Protein AF-A0A8J6EYP5-F1 (afdb_monomer)

Structure (mmCIF, N/CA/C/O backbone):
data_AF-A0A8J6EYP5-F1
#
_entry.id   AF-A0A8J6EYP5-F1
#
loop_
_atom_site.group_PDB
_atom_site.id
_atom_site.type_symbol
_atom_site.label_atom_id
_atom_site.label_alt_id
_atom_site.label_comp_id
_atom_site.label_asym_id
_atom_site.label_entity_id
_atom_site.label_seq_id
_atom_site.pdbx_PDB_ins_code
_atom_site.Cartn_x
_atom_site.Cartn_y
_atom_site.Cartn_z
_atom_site.occupancy
_atom_site.B_iso_or_equiv
_atom_site.auth_seq_id
_atom_site.auth_comp_id
_atom_site.auth_asym_id
_atom_site.auth_atom_id
_atom_site.pdbx_PDB_model_num
ATOM 1 N N . MET A 1 1 ? 13.925 5.767 -31.667 1.00 59.41 1 MET A N 1
ATOM 2 C CA . MET A 1 1 ? 12.983 6.425 -32.593 1.00 59.41 1 MET A CA 1
ATOM 3 C C . MET A 1 1 ? 13.669 7.728 -33.001 1.00 59.41 1 MET A C 1
ATOM 5 O O . MET A 1 1 ? 14.336 8.323 -32.170 1.00 59.41 1 MET A O 1
ATOM 9 N N . TYR A 1 2 ? 13.768 8.034 -34.299 1.00 62.03 2 TYR A N 1
ATOM 10 C CA . TYR A 1 2 ? 14.666 9.111 -34.775 1.00 62.03 2 TYR A CA 1
ATOM 11 C C . TYR A 1 2 ? 14.040 10.510 -34.679 1.00 62.03 2 TYR A C 1
ATOM 13 O O . TYR A 1 2 ? 14.765 11.503 -34.666 1.00 62.03 2 TYR A O 1
ATOM 21 N N . CYS A 1 3 ? 12.713 10.568 -34.599 1.00 75.19 3 CYS A N 1
ATOM 22 C CA . CYS A 1 3 ? 11.909 11.761 -34.390 1.00 75.19 3 CYS A CA 1
ATOM 23 C C . CYS A 1 3 ? 10.902 11.374 -33.309 1.00 75.19 3 CYS A C 1
ATOM 25 O O . CYS A 1 3 ? 10.163 10.416 -33.521 1.00 75.19 3 CYS A O 1
ATOM 27 N N . ASP A 1 4 ? 10.953 12.029 -32.155 1.00 72.75 4 ASP A N 1
ATOM 28 C CA . ASP A 1 4 ? 10.163 11.672 -30.974 1.00 72.75 4 ASP A CA 1
ATOM 29 C C . ASP A 1 4 ? 9.046 12.697 -30.792 1.00 72.75 4 ASP A C 1
ATOM 31 O O . ASP A 1 4 ? 9.271 13.890 -30.978 1.00 72.75 4 ASP A O 1
ATOM 35 N N . ASN A 1 5 ? 7.835 12.256 -30.446 1.00 72.00 5 ASN A N 1
ATOM 36 C CA . ASN A 1 5 ? 6.682 13.151 -30.355 1.00 72.00 5 ASN A CA 1
ATOM 37 C C . ASN A 1 5 ? 6.851 14.185 -29.228 1.00 72.00 5 ASN A C 1
ATOM 39 O O . ASN A 1 5 ? 6.992 13.817 -28.063 1.00 72.00 5 ASN A O 1
ATOM 43 N N . CYS A 1 6 ? 6.784 15.476 -29.568 1.00 67.75 6 CYS A N 1
ATOM 44 C CA . CYS A 1 6 ? 6.826 16.560 -28.585 1.00 67.75 6 CYS A CA 1
ATOM 45 C C . CYS A 1 6 ? 5.459 16.879 -27.945 1.00 67.75 6 CYS A C 1
ATOM 47 O O . CYS A 1 6 ? 5.407 17.582 -26.940 1.00 67.75 6 CYS A O 1
ATOM 49 N N . GLU A 1 7 ? 4.345 16.380 -28.497 1.00 55.12 7 GLU A N 1
ATOM 50 C CA . GLU A 1 7 ? 2.978 16.694 -28.037 1.00 55.12 7 GLU A CA 1
ATOM 51 C C . GLU A 1 7 ? 2.524 15.910 -26.789 1.00 55.12 7 GLU A C 1
ATOM 53 O O . GLU A 1 7 ? 1.397 16.086 -26.330 1.00 55.12 7 GLU A O 1
ATOM 58 N N . ALA A 1 8 ? 3.392 15.109 -26.163 1.00 47.22 8 ALA A N 1
ATOM 59 C CA . ALA A 1 8 ? 3.093 14.404 -24.911 1.00 47.22 8 ALA A CA 1
ATOM 60 C C . ALA A 1 8 ? 3.133 15.316 -23.657 1.00 47.22 8 ALA A C 1
ATOM 62 O O . ALA A 1 8 ? 3.613 14.915 -22.597 1.00 47.22 8 ALA A O 1
ATOM 63 N N . GLN A 1 9 ? 2.619 16.548 -23.749 1.00 36.28 9 GLN A N 1
ATOM 64 C CA . GLN A 1 9 ? 2.322 17.384 -22.582 1.00 36.28 9 GLN A CA 1
ATOM 65 C C . GLN A 1 9 ? 0.815 17.627 -22.457 1.00 36.28 9 GLN A C 1
ATOM 67 O O . GLN A 1 9 ? 0.219 18.260 -23.329 1.00 36.28 9 GLN A O 1
ATOM 72 N N . PRO A 1 10 ? 0.179 17.238 -21.339 1.00 34.22 10 PRO A N 1
ATOM 73 C CA . PRO A 1 10 ? -1.154 17.717 -21.042 1.00 34.22 10 PRO A CA 1
ATOM 74 C C . PRO A 1 10 ? -1.079 19.126 -20.435 1.00 34.22 10 PRO A C 1
ATOM 76 O O . PRO A 1 10 ? -0.470 19.350 -19.391 1.00 34.22 10 PRO A O 1
ATOM 79 N N . SER A 1 11 ? -1.810 20.073 -21.018 1.00 27.78 11 SER A N 1
ATOM 80 C CA . SER A 1 11 ? -2.551 21.040 -20.203 1.00 27.78 11 SER A CA 1
ATOM 81 C C . SER A 1 11 ? -3.958 21.185 -20.791 1.00 27.78 11 SER A C 1
ATOM 83 O O . SER A 1 11 ? -4.108 21.285 -22.008 1.00 27.78 11 SER A O 1
ATOM 85 N N . PRO A 1 12 ? -5.001 21.127 -19.944 1.00 35.81 12 PRO A N 1
ATOM 86 C CA . PRO A 1 12 ? -5.398 22.350 -19.265 1.00 35.81 12 PRO A CA 1
ATOM 87 C C . PRO A 1 12 ? -5.747 22.175 -17.778 1.00 35.81 12 PRO A C 1
ATOM 89 O O . PRO A 1 12 ? -6.144 21.123 -17.286 1.00 35.81 12 PRO A O 1
ATOM 92 N N . LYS A 1 13 ? -5.631 23.301 -17.075 1.00 41.44 13 LYS A N 1
ATOM 93 C CA . LYS A 1 13 ? -6.094 23.574 -15.711 1.00 41.44 13 LYS A CA 1
ATOM 94 C C . LYS A 1 13 ? -7.542 23.107 -15.492 1.00 41.44 13 LYS A C 1
ATOM 96 O O . LYS A 1 13 ? -8.426 23.601 -16.185 1.00 41.44 13 LYS A O 1
ATOM 101 N N . MET A 1 14 ? -7.810 22.326 -14.440 1.00 30.86 14 MET A N 1
ATOM 102 C CA . MET A 1 14 ? -9.087 22.407 -13.715 1.00 30.86 14 MET A CA 1
ATOM 103 C C . MET A 1 14 ? -8.973 21.897 -12.268 1.00 30.86 14 MET A C 1
ATOM 105 O O . MET A 1 14 ? -8.895 20.706 -11.995 1.00 30.86 14 MET A O 1
ATOM 109 N N . TRP A 1 15 ? -8.955 22.863 -11.353 1.00 33.44 15 TRP A N 1
ATOM 110 C CA . TRP A 1 15 ? -9.368 22.827 -9.953 1.00 33.44 15 TRP A CA 1
ATOM 111 C C . TRP A 1 15 ? -10.121 21.560 -9.508 1.00 33.44 15 TRP A C 1
ATOM 113 O O . TRP A 1 15 ? -11.328 21.445 -9.711 1.00 33.44 15 TRP A O 1
ATOM 123 N N . CYS A 1 16 ? -9.446 20.673 -8.775 1.00 28.81 16 CYS A N 1
ATOM 124 C CA . CYS A 1 16 ? -10.134 19.839 -7.793 1.00 28.81 16 CYS A CA 1
ATOM 125 C C . CYS A 1 16 ? -10.336 20.678 -6.527 1.00 28.81 16 CYS A C 1
ATOM 127 O O . CYS A 1 16 ? -9.437 20.859 -5.707 1.00 28.81 16 CYS A O 1
ATOM 129 N N . LEU A 1 17 ? -11.537 21.241 -6.405 1.00 37.31 17 LEU A N 1
ATOM 130 C CA . LEU A 1 17 ? -12.074 21.730 -5.143 1.00 37.31 17 LEU A CA 1
ATOM 131 C C . LEU A 1 17 ? -12.079 20.574 -4.133 1.00 37.31 17 LEU A C 1
ATOM 133 O O . LEU A 1 17 ? -12.806 19.602 -4.316 1.00 37.31 17 LEU A O 1
ATOM 137 N N . GLY A 1 18 ? -11.297 20.703 -3.061 1.00 37.91 18 GLY A N 1
ATOM 138 C CA . GLY A 1 18 ? -11.406 19.839 -1.887 1.00 37.91 18 GLY A CA 1
ATOM 139 C C . GLY A 1 18 ? -10.073 19.317 -1.365 1.00 37.91 18 GLY A C 1
ATOM 140 O O . GLY A 1 18 ? -9.636 18.243 -1.748 1.00 37.91 18 GLY A O 1
ATOM 141 N N . VAL A 1 19 ? -9.537 20.044 -0.377 1.00 37.94 19 VAL A N 1
ATOM 142 C CA . VAL A 1 19 ? -8.436 19.696 0.551 1.00 37.94 19 VAL A CA 1
ATOM 143 C C . VAL A 1 19 ? -7.009 20.103 0.120 1.00 37.94 19 VAL A C 1
ATOM 145 O O . VAL A 1 19 ? -6.185 19.255 -0.214 1.00 37.94 19 VAL A O 1
ATOM 148 N N . PRO A 1 20 ? -6.642 21.399 0.247 1.00 56.09 20 PRO A N 1
ATOM 149 C CA . PRO A 1 20 ? -5.278 21.871 0.046 1.00 56.09 20 PRO A CA 1
ATOM 150 C C . PRO A 1 20 ? -4.702 22.450 1.347 1.00 56.09 20 PRO A C 1
ATOM 152 O O . PRO A 1 20 ? -4.745 23.656 1.543 1.00 56.09 20 PRO A O 1
ATOM 155 N N . ILE A 1 21 ? -4.170 21.622 2.254 1.00 44.00 21 ILE A N 1
ATOM 156 C CA . ILE A 1 21 ? -3.232 22.121 3.289 1.00 44.00 21 ILE A CA 1
ATOM 157 C C . ILE A 1 21 ? -2.103 21.110 3.521 1.00 44.00 21 ILE A C 1
ATOM 159 O O . ILE A 1 21 ? -0.941 21.496 3.550 1.00 44.00 21 ILE A O 1
ATOM 163 N N . LEU A 1 22 ? -2.400 19.806 3.596 1.00 41.72 22 LEU A N 1
ATOM 164 C CA . LEU A 1 22 ? -1.358 18.804 3.864 1.00 41.72 22 LEU A CA 1
ATOM 165 C C . LEU A 1 22 ? -0.551 18.412 2.609 1.00 41.72 22 LEU A C 1
ATOM 167 O O . LEU A 1 22 ? 0.650 18.186 2.707 1.00 41.72 22 LEU A O 1
ATOM 171 N N . CYS A 1 23 ? -1.181 18.411 1.426 1.00 40.19 23 CYS A N 1
ATOM 172 C CA . CYS A 1 23 ? -0.511 18.120 0.148 1.00 40.19 23 CYS A CA 1
ATOM 173 C C . CYS A 1 23 ? 0.456 19.234 -0.294 1.00 40.19 23 CYS A C 1
ATOM 175 O O . CYS A 1 23 ? 1.429 18.955 -0.983 1.00 40.19 23 CYS A O 1
ATOM 177 N N . ALA A 1 24 ? 0.213 20.480 0.125 1.00 46.97 24 ALA A N 1
ATOM 178 C CA . ALA A 1 24 ? 1.032 21.637 -0.243 1.00 46.97 24 ALA A CA 1
ATOM 179 C C . ALA A 1 24 ? 2.303 21.798 0.616 1.00 46.97 24 ALA A C 1
ATOM 181 O O . ALA A 1 24 ? 3.203 22.534 0.231 1.00 46.97 24 ALA A O 1
ATOM 182 N N . LEU A 1 25 ? 2.377 21.140 1.781 1.00 42.69 25 LEU A N 1
ATOM 183 C CA . LEU A 1 25 ? 3.492 21.288 2.731 1.00 42.69 25 LEU A CA 1
ATOM 184 C C . LEU A 1 25 ? 4.564 20.193 2.612 1.00 42.69 25 LEU A C 1
ATOM 186 O O . LEU A 1 25 ? 5.650 20.365 3.158 1.00 42.69 25 LEU A O 1
ATOM 190 N N . LEU A 1 26 ? 4.270 19.071 1.945 1.00 44.31 26 LEU A N 1
ATOM 191 C CA . LEU A 1 26 ? 5.150 17.890 1.914 1.00 44.31 26 LEU A CA 1
ATOM 192 C C . LEU A 1 26 ? 5.581 17.451 0.513 1.00 44.31 26 LEU A C 1
ATOM 194 O O . LEU A 1 26 ? 6.485 16.629 0.398 1.00 44.31 26 LEU A O 1
ATOM 198 N N . LEU A 1 27 ? 4.976 17.998 -0.541 1.00 40.19 27 LEU A N 1
ATOM 199 C CA . LEU A 1 27 ? 5.441 17.793 -1.904 1.00 40.19 27 LEU A CA 1
ATOM 200 C C . LEU A 1 27 ? 6.081 19.103 -2.366 1.00 40.19 27 LEU A C 1
ATOM 202 O O . LEU A 1 27 ? 5.367 20.109 -2.430 1.00 40.19 27 LEU A O 1
ATOM 206 N N . PRO A 1 28 ? 7.376 19.144 -2.738 1.00 35.00 28 PRO A N 1
ATOM 207 C CA . PRO A 1 28 ? 7.717 20.073 -3.795 1.00 35.00 28 PRO A CA 1
ATOM 208 C C . PRO A 1 28 ? 6.791 19.687 -4.949 1.00 35.00 28 PRO A C 1
ATOM 210 O O . PRO A 1 28 ? 6.742 18.525 -5.356 1.00 35.00 28 PRO A O 1
ATOM 213 N N . VAL A 1 29 ? 5.973 20.631 -5.407 1.00 37.31 29 VAL A N 1
ATOM 214 C CA . VAL A 1 29 ? 5.363 20.515 -6.724 1.00 37.31 29 VAL A CA 1
ATOM 215 C C . VAL A 1 29 ? 6.556 20.373 -7.659 1.00 37.31 29 VAL A C 1
ATOM 217 O O . VAL A 1 29 ? 7.244 21.352 -7.936 1.00 37.31 29 VAL A O 1
ATOM 220 N N . VAL A 1 30 ? 6.879 19.141 -8.048 1.00 33.88 30 VAL A N 1
ATOM 221 C CA . VAL A 1 30 ? 7.801 18.900 -9.146 1.00 33.88 30 VAL A CA 1
ATOM 222 C C . VAL A 1 30 ? 7.013 19.328 -10.372 1.00 33.88 30 VAL A C 1
ATOM 224 O O . VAL A 1 30 ? 6.304 18.544 -10.997 1.00 33.88 30 VAL A O 1
ATOM 227 N N . GLU A 1 31 ? 7.046 20.629 -10.654 1.00 33.75 31 GLU A N 1
ATOM 228 C CA . GLU A 1 31 ? 6.833 21.108 -12.004 1.00 33.75 31 GLU A CA 1
ATOM 229 C C . GLU A 1 31 ? 7.920 20.432 -12.833 1.00 33.75 31 GLU A C 1
ATOM 231 O O . GLU A 1 31 ? 9.090 20.814 -12.784 1.00 33.75 31 GLU A O 1
ATOM 236 N N . GLY A 1 32 ? 7.541 19.377 -13.553 1.00 32.09 32 GLY A N 1
ATOM 237 C CA . GLY A 1 32 ? 8.339 18.851 -14.645 1.00 32.09 32 GLY A CA 1
ATOM 238 C C . GLY A 1 32 ? 8.428 19.919 -15.728 1.00 32.09 32 GLY A C 1
ATOM 239 O O . GLY A 1 32 ? 7.712 19.865 -16.724 1.00 32.09 32 GLY A O 1
ATOM 240 N N . HIS A 1 33 ? 9.280 20.923 -15.524 1.00 31.88 33 HIS A N 1
ATOM 241 C CA . HIS A 1 33 ? 9.703 21.819 -16.587 1.00 31.88 33 HIS A CA 1
ATOM 242 C C . HIS A 1 33 ? 10.601 20.999 -17.504 1.00 31.88 33 HIS A C 1
ATOM 244 O O . HIS A 1 33 ? 11.787 20.790 -17.245 1.00 31.88 33 HIS A O 1
ATOM 250 N N . SER A 1 34 ? 9.998 20.476 -18.566 1.00 41.56 34 SER A N 1
ATOM 251 C CA . SER A 1 34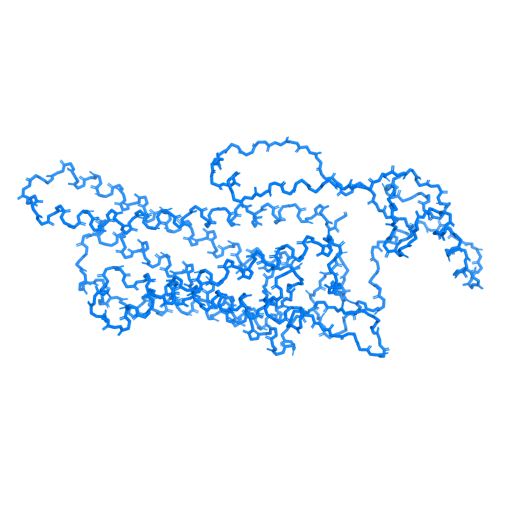 ? 10.729 19.919 -19.693 1.00 41.56 34 SER A CA 1
ATOM 252 C C . SER A 1 34 ? 11.586 21.036 -20.290 1.00 41.56 34 SER A C 1
ATOM 254 O O . SER A 1 34 ? 11.076 21.957 -20.922 1.00 41.56 34 SER A O 1
ATOM 256 N N . LEU A 1 35 ? 12.898 20.983 -20.056 1.00 43.00 35 LEU A N 1
ATOM 257 C CA . LEU A 1 35 ? 13.893 21.891 -20.638 1.00 43.00 35 LEU A CA 1
ATOM 258 C C . LEU A 1 35 ? 14.190 21.523 -22.108 1.00 43.00 35 LEU A C 1
ATOM 260 O O . LEU A 1 35 ? 15.312 21.693 -22.575 1.00 43.00 35 LEU A O 1
ATOM 264 N N . PHE A 1 36 ? 13.217 20.952 -22.817 1.00 56.31 36 PHE A N 1
ATOM 265 C 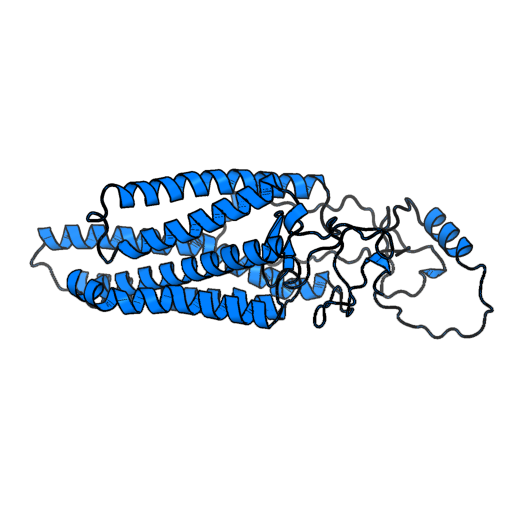CA . PHE A 1 36 ? 13.352 20.545 -24.208 1.00 56.31 36 PHE A CA 1
ATOM 266 C C . PHE A 1 36 ? 12.570 21.519 -25.082 1.00 56.31 36 PHE A C 1
ATOM 268 O O . PHE A 1 36 ? 11.387 21.777 -24.863 1.00 56.31 36 PHE A O 1
ATOM 275 N N . THR A 1 37 ? 13.255 22.110 -26.057 1.00 58.91 37 THR A N 1
ATOM 276 C CA . THR A 1 37 ? 12.620 23.001 -27.029 1.00 58.91 37 THR A CA 1
ATOM 277 C C . THR A 1 37 ? 12.036 22.131 -28.136 1.00 58.91 37 THR A C 1
ATOM 279 O O . THR A 1 37 ? 12.783 21.432 -28.816 1.00 58.91 37 THR A O 1
ATOM 282 N N . CYS A 1 38 ? 10.711 22.133 -28.296 1.00 76.31 38 CYS A N 1
ATOM 283 C CA . CYS A 1 38 ? 10.082 21.471 -29.433 1.00 76.31 38 CYS A CA 1
ATOM 284 C C . CYS A 1 38 ? 10.461 22.207 -30.719 1.00 76.31 38 CYS A C 1
ATOM 286 O O . CYS A 1 38 ? 10.277 23.421 -30.822 1.00 76.31 38 CYS A O 1
ATOM 288 N N . GLU A 1 39 ? 10.914 21.467 -31.720 1.00 73.38 39 GLU A N 1
ATOM 289 C CA . GLU A 1 39 ? 11.211 21.988 -33.048 1.00 73.38 39 GLU A CA 1
ATOM 290 C C . GLU A 1 39 ? 10.401 21.253 -34.123 1.00 73.38 39 GLU A C 1
ATOM 292 O O . GLU A 1 39 ? 10.058 20.079 -33.955 1.00 73.38 39 GLU A O 1
ATOM 297 N N . PRO A 1 40 ? 10.041 21.931 -35.226 1.00 81.38 40 PRO A N 1
ATOM 298 C CA . PRO A 1 40 ? 9.300 21.300 -36.307 1.00 81.38 40 PRO A CA 1
ATOM 299 C C . PRO A 1 40 ? 10.131 20.201 -36.972 1.00 81.38 40 PRO A C 1
ATOM 301 O O . PRO A 1 40 ? 11.348 20.322 -37.142 1.00 81.38 40 PRO A O 1
ATOM 304 N N . ILE A 1 41 ? 9.460 19.128 -37.383 1.00 83.25 41 ILE A N 1
ATOM 305 C CA . ILE A 1 41 ? 10.105 18.010 -38.072 1.00 83.25 41 ILE A CA 1
ATOM 306 C C . ILE A 1 41 ? 10.552 18.451 -39.470 1.00 83.25 41 ILE A C 1
ATOM 308 O O . ILE A 1 41 ? 9.745 18.755 -40.346 1.00 83.25 41 ILE A O 1
ATOM 312 N N . MET A 1 42 ? 11.860 18.428 -39.680 1.00 80.56 42 MET A N 1
ATOM 313 C CA . MET A 1 42 ? 12.564 18.717 -40.928 1.00 80.56 42 MET A CA 1
ATOM 314 C C . MET A 1 42 ? 13.127 17.440 -41.572 1.00 80.56 42 MET A C 1
ATOM 316 O O . MET A 1 42 ? 13.466 17.447 -42.755 1.00 80.56 42 MET A O 1
ATOM 320 N N . VAL A 1 43 ? 13.214 16.328 -40.827 1.00 79.31 43 VAL A N 1
ATOM 321 C CA . VAL A 1 43 ? 13.689 15.034 -41.347 1.00 79.31 43 VAL A CA 1
ATOM 322 C C . VAL A 1 43 ? 12.688 14.480 -42.376 1.00 79.31 43 VAL A C 1
ATOM 324 O O . VAL A 1 43 ? 11.567 14.124 -41.998 1.00 79.31 43 VAL A O 1
ATOM 327 N N . PRO A 1 44 ? 13.063 14.306 -43.663 1.00 75.50 44 PRO A N 1
ATOM 328 C CA . PRO A 1 44 ? 12.123 13.910 -44.719 1.00 75.50 44 PRO A CA 1
ATOM 329 C C . PRO A 1 44 ? 11.400 12.586 -44.475 1.00 75.50 44 PRO A C 1
ATOM 331 O O . PRO A 1 44 ? 10.287 12.381 -44.950 1.00 75.50 44 PRO A O 1
ATOM 334 N N . ARG A 1 45 ? 12.027 11.684 -43.718 1.00 75.88 45 ARG A N 1
ATOM 335 C CA . ARG A 1 45 ? 11.490 10.360 -43.388 1.00 75.88 45 ARG A CA 1
ATOM 336 C C . ARG A 1 45 ? 10.502 10.366 -42.222 1.00 75.88 45 ARG A C 1
ATOM 338 O O . ARG A 1 45 ? 9.777 9.397 -42.038 1.00 75.88 45 ARG A O 1
ATOM 345 N N . CYS A 1 46 ? 10.477 11.459 -41.473 1.00 72.69 46 CYS A N 1
ATOM 346 C CA . CYS A 1 46 ? 9.543 11.722 -40.389 1.00 72.69 46 CYS A CA 1
ATOM 347 C C . CYS A 1 46 ? 8.388 12.637 -40.845 1.00 72.69 46 CYS A C 1
ATOM 349 O O . CYS A 1 46 ? 7.472 12.916 -40.077 1.00 72.69 46 CYS A O 1
ATOM 351 N N . MET A 1 47 ? 8.396 13.098 -42.104 1.00 72.81 47 MET A N 1
ATOM 352 C CA . MET A 1 47 ? 7.273 13.845 -42.667 1.00 72.81 47 MET A CA 1
ATOM 353 C C . MET A 1 47 ? 6.059 12.925 -42.867 1.00 72.81 47 MET A C 1
ATOM 355 O O . MET A 1 47 ? 6.158 11.891 -43.525 1.00 72.81 47 MET A O 1
ATOM 359 N N . GLY A 1 48 ? 4.902 13.330 -42.330 1.00 61.22 48 GLY A N 1
ATOM 360 C CA . GLY A 1 48 ? 3.639 12.586 -42.440 1.00 61.22 48 GLY A CA 1
ATOM 361 C C . GLY A 1 48 ? 3.289 11.700 -41.238 1.00 61.22 48 GLY A C 1
ATOM 362 O O . GLY A 1 48 ? 2.392 10.865 -41.357 1.00 61.22 48 GLY A O 1
ATOM 363 N N . MET A 1 49 ? 3.980 11.865 -40.104 1.00 72.81 49 MET A N 1
ATOM 364 C CA . MET A 1 49 ? 3.554 11.310 -38.812 1.00 72.81 49 MET A CA 1
ATOM 365 C C . MET A 1 49 ? 2.314 12.044 -38.273 1.00 72.81 49 MET A C 1
ATOM 367 O O . MET A 1 49 ? 1.943 13.106 -38.775 1.00 72.81 49 MET A O 1
ATOM 371 N N . SER A 1 50 ? 1.666 11.475 -37.251 1.00 70.12 50 SER A N 1
ATOM 372 C CA . SER A 1 50 ? 0.488 12.062 -36.589 1.00 70.12 50 SER A CA 1
ATOM 373 C C . SER A 1 50 ? 0.774 13.382 -35.861 1.00 70.12 50 SER A C 1
ATOM 375 O O . SER A 1 50 ? -0.165 14.114 -35.564 1.00 70.12 50 SER A O 1
ATOM 377 N N . TYR A 1 51 ? 2.049 13.693 -35.626 1.00 68.25 51 TYR A N 1
ATOM 378 C CA . TYR A 1 51 ? 2.546 14.906 -34.983 1.00 68.25 51 TYR A CA 1
ATOM 379 C C . TYR A 1 51 ? 3.556 15.625 -35.889 1.00 68.25 51 TYR A C 1
ATOM 381 O O . TYR A 1 51 ? 4.200 15.011 -36.745 1.00 68.25 51 TYR A O 1
ATOM 389 N N . ASN A 1 52 ? 3.705 16.940 -35.703 1.00 78.75 52 ASN A N 1
ATOM 390 C CA . ASN A 1 52 ? 4.579 17.800 -36.516 1.00 78.75 52 ASN A CA 1
ATOM 391 C C . ASN A 1 52 ? 5.774 18.404 -35.747 1.00 78.75 52 ASN A C 1
ATOM 393 O O . ASN A 1 52 ? 6.595 19.090 -36.360 1.00 78.75 52 ASN A O 1
ATOM 397 N N . MET A 1 53 ? 5.899 18.119 -34.446 1.00 80.38 53 MET A N 1
ATOM 398 C CA . MET A 1 53 ? 6.952 18.634 -33.562 1.00 80.38 53 MET A CA 1
ATOM 399 C C . MET A 1 53 ? 7.764 17.500 -32.930 1.00 80.38 53 MET A C 1
ATOM 401 O O . MET A 1 53 ? 7.195 16.514 -32.466 1.00 80.38 53 MET A O 1
ATOM 405 N N . THR A 1 54 ? 9.082 17.668 -32.845 1.00 81.06 54 THR A N 1
ATOM 406 C CA . THR A 1 54 ? 10.011 16.723 -32.207 1.00 81.06 54 THR A CA 1
ATOM 407 C C . THR A 1 54 ? 10.894 17.421 -31.178 1.00 81.06 54 THR A C 1
ATOM 409 O O . THR A 1 54 ? 11.078 18.635 -31.244 1.00 81.06 54 THR A O 1
ATOM 412 N N . PHE A 1 55 ? 11.441 16.670 -30.220 1.00 80.38 55 PHE A N 1
ATOM 413 C CA . PHE A 1 55 ? 12.452 17.175 -29.287 1.00 80.38 55 PHE A CA 1
ATOM 414 C C . PHE A 1 55 ? 13.806 16.496 -29.498 1.00 80.38 55 PHE A C 1
ATOM 416 O O . PHE A 1 55 ? 13.880 15.380 -30.016 1.00 80.38 55 PHE A O 1
ATOM 423 N N . PHE A 1 56 ? 14.868 17.191 -29.091 1.00 73.81 56 PHE A N 1
ATOM 424 C CA . PHE A 1 56 ? 16.237 16.687 -29.072 1.00 73.81 56 PHE A CA 1
ATOM 425 C C . PHE A 1 56 ? 16.892 16.974 -27.703 1.00 73.81 56 PHE A C 1
ATOM 427 O O . PHE A 1 56 ? 16.575 17.996 -27.088 1.00 73.81 56 PHE A O 1
ATOM 434 N N . PRO A 1 57 ? 17.804 16.112 -27.212 1.00 73.94 57 PRO A N 1
ATOM 435 C CA . PRO A 1 57 ? 18.258 14.881 -27.850 1.00 73.94 57 PRO A CA 1
ATOM 436 C C . PRO A 1 57 ? 17.156 13.814 -27.921 1.00 73.94 57 PRO A C 1
ATOM 438 O O . PRO A 1 57 ? 16.350 13.697 -27.001 1.00 73.94 57 PRO A O 1
ATOM 441 N N . ASN A 1 58 ? 17.097 13.077 -29.033 1.00 70.88 58 ASN A N 1
ATOM 442 C CA . ASN A 1 58 ? 16.120 11.994 -29.195 1.00 70.88 58 ASN A CA 1
ATOM 443 C C . ASN A 1 58 ? 16.534 10.756 -28.380 1.00 70.88 58 ASN A C 1
ATOM 445 O O . ASN A 1 58 ? 17.651 10.677 -27.869 1.00 70.88 58 ASN A O 1
ATOM 449 N N . LEU A 1 59 ? 15.659 9.755 -28.296 1.00 67.50 59 LEU A N 1
ATOM 450 C CA . LEU A 1 59 ? 15.858 8.519 -27.525 1.00 67.50 59 LEU A CA 1
ATOM 451 C C . LEU A 1 59 ? 17.077 7.682 -27.969 1.00 67.50 59 LEU A C 1
ATOM 453 O O . LEU A 1 59 ? 17.441 6.713 -27.316 1.00 67.50 59 LEU A O 1
ATOM 457 N N . LEU A 1 60 ? 17.675 8.022 -29.114 1.00 73.88 60 LEU A N 1
ATOM 458 C CA . LEU A 1 60 ? 18.899 7.419 -29.649 1.00 73.88 60 LEU A CA 1
ATOM 459 C C . LEU A 1 60 ? 20.134 8.310 -29.414 1.00 73.88 60 LEU A C 1
ATOM 461 O O . LEU A 1 60 ? 21.157 8.141 -30.082 1.00 73.88 60 LEU A O 1
ATOM 465 N N . GLU A 1 61 ? 20.013 9.284 -28.509 1.00 70.31 61 GLU A N 1
ATOM 466 C CA . GLU A 1 61 ? 21.036 10.265 -28.139 1.00 70.31 61 GLU A CA 1
ATOM 467 C C . GLU A 1 61 ? 21.581 11.070 -29.332 1.00 70.31 61 GLU A C 1
ATOM 469 O O . GLU A 1 61 ? 22.722 11.537 -29.336 1.00 70.31 61 GLU A O 1
ATOM 474 N N . HIS A 1 62 ? 20.783 11.253 -30.387 1.00 77.88 62 HIS A N 1
ATOM 475 C CA . HIS A 1 62 ? 21.118 12.235 -31.414 1.00 77.88 62 HIS A CA 1
ATOM 476 C C . HIS A 1 62 ? 20.797 13.612 -30.874 1.00 77.88 62 HIS A C 1
ATOM 478 O O . HIS A 1 62 ? 19.731 13.802 -30.305 1.00 77.88 62 HIS A O 1
ATOM 484 N N . TYR A 1 63 ? 21.706 14.558 -31.079 1.00 77.56 63 TYR A N 1
ATOM 485 C CA . TYR A 1 63 ? 21.580 15.918 -30.560 1.00 77.56 63 TYR A CA 1
ATOM 486 C C . TYR A 1 63 ? 20.820 16.859 -31.499 1.00 77.56 63 TYR A C 1
ATOM 488 O O . TYR A 1 63 ? 20.377 17.913 -31.060 1.00 77.56 63 TYR A O 1
ATOM 496 N N . ASP A 1 64 ? 20.653 16.481 -32.769 1.00 81.94 64 ASP A N 1
ATOM 497 C CA . ASP A 1 64 ? 19.906 17.246 -33.763 1.00 81.94 64 ASP A CA 1
ATOM 498 C C . ASP A 1 64 ? 19.274 16.342 -34.843 1.00 81.94 64 ASP A C 1
ATOM 500 O O . ASP A 1 64 ? 19.597 15.152 -35.003 1.00 81.94 64 ASP A O 1
ATOM 504 N N . GLN A 1 65 ? 18.366 16.935 -35.619 1.00 83.75 65 GLN A N 1
ATOM 505 C CA . GLN A 1 65 ? 17.695 16.276 -36.740 1.00 83.75 65 GLN A CA 1
ATOM 506 C C . GLN A 1 65 ? 18.648 15.869 -37.872 1.00 83.75 65 GLN A C 1
ATOM 508 O O . GLN A 1 65 ? 18.347 14.928 -38.608 1.00 83.75 65 GLN A O 1
ATOM 513 N N . ALA A 1 66 ? 19.803 16.526 -38.017 1.00 81.44 66 ALA A N 1
ATOM 514 C CA . ALA A 1 66 ? 20.761 16.247 -39.088 1.00 81.44 66 ALA A CA 1
ATOM 515 C C . ALA A 1 66 ? 21.531 14.936 -38.840 1.00 81.44 66 ALA A C 1
ATOM 517 O O . ALA A 1 66 ? 21.669 14.099 -39.739 1.00 81.44 66 ALA A O 1
ATOM 518 N N . ILE A 1 67 ? 21.982 14.717 -37.604 1.00 82.00 67 ILE A N 1
ATOM 519 C CA . ILE A 1 67 ? 22.625 13.486 -37.135 1.00 82.00 67 ILE A CA 1
ATOM 520 C C . ILE A 1 67 ? 21.629 12.330 -37.202 1.00 82.00 67 ILE A C 1
ATOM 522 O O . ILE A 1 67 ? 21.979 11.243 -37.676 1.00 82.00 67 ILE A O 1
ATOM 526 N N . ALA A 1 68 ? 20.384 12.571 -36.777 1.00 79.81 68 ALA A N 1
ATOM 527 C CA . ALA A 1 68 ? 19.308 11.596 -36.882 1.00 79.81 68 ALA A CA 1
ATOM 528 C C . ALA A 1 68 ? 19.072 11.182 -38.347 1.00 79.81 68 ALA A C 1
ATOM 530 O O . ALA A 1 68 ? 19.126 9.992 -38.657 1.00 79.81 68 ALA A O 1
ATOM 531 N N . ALA A 1 69 ? 18.922 12.146 -39.262 1.00 81.81 69 ALA A N 1
ATOM 532 C CA . ALA A 1 69 ? 18.727 11.886 -40.690 1.00 81.81 69 ALA A CA 1
ATOM 533 C C . ALA A 1 69 ? 19.898 11.109 -41.320 1.00 81.81 69 ALA A C 1
ATOM 535 O O . ALA A 1 69 ? 19.681 10.123 -42.022 1.00 81.81 69 ALA A O 1
ATOM 536 N N . THR A 1 70 ? 21.143 11.484 -41.010 1.00 79.69 70 THR A N 1
ATOM 537 C CA . THR A 1 70 ? 22.346 10.832 -41.565 1.00 79.69 70 THR A CA 1
ATOM 538 C C . THR A 1 70 ? 22.457 9.367 -41.133 1.00 79.69 70 THR A C 1
ATOM 540 O O . THR A 1 70 ? 22.864 8.497 -41.908 1.00 79.69 70 THR A O 1
ATOM 543 N N . LYS A 1 71 ? 22.097 9.061 -39.882 1.00 76.12 71 LYS A N 1
ATOM 544 C CA . LYS A 1 71 ? 22.084 7.680 -39.385 1.00 76.12 71 LYS A CA 1
ATOM 545 C C . LYS A 1 71 ? 20.944 6.863 -40.004 1.00 76.12 71 LYS A C 1
ATOM 547 O O . LYS A 1 71 ? 21.179 5.711 -40.354 1.00 76.12 71 LYS A O 1
ATOM 552 N N . MET A 1 72 ? 19.776 7.470 -40.242 1.00 71.88 72 MET A N 1
ATOM 553 C CA . MET A 1 72 ? 18.671 6.827 -40.974 1.00 71.88 72 MET A CA 1
ATOM 554 C C . MET A 1 72 ? 19.025 6.494 -42.433 1.00 71.88 72 MET A C 1
ATOM 556 O O . MET A 1 72 ? 18.525 5.505 -42.970 1.00 71.88 72 MET A O 1
ATOM 560 N N . GLU A 1 73 ? 19.859 7.307 -43.089 1.00 67.69 73 GLU A N 1
ATOM 561 C CA . GLU A 1 73 ? 20.334 7.043 -44.456 1.00 67.69 73 GLU A CA 1
ATOM 562 C C . GLU A 1 73 ? 21.347 5.890 -44.508 1.00 67.69 73 GLU A C 1
ATOM 564 O O . GLU A 1 73 ? 21.301 5.065 -45.423 1.00 67.69 73 GLU A O 1
ATOM 569 N N . LYS A 1 74 ? 22.230 5.770 -43.507 1.00 62.00 74 LYS A N 1
ATOM 570 C CA . LYS A 1 74 ? 23.220 4.679 -43.447 1.00 62.00 74 LYS A CA 1
ATOM 571 C C . LYS A 1 74 ? 22.589 3.292 -43.292 1.00 62.00 74 LYS A C 1
ATOM 573 O O . LYS A 1 74 ? 23.112 2.330 -43.855 1.00 62.00 74 LYS A O 1
ATOM 578 N N . GLU A 1 75 ? 21.455 3.186 -42.602 1.00 59.28 75 GLU A N 1
ATOM 579 C CA . GLU A 1 75 ? 20.716 1.922 -42.444 1.00 59.28 75 GLU A CA 1
ATOM 580 C C . GLU A 1 75 ? 20.014 1.452 -43.736 1.00 59.28 75 GLU A C 1
ATOM 582 O O . GLU A 1 75 ? 19.526 0.326 -43.808 1.00 59.28 75 GLU A O 1
ATOM 587 N N . GLN A 1 76 ? 19.979 2.275 -44.790 1.00 52.19 76 GLN A N 1
ATOM 588 C CA . GLN A 1 76 ? 19.190 2.027 -46.001 1.00 52.19 76 GLN A CA 1
ATOM 589 C C . GLN A 1 76 ? 19.947 1.327 -47.146 1.00 52.19 76 GLN A C 1
ATOM 591 O O . GLN A 1 76 ? 19.422 1.186 -48.249 1.00 52.19 76 GLN A O 1
ATOM 596 N N . SER A 1 77 ? 21.152 0.807 -46.919 1.00 44.97 77 SER A N 1
ATOM 597 C CA . SER A 1 77 ? 21.921 0.133 -47.981 1.00 44.97 77 SER A CA 1
ATOM 598 C C . SER A 1 77 ? 21.368 -1.242 -48.422 1.00 44.97 77 SER A C 1
ATOM 600 O O . SER A 1 77 ? 21.986 -1.908 -49.248 1.00 44.97 77 SER A O 1
ATOM 602 N N . THR A 1 78 ? 20.177 -1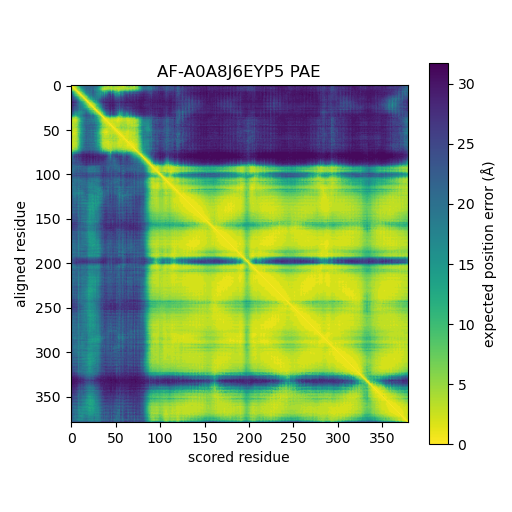.661 -47.967 1.00 46.06 78 THR A N 1
ATOM 603 C CA . THR A 1 78 ? 19.502 -2.895 -48.423 1.00 46.06 78 THR A CA 1
ATOM 604 C C . THR A 1 78 ? 17.969 -2.758 -48.547 1.00 46.06 78 THR A C 1
ATOM 606 O O . THR A 1 78 ? 17.251 -3.246 -47.688 1.00 46.06 78 THR A O 1
ATOM 609 N N . HIS A 1 79 ? 17.435 -2.114 -49.604 1.00 39.22 79 HIS A N 1
ATOM 610 C CA . HIS A 1 79 ? 16.261 -2.587 -50.393 1.00 39.22 79 HIS A CA 1
ATOM 611 C C . HIS A 1 79 ? 15.734 -1.572 -51.444 1.00 39.22 79 HIS A C 1
ATOM 613 O O . HIS A 1 79 ? 15.803 -0.360 -51.269 1.00 39.22 79 HIS A O 1
ATOM 619 N N . ILE A 1 80 ? 15.179 -2.125 -52.534 1.00 43.41 80 ILE A N 1
ATOM 620 C CA . ILE A 1 80 ? 14.670 -1.517 -53.791 1.00 43.41 80 ILE A CA 1
ATOM 621 C C . ILE A 1 80 ? 13.325 -0.760 -53.595 1.00 43.41 80 ILE A C 1
ATOM 623 O O . ILE A 1 80 ? 12.518 -1.207 -52.778 1.00 43.41 80 ILE A O 1
ATOM 627 N N . PRO A 1 81 ? 13.026 0.340 -54.336 1.00 42.47 81 PRO A N 1
ATOM 628 C CA . PRO A 1 81 ? 11.868 1.202 -54.077 1.00 42.47 81 PRO A CA 1
ATOM 629 C C . PRO A 1 81 ? 10.637 0.856 -54.933 1.00 42.47 81 PRO A C 1
ATOM 631 O O . PRO A 1 81 ? 10.757 0.655 -56.140 1.00 42.47 81 PRO A O 1
ATOM 634 N N . GLY A 1 82 ? 9.438 0.897 -54.337 1.00 46.09 82 GLY A N 1
ATOM 635 C CA . GLY A 1 82 ? 8.199 0.928 -55.123 1.00 46.09 82 GLY A CA 1
ATOM 636 C C . GLY A 1 82 ? 6.917 0.442 -54.449 1.00 46.09 82 GLY A C 1
ATOM 637 O O . GLY A 1 82 ? 6.279 -0.431 -55.008 1.00 46.09 82 GLY A O 1
ATOM 638 N N . GLU A 1 83 ? 6.513 1.007 -53.303 1.00 35.31 83 GLU A N 1
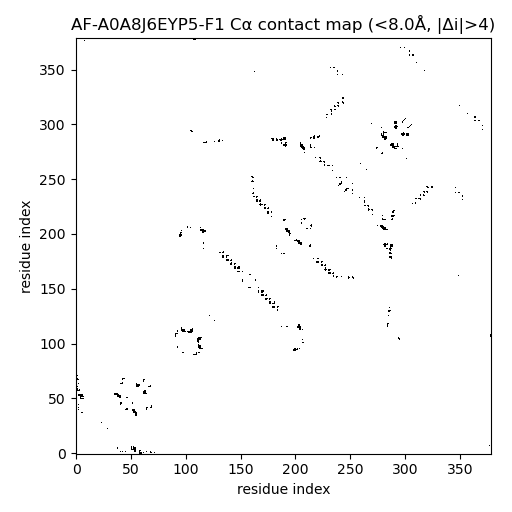ATOM 639 C CA . GLU A 1 83 ? 5.091 1.167 -52.927 1.00 35.31 83 GLU A CA 1
ATOM 640 C C . GLU A 1 83 ? 4.983 2.038 -51.662 1.00 35.31 83 GLU A C 1
ATOM 642 O O . GLU A 1 83 ? 5.471 1.665 -50.595 1.00 35.31 83 GLU A O 1
ATOM 647 N N . LYS A 1 84 ? 4.359 3.222 -51.754 1.00 40.56 84 LYS A N 1
ATOM 648 C CA . LYS A 1 84 ? 4.029 4.045 -50.577 1.00 40.56 84 LYS A CA 1
ATOM 649 C C . LYS A 1 84 ? 2.707 3.561 -49.982 1.00 40.56 84 LYS A C 1
ATOM 651 O O . LYS A 1 84 ? 1.681 4.218 -50.115 1.00 40.56 84 LYS A O 1
ATOM 656 N N . ILE A 1 85 ? 2.738 2.411 -49.316 1.00 44.72 85 ILE A N 1
ATOM 657 C CA . ILE A 1 85 ? 1.725 2.091 -48.309 1.00 44.72 85 ILE A CA 1
ATOM 658 C C . ILE A 1 85 ? 2.133 2.884 -47.068 1.00 44.72 85 ILE A C 1
ATOM 660 O O . ILE A 1 85 ? 3.192 2.621 -46.496 1.00 44.72 85 ILE A O 1
ATOM 664 N N . GLN A 1 86 ? 1.329 3.870 -46.667 1.00 40.47 86 GLN A N 1
ATOM 665 C CA . GLN A 1 86 ? 1.466 4.518 -45.364 1.00 40.47 86 GLN A CA 1
ATOM 666 C C . GLN A 1 86 ? 1.099 3.482 -44.298 1.00 40.47 86 GLN A C 1
ATOM 668 O O . GLN A 1 86 ? -0.042 3.369 -43.865 1.00 40.47 86 GLN A O 1
ATOM 673 N N . LYS A 1 87 ? 2.068 2.630 -43.962 1.00 42.28 87 LYS A N 1
ATOM 674 C CA . LYS A 1 87 ? 1.993 1.760 -42.799 1.00 42.28 87 LYS A CA 1
ATOM 675 C C . LYS A 1 87 ? 2.198 2.668 -41.601 1.00 42.28 87 LYS A C 1
ATOM 677 O O . LYS A 1 87 ? 3.266 3.258 -41.458 1.00 42.28 87 LYS A O 1
ATOM 682 N N . ASP A 1 88 ? 1.164 2.800 -40.787 1.00 45.22 88 ASP A N 1
ATOM 683 C CA . ASP A 1 88 ? 1.299 3.336 -39.443 1.00 45.22 88 ASP A CA 1
ATOM 684 C C . ASP A 1 88 ? 2.147 2.328 -38.660 1.00 45.22 88 ASP A C 1
ATOM 686 O O . ASP A 1 88 ? 1.659 1.306 -38.168 1.00 45.22 88 ASP A O 1
ATOM 690 N N . TYR A 1 89 ? 3.466 2.515 -38.698 1.00 50.91 89 TYR A N 1
ATOM 691 C CA . TYR A 1 89 ? 4.390 1.734 -37.894 1.00 50.91 89 TYR A CA 1
ATOM 692 C C . TYR A 1 89 ? 4.235 2.245 -36.464 1.00 50.91 89 TYR A C 1
ATOM 694 O O . TYR A 1 89 ? 5.053 3.029 -35.989 1.00 50.91 89 TYR A O 1
ATOM 702 N N . GLY A 1 90 ? 3.157 1.829 -35.795 1.00 59.00 90 GLY A N 1
ATOM 703 C CA . GLY A 1 90 ? 3.026 1.988 -34.352 1.00 59.00 90 GLY A CA 1
ATOM 704 C C . GLY A 1 90 ? 4.267 1.444 -33.635 1.00 59.00 90 GLY A C 1
ATOM 705 O O . GLY A 1 90 ? 5.122 0.792 -34.246 1.00 59.00 90 GLY A O 1
ATOM 706 N N . PHE A 1 91 ? 4.381 1.706 -32.332 1.00 68.69 91 PHE A N 1
ATOM 707 C CA . PHE A 1 91 ? 5.515 1.238 -31.534 1.00 68.69 91 PHE A CA 1
ATOM 708 C C . PHE A 1 91 ? 5.823 -0.245 -31.828 1.00 68.69 91 PHE A C 1
ATOM 710 O O . PHE A 1 91 ? 4.934 -1.097 -31.814 1.00 68.69 91 PHE A O 1
ATOM 717 N N . TRP A 1 92 ? 7.080 -0.556 -32.154 1.00 73.12 92 TRP A N 1
ATOM 718 C CA . TRP A 1 92 ? 7.546 -1.926 -32.370 1.00 73.12 92 TRP A CA 1
ATOM 719 C C . TRP A 1 92 ? 8.572 -2.259 -31.305 1.00 73.12 92 TRP A C 1
ATOM 721 O O . TRP A 1 92 ? 9.542 -1.524 -31.139 1.00 73.12 92 TRP A O 1
ATOM 731 N N . CYS A 1 93 ? 8.367 -3.374 -30.601 1.00 78.81 93 CYS A N 1
ATOM 732 C CA . CYS A 1 93 ? 9.239 -3.743 -29.496 1.00 78.81 93 CYS A CA 1
ATOM 733 C C . CYS A 1 93 ? 10.678 -3.981 -29.989 1.00 78.81 93 CYS A C 1
ATOM 735 O O . CYS A 1 93 ? 10.891 -4.913 -30.783 1.00 78.81 93 CYS A O 1
ATOM 737 N N . PRO A 1 94 ? 11.664 -3.190 -29.521 1.00 81.12 94 PRO A N 1
ATOM 738 C CA . PRO A 1 94 ? 13.070 -3.406 -29.834 1.00 81.12 94 PRO A CA 1
ATOM 739 C C . PRO A 1 94 ? 13.515 -4.817 -29.456 1.00 81.12 94 PRO A C 1
ATOM 741 O O . PRO A 1 94 ? 13.015 -5.402 -28.498 1.00 81.12 94 PRO A O 1
ATOM 744 N N . ARG A 1 95 ? 14.470 -5.383 -30.203 1.00 75.25 95 ARG A N 1
ATOM 745 C CA . ARG A 1 95 ? 14.906 -6.779 -30.014 1.00 75.25 95 ARG A CA 1
ATOM 746 C C . ARG A 1 95 ? 15.366 -7.069 -28.578 1.00 75.25 95 ARG A C 1
ATOM 748 O O . ARG A 1 95 ? 15.020 -8.133 -28.078 1.00 75.25 95 ARG A O 1
ATOM 755 N N . HIS A 1 96 ? 16.057 -6.125 -27.938 1.00 76.38 96 HIS A N 1
ATOM 756 C CA . HIS A 1 96 ? 16.571 -6.251 -26.570 1.00 76.38 96 HIS A CA 1
ATOM 757 C C . HIS A 1 96 ? 15.482 -6.177 -25.481 1.00 76.38 96 HIS A C 1
ATOM 759 O O . HIS A 1 96 ? 15.710 -6.650 -24.377 1.00 76.38 96 HIS A O 1
ATOM 765 N N . LEU A 1 97 ? 14.284 -5.661 -25.789 1.00 81.00 97 LEU A N 1
ATOM 766 C CA . LEU A 1 97 ? 13.149 -5.590 -24.853 1.00 81.00 97 LEU A CA 1
ATOM 767 C C . LEU A 1 97 ? 12.124 -6.717 -25.053 1.00 81.00 97 LEU A C 1
ATOM 769 O O . LEU A 1 97 ? 11.101 -6.766 -24.363 1.00 81.00 97 LEU A O 1
ATOM 773 N N . LYS A 1 98 ? 12.347 -7.623 -26.015 1.00 80.38 98 LYS A N 1
ATOM 774 C CA . LYS A 1 98 ? 11.391 -8.695 -26.319 1.00 80.38 98 LYS A CA 1
ATOM 775 C C . LYS A 1 98 ? 11.383 -9.761 -25.234 1.00 80.38 98 LYS A C 1
ATOM 777 O O . LYS A 1 98 ? 12.407 -10.361 -24.924 1.00 80.38 98 LYS A O 1
ATOM 782 N N . THR A 1 99 ? 10.191 -10.083 -24.739 1.00 75.19 99 THR A N 1
ATOM 783 C CA . THR A 1 99 ? 9.987 -11.124 -23.728 1.00 75.19 99 THR A CA 1
ATOM 784 C C . THR A 1 99 ? 9.252 -12.331 -24.306 1.00 75.19 99 THR A C 1
ATOM 786 O O . THR A 1 99 ? 8.061 -12.299 -24.612 1.00 75.19 99 THR A O 1
ATOM 789 N N . PHE A 1 100 ? 9.965 -13.451 -24.443 1.00 65.12 100 PHE A N 1
ATOM 790 C CA . PHE A 1 100 ? 9.400 -14.686 -25.007 1.00 65.12 100 PHE A CA 1
ATOM 791 C C . PHE A 1 100 ? 8.739 -15.592 -23.959 1.00 65.12 100 PHE A C 1
ATOM 793 O O . PHE A 1 100 ? 7.877 -16.397 -24.296 1.00 65.12 100 PHE A O 1
ATOM 800 N N . GLN A 1 101 ? 9.120 -15.455 -22.686 1.00 64.00 101 GLN A N 1
ATOM 801 C CA . GLN A 1 101 ? 8.663 -16.330 -21.598 1.00 64.00 101 GLN A CA 1
ATOM 802 C C . GLN A 1 101 ? 7.429 -15.802 -20.850 1.00 64.00 101 GLN A C 1
ATOM 804 O O . GLN A 1 101 ? 6.804 -16.544 -20.096 1.00 64.00 101 GLN A O 1
ATOM 809 N N . VAL A 1 102 ? 7.062 -14.532 -21.046 1.00 65.75 102 VAL A N 1
ATOM 810 C CA . VAL A 1 102 ? 6.035 -13.856 -20.246 1.00 65.75 102 VAL A CA 1
ATOM 811 C C . VAL A 1 102 ? 4.848 -13.478 -21.134 1.00 65.75 102 VAL A C 1
ATOM 813 O O . VAL A 1 102 ? 4.872 -12.503 -21.880 1.00 65.75 102 VAL A O 1
ATOM 816 N N . THR A 1 103 ? 3.791 -14.288 -21.077 1.00 64.06 103 THR A N 1
ATOM 817 C CA . THR A 1 103 ? 2.548 -14.072 -21.831 1.00 64.06 103 THR A CA 1
ATOM 818 C C . THR A 1 103 ? 1.578 -13.176 -21.061 1.00 64.06 103 THR A C 1
ATOM 820 O O . THR A 1 103 ? 1.424 -13.328 -19.852 1.00 64.06 103 THR A O 1
ATOM 823 N N . GLY A 1 104 ? 0.856 -12.292 -21.757 1.00 69.62 104 GLY A N 1
ATOM 824 C CA . GLY A 1 104 ? -0.218 -11.484 -21.157 1.00 69.62 104 GLY A CA 1
ATOM 825 C C . GLY A 1 104 ? 0.217 -10.135 -20.579 1.00 69.62 104 GLY A C 1
ATOM 826 O O . GLY A 1 104 ? -0.586 -9.480 -19.912 1.00 69.62 104 GLY A O 1
ATOM 827 N N . TYR A 1 105 ? 1.455 -9.723 -20.853 1.00 75.75 105 TYR A N 1
ATOM 828 C CA . TYR A 1 105 ? 1.962 -8.382 -20.590 1.00 75.75 105 TYR A CA 1
ATOM 829 C C . TYR A 1 105 ? 2.061 -7.583 -21.885 1.00 75.75 105 TYR A C 1
ATOM 831 O O . TYR A 1 105 ? 2.411 -8.121 -22.942 1.00 75.75 105 TYR A O 1
ATOM 839 N N . LYS A 1 106 ? 1.723 -6.298 -21.782 1.00 79.62 106 LYS A N 1
ATOM 840 C CA . LYS A 1 106 ? 1.810 -5.329 -22.867 1.00 79.62 106 LYS A CA 1
ATOM 841 C C . LYS A 1 106 ? 2.576 -4.117 -22.375 1.00 79.62 106 LYS A C 1
ATOM 843 O O . LYS A 1 106 ? 2.324 -3.659 -21.266 1.00 79.62 106 LYS A O 1
ATOM 848 N N . PHE A 1 107 ? 3.449 -3.595 -23.218 1.00 81.38 107 PHE A N 1
ATOM 849 C CA . PHE A 1 107 ? 4.125 -2.327 -22.988 1.00 81.38 107 PHE A CA 1
ATOM 850 C C . PHE A 1 107 ? 3.856 -1.424 -24.190 1.00 81.38 107 PHE A C 1
ATOM 852 O O . PHE A 1 107 ? 4.053 -1.861 -25.325 1.00 81.38 107 PHE A O 1
ATOM 859 N N . LEU A 1 108 ? 3.321 -0.220 -23.947 1.00 78.69 108 LEU A N 1
ATOM 860 C CA . LEU A 1 108 ? 2.899 0.731 -24.991 1.00 78.69 108 LEU A CA 1
ATOM 861 C C . LEU A 1 108 ? 2.031 0.069 -26.082 1.00 78.69 108 LEU A C 1
ATOM 863 O O . LEU A 1 108 ? 2.269 0.190 -27.280 1.00 78.69 108 LEU A O 1
ATOM 867 N N . GLY A 1 109 ? 1.062 -0.749 -25.656 1.00 76.56 109 GLY A N 1
ATOM 868 C CA . GLY A 1 109 ? 0.153 -1.474 -26.553 1.00 76.56 109 GLY A CA 1
ATOM 869 C C . GLY A 1 109 ? 0.736 -2.713 -27.253 1.00 76.56 109 GLY A C 1
ATOM 870 O O . GLY A 1 109 ? -0.030 -3.485 -27.837 1.00 76.56 109 GLY A O 1
ATOM 871 N N . VAL A 1 110 ? 2.044 -2.975 -27.146 1.00 81.69 110 VAL A N 1
ATOM 872 C CA . VAL A 1 110 ? 2.729 -4.088 -27.826 1.00 81.69 110 VAL A CA 1
ATOM 873 C C . VAL A 1 110 ? 2.876 -5.300 -26.910 1.00 81.69 110 VAL A C 1
ATOM 875 O O . VAL A 1 110 ? 3.348 -5.199 -25.779 1.00 81.69 110 VAL A O 1
ATOM 878 N N . ASN A 1 111 ? 2.479 -6.474 -27.408 1.00 82.56 111 ASN A N 1
ATOM 879 C CA . ASN A 1 111 ? 2.651 -7.747 -26.701 1.00 82.56 111 ASN A CA 1
ATOM 880 C C . ASN A 1 111 ? 4.122 -8.188 -26.693 1.00 82.56 111 ASN A C 1
ATOM 882 O O . ASN A 1 111 ? 4.851 -7.900 -27.640 1.00 82.56 111 ASN A O 1
ATOM 886 N N . HIS A 1 112 ? 4.511 -8.984 -25.691 1.00 81.50 112 HIS A N 1
ATOM 887 C CA . HIS A 1 112 ? 5.860 -9.569 -25.596 1.00 81.50 112 HIS A CA 1
ATOM 888 C C . HIS A 1 112 ? 6.971 -8.515 -25.552 1.00 81.50 112 HIS A C 1
ATOM 890 O O . HIS A 1 112 ? 8.041 -8.701 -26.130 1.00 81.50 112 HIS A O 1
ATOM 896 N N . CYS A 1 113 ? 6.693 -7.396 -24.885 1.00 83.00 113 CYS A N 1
ATOM 897 C CA . CYS A 1 113 ? 7.628 -6.301 -24.716 1.00 83.00 113 CYS A CA 1
ATOM 898 C C . CYS A 1 113 ? 7.723 -5.919 -23.242 1.00 83.00 113 CYS A C 1
ATOM 900 O O . CYS A 1 113 ? 6.689 -5.766 -22.587 1.00 83.00 113 CYS A O 1
ATOM 902 N N . ALA A 1 114 ? 8.945 -5.801 -22.730 1.00 85.75 114 ALA A N 1
ATOM 903 C CA . ALA A 1 114 ? 9.216 -5.319 -21.384 1.00 85.75 114 ALA A CA 1
ATOM 904 C C . ALA A 1 114 ? 9.632 -3.843 -21.389 1.00 85.75 114 ALA A C 1
ATOM 906 O O . ALA A 1 114 ? 10.310 -3.406 -22.319 1.00 85.75 114 ALA A O 1
ATOM 907 N N . PRO A 1 115 ? 9.289 -3.087 -20.336 1.00 86.31 115 PRO A N 1
ATOM 908 C CA . PRO A 1 115 ? 9.919 -1.802 -20.070 1.00 86.31 115 PRO A CA 1
ATOM 909 C C . PRO A 1 115 ? 11.425 -1.980 -19.794 1.00 86.31 115 PRO A C 1
ATOM 911 O O . PRO A 1 115 ? 11.804 -2.945 -19.111 1.00 86.31 115 PRO A O 1
ATOM 914 N N . PRO A 1 116 ? 12.286 -1.058 -20.257 1.00 87.62 116 PRO A N 1
ATOM 915 C CA . PRO A 1 116 ? 13.684 -1.032 -19.840 1.00 87.62 116 PRO A CA 1
ATOM 916 C C . PRO A 1 116 ? 13.795 -0.715 -18.341 1.00 87.62 116 PRO A C 1
ATOM 918 O O . PRO A 1 116 ? 12.969 -0.001 -17.763 1.00 87.62 116 PRO A O 1
ATOM 921 N N . CYS A 1 117 ? 14.819 -1.265 -17.692 1.00 88.31 117 CYS A N 1
ATOM 922 C CA . CYS A 1 117 ? 15.102 -1.010 -16.284 1.00 88.31 117 CYS A CA 1
ATOM 923 C C . CYS A 1 117 ? 15.566 0.433 -16.034 1.00 88.31 117 CYS A C 1
ATOM 925 O O . CYS A 1 117 ? 15.063 1.044 -15.087 1.00 88.31 117 CYS A O 1
ATOM 927 N N . PRO A 1 118 ? 16.456 1.038 -16.845 1.00 83.62 118 PRO A N 1
ATOM 928 C CA . PRO A 1 118 ? 16.605 2.487 -16.844 1.00 83.62 118 PRO A CA 1
ATOM 929 C C . PRO A 1 118 ? 15.247 3.133 -17.135 1.00 83.62 118 PRO A C 1
ATOM 931 O O . PRO A 1 118 ? 14.609 2.836 -18.144 1.00 83.62 118 PRO A O 1
ATOM 934 N N . ASN A 1 119 ? 14.764 3.975 -16.223 1.00 84.69 119 ASN A N 1
ATOM 935 C CA . ASN A 1 119 ? 13.450 4.577 -16.393 1.00 84.69 119 ASN A CA 1
ATOM 936 C C . ASN A 1 119 ? 13.470 5.552 -17.583 1.00 84.69 119 ASN A C 1
ATOM 938 O O . ASN A 1 119 ? 14.344 6.411 -17.663 1.00 84.69 119 ASN A O 1
ATOM 942 N N . MET A 1 120 ? 12.503 5.419 -18.492 1.00 80.25 120 MET A N 1
ATOM 943 C CA . MET A 1 120 ? 12.420 6.245 -19.705 1.00 80.25 120 MET A CA 1
ATOM 944 C C . MET A 1 120 ? 11.825 7.635 -19.463 1.00 80.25 120 MET A C 1
ATOM 946 O O . MET A 1 120 ? 12.012 8.531 -20.279 1.00 80.25 120 MET A O 1
ATOM 950 N N . TYR A 1 121 ? 11.070 7.806 -18.378 1.00 81.31 121 TYR A N 1
ATOM 951 C CA . TYR A 1 121 ? 10.278 9.008 -18.116 1.00 81.31 121 TYR A CA 1
ATOM 952 C C . TYR A 1 121 ? 10.977 9.985 -17.167 1.00 81.31 121 TYR A C 1
ATOM 954 O O . TYR A 1 121 ? 10.688 11.179 -17.195 1.00 81.31 121 TYR A O 1
ATOM 962 N N . PHE A 1 122 ? 11.891 9.491 -16.330 1.00 82.50 122 PHE A N 1
ATOM 963 C CA . PHE A 1 122 ? 12.533 10.273 -15.275 1.00 82.50 122 PHE A CA 1
ATOM 964 C C . PHE A 1 122 ? 14.045 10.353 -15.456 1.00 82.50 122 PHE A C 1
ATOM 966 O O . PHE A 1 122 ? 14.702 9.381 -15.832 1.00 82.50 122 PHE A O 1
ATOM 973 N N . LYS A 1 123 ? 14.617 11.515 -15.124 1.00 83.69 123 LYS A N 1
ATOM 974 C CA . LYS A 1 123 ? 16.070 11.693 -15.097 1.00 83.69 123 LYS A CA 1
ATOM 975 C C . LYS A 1 123 ? 16.664 10.935 -13.913 1.00 83.69 123 LYS A C 1
ATOM 977 O O . LYS A 1 123 ? 16.009 10.733 -12.894 1.00 83.69 123 LYS A O 1
ATOM 982 N N . LYS A 1 124 ? 17.949 10.582 -14.012 1.00 87.12 124 LYS A N 1
ATOM 983 C CA . LYS A 1 124 ? 18.685 9.920 -12.919 1.00 87.12 124 LYS A CA 1
ATOM 984 C C . LYS A 1 124 ? 18.617 10.715 -11.610 1.00 87.12 124 LYS A C 1
ATOM 986 O O . LYS A 1 124 ? 18.377 10.126 -10.568 1.00 87.12 124 LYS A O 1
ATOM 991 N N . GLU A 1 125 ? 18.726 12.041 -11.686 1.00 86.75 125 GLU A N 1
ATOM 992 C CA . GLU A 1 125 ? 18.629 12.940 -10.526 1.00 86.75 125 GLU A CA 1
ATOM 993 C C . GLU A 1 125 ? 17.266 12.842 -9.815 1.00 86.75 125 GLU A C 1
ATOM 995 O O . GLU A 1 125 ? 17.213 12.757 -8.587 1.00 86.75 125 GLU A O 1
ATOM 1000 N N . ASP A 1 126 ? 16.168 12.781 -10.577 1.00 87.19 126 ASP A N 1
ATOM 1001 C CA . ASP A 1 126 ? 14.809 12.646 -10.034 1.00 87.19 126 ASP A CA 1
ATOM 1002 C C . ASP A 1 126 ? 14.601 11.267 -9.391 1.00 87.19 126 ASP A C 1
ATOM 1004 O O . ASP A 1 126 ? 13.989 11.144 -8.326 1.00 87.19 126 ASP A O 1
ATOM 1008 N N . LEU A 1 127 ? 15.146 10.220 -10.018 1.00 86.31 127 LEU A N 1
ATOM 1009 C CA . LEU A 1 127 ? 15.112 8.854 -9.495 1.00 86.31 127 LEU A CA 1
ATOM 1010 C C . LEU A 1 127 ? 15.916 8.731 -8.199 1.00 86.31 127 LEU A C 1
ATOM 1012 O O . LEU A 1 127 ? 15.442 8.117 -7.244 1.00 86.31 127 LEU A O 1
ATOM 1016 N N . ASP A 1 128 ? 17.104 9.330 -8.141 1.00 88.88 128 ASP A N 1
ATOM 1017 C CA . ASP A 1 128 ? 17.947 9.332 -6.947 1.00 88.88 128 ASP A CA 1
ATOM 1018 C C . ASP A 1 128 ? 17.275 10.100 -5.807 1.00 88.88 128 ASP A C 1
ATOM 1020 O O . ASP A 1 128 ? 17.289 9.647 -4.659 1.00 88.88 128 ASP A O 1
ATOM 1024 N N . PHE A 1 129 ? 16.620 11.226 -6.106 1.00 91.06 129 PHE A N 1
ATOM 1025 C CA . PHE A 1 129 ? 15.803 11.937 -5.127 1.00 91.06 129 PHE A CA 1
ATOM 1026 C C . PHE A 1 129 ? 14.670 11.051 -4.591 1.00 91.06 129 PHE A C 1
ATOM 1028 O O . PHE A 1 129 ? 14.539 10.896 -3.374 1.00 91.06 129 PHE A O 1
ATOM 1035 N N . ALA A 1 130 ? 13.884 10.428 -5.476 1.00 89.88 130 ALA A N 1
ATOM 1036 C CA . ALA A 1 130 ? 12.764 9.572 -5.088 1.00 89.88 130 ALA A CA 1
ATOM 1037 C C . ALA A 1 130 ? 13.222 8.375 -4.239 1.00 89.88 130 ALA A C 1
ATOM 1039 O O . ALA A 1 130 ? 12.643 8.110 -3.182 1.00 89.88 130 ALA A O 1
ATOM 1040 N N . LYS A 1 131 ? 14.299 7.693 -4.647 1.00 89.94 131 LYS A N 1
ATOM 1041 C CA . LYS A 1 131 ? 14.893 6.564 -3.915 1.00 89.94 131 LYS A CA 1
ATOM 1042 C C . LYS A 1 131 ? 15.365 6.968 -2.527 1.00 89.94 131 LYS A C 1
ATOM 1044 O O . LYS A 1 131 ? 15.012 6.310 -1.549 1.00 89.94 131 LYS A O 1
ATOM 1049 N N . ASN A 1 132 ? 16.116 8.065 -2.422 1.00 90.25 132 ASN A N 1
ATOM 1050 C CA . ASN A 1 132 ? 16.592 8.575 -1.137 1.00 90.25 132 ASN A CA 1
ATOM 1051 C C . ASN A 1 132 ? 15.429 8.985 -0.228 1.00 90.25 132 ASN A C 1
ATOM 1053 O O . ASN A 1 132 ? 15.433 8.666 0.962 1.00 90.25 132 ASN A O 1
ATOM 1057 N N . PHE A 1 133 ? 14.409 9.642 -0.781 1.00 93.81 133 PHE A N 1
ATOM 1058 C CA . PHE A 1 133 ? 13.217 10.026 -0.033 1.00 93.81 133 PHE A CA 1
ATOM 1059 C C . PHE A 1 133 ? 12.473 8.800 0.515 1.00 93.81 133 PHE A C 1
ATOM 1061 O O . PHE A 1 133 ? 12.226 8.725 1.720 1.00 93.81 133 PHE A O 1
ATOM 1068 N N . ILE A 1 134 ? 12.184 7.805 -0.332 1.00 92.75 134 ILE A N 1
ATOM 1069 C CA . ILE A 1 134 ? 11.539 6.547 0.080 1.00 92.75 134 ILE A CA 1
ATOM 1070 C C . ILE A 1 134 ? 12.376 5.840 1.154 1.00 92.75 134 ILE A C 1
ATOM 1072 O O . ILE A 1 134 ? 11.833 5.427 2.180 1.00 92.75 134 ILE A O 1
ATOM 1076 N N . GLY A 1 135 ? 13.697 5.761 0.967 1.00 93.81 135 GLY A N 1
ATOM 1077 C CA . GLY A 1 135 ? 14.628 5.168 1.926 1.00 93.81 135 GLY A CA 1
ATOM 1078 C C . GLY A 1 135 ? 14.570 5.838 3.301 1.00 93.81 135 GLY A C 1
ATOM 1079 O O . GLY A 1 135 ? 14.342 5.163 4.306 1.00 93.81 135 GLY A O 1
ATOM 1080 N N . ILE A 1 136 ? 14.684 7.167 3.367 1.00 94.50 136 ILE A N 1
ATOM 1081 C CA . ILE A 1 136 ? 14.642 7.924 4.631 1.00 94.50 136 ILE A CA 1
ATOM 1082 C C . ILE A 1 136 ? 13.294 7.750 5.339 1.00 94.50 136 ILE A C 1
ATOM 1084 O O . ILE A 1 136 ? 13.255 7.458 6.538 1.00 94.50 136 ILE A O 1
ATOM 1088 N N . ILE A 1 137 ? 12.184 7.894 4.608 1.00 95.56 137 ILE A N 1
ATOM 1089 C CA . ILE A 1 137 ? 10.841 7.743 5.181 1.00 95.56 137 ILE A CA 1
ATOM 1090 C C . ILE A 1 137 ? 10.627 6.313 5.689 1.00 95.56 137 ILE A C 1
ATOM 1092 O O . ILE A 1 137 ? 10.105 6.132 6.790 1.00 95.56 137 ILE A O 1
ATOM 1096 N N . SER A 1 138 ? 11.097 5.301 4.954 1.00 96.38 138 SER A N 1
ATOM 1097 C CA . SER A 1 138 ? 10.986 3.900 5.366 1.00 96.38 138 SER A CA 1
ATOM 1098 C C . SER A 1 138 ? 11.693 3.623 6.699 1.00 96.38 138 SER A C 1
ATOM 1100 O O . SER A 1 138 ? 11.127 2.946 7.554 1.00 96.38 138 SER A O 1
ATOM 1102 N N . ILE A 1 139 ? 12.865 4.219 6.946 1.00 96.62 139 ILE A N 1
ATOM 1103 C CA . ILE A 1 139 ? 13.594 4.075 8.217 1.00 96.62 139 ILE A CA 1
ATOM 1104 C C . ILE A 1 139 ? 12.811 4.715 9.368 1.00 96.62 139 ILE A C 1
ATOM 1106 O O . ILE A 1 139 ? 12.656 4.104 10.427 1.00 96.62 139 ILE A O 1
ATOM 1110 N N . ILE A 1 140 ? 12.282 5.927 9.169 1.00 95.94 140 ILE A N 1
ATOM 1111 C CA . ILE A 1 140 ? 11.475 6.622 10.184 1.00 95.94 140 ILE A CA 1
ATOM 1112 C C . ILE A 1 140 ? 10.237 5.785 10.535 1.00 95.94 140 ILE A C 1
ATOM 1114 O O . ILE A 1 140 ? 9.949 5.554 11.714 1.00 95.94 140 ILE A O 1
ATOM 1118 N N . CYS A 1 141 ? 9.531 5.285 9.519 1.00 95.69 141 CYS A N 1
ATOM 1119 C CA . CYS A 1 141 ? 8.360 4.431 9.692 1.00 95.69 141 CYS A CA 1
ATOM 1120 C C . CYS A 1 141 ? 8.708 3.105 10.379 1.00 95.69 141 CYS A C 1
ATOM 1122 O O . CYS A 1 141 ? 7.982 2.682 11.284 1.00 95.69 141 CYS A O 1
ATOM 1124 N N . LEU A 1 142 ? 9.826 2.473 10.016 1.00 96.50 142 LEU A N 1
ATOM 1125 C CA . LEU A 1 142 ? 10.297 1.235 10.632 1.00 96.50 142 LEU A CA 1
ATOM 1126 C C . LEU A 1 142 ? 10.590 1.439 12.122 1.00 96.50 142 LEU A C 1
ATOM 1128 O O . LEU A 1 142 ? 10.085 0.684 12.947 1.00 96.50 142 LEU A O 1
ATOM 1132 N N . CYS A 1 143 ? 11.319 2.494 12.491 1.00 95.88 143 CYS A N 1
ATOM 1133 C CA . CYS A 1 143 ? 11.609 2.819 13.889 1.00 95.88 143 CYS A CA 1
ATOM 1134 C C . CYS A 1 143 ? 10.328 3.065 14.706 1.00 95.88 143 CYS A C 1
ATOM 1136 O O . CYS A 1 143 ? 10.173 2.520 15.801 1.00 95.88 143 CYS A O 1
ATOM 1138 N N . ALA A 1 144 ? 9.382 3.846 14.171 1.00 94.38 144 ALA A N 1
ATOM 1139 C CA . ALA A 1 144 ? 8.132 4.172 14.861 1.00 94.38 144 ALA A CA 1
ATOM 1140 C C . ALA A 1 144 ? 7.217 2.945 15.057 1.00 94.38 144 ALA A C 1
ATOM 1142 O O . ALA A 1 144 ? 6.649 2.732 16.136 1.00 94.38 144 ALA A O 1
ATOM 1143 N N . THR A 1 145 ? 7.082 2.113 14.023 1.00 94.38 145 THR A N 1
ATOM 1144 C CA . THR A 1 145 ? 6.244 0.903 14.062 1.00 94.38 145 THR A CA 1
ATOM 1145 C C . THR A 1 145 ? 6.881 -0.208 14.893 1.00 94.38 145 THR A C 1
ATOM 1147 O O . THR A 1 145 ? 6.182 -0.874 15.661 1.00 94.38 145 THR A O 1
ATOM 1150 N N . LEU A 1 146 ? 8.208 -0.361 14.836 1.00 92.75 146 LEU A N 1
ATOM 1151 C CA . LEU A 1 146 ? 8.944 -1.308 15.669 1.00 92.75 146 LEU A CA 1
ATOM 1152 C C . LEU A 1 146 ? 8.849 -0.937 17.151 1.00 92.75 146 LEU A C 1
ATOM 1154 O O . LEU A 1 146 ? 8.584 -1.809 17.973 1.00 92.75 146 LEU A O 1
ATOM 1158 N N . PHE A 1 147 ? 8.974 0.347 17.506 1.00 93.25 147 PHE A N 1
ATOM 1159 C CA . PHE A 1 147 ? 8.771 0.806 18.885 1.00 93.25 147 PHE A CA 1
ATOM 1160 C C . PHE A 1 147 ? 7.377 0.436 19.418 1.00 93.25 147 PHE A C 1
ATOM 1162 O O . PHE A 1 147 ? 7.239 -0.062 20.540 1.00 93.25 147 PHE A O 1
ATOM 1169 N N . THR A 1 148 ? 6.341 0.626 18.597 1.00 90.19 148 THR A N 1
ATOM 1170 C CA . THR A 1 148 ? 4.956 0.267 18.941 1.00 90.19 148 THR A CA 1
ATOM 1171 C C . THR A 1 148 ? 4.812 -1.241 19.160 1.00 90.19 148 THR A C 1
ATOM 1173 O O . THR A 1 148 ? 4.237 -1.673 20.161 1.00 90.19 148 THR A O 1
ATOM 1176 N N . PHE A 1 149 ? 5.386 -2.052 18.268 1.00 89.31 149 PHE A N 1
ATOM 1177 C CA . PHE A 1 149 ? 5.356 -3.508 18.377 1.00 89.31 149 PHE A CA 1
ATOM 1178 C C . PHE A 1 149 ? 6.132 -4.031 19.597 1.00 89.31 149 PHE A C 1
ATOM 1180 O O . PHE A 1 149 ? 5.605 -4.839 20.360 1.00 89.31 149 PHE A O 1
ATOM 1187 N N . LEU A 1 150 ? 7.345 -3.528 19.845 1.00 90.19 150 LEU A N 1
ATOM 1188 C CA . LEU A 1 150 ? 8.153 -3.899 21.011 1.00 90.19 150 LEU A CA 1
ATOM 1189 C C . LEU A 1 150 ? 7.457 -3.521 22.325 1.00 90.19 150 LEU A C 1
ATOM 1191 O O . LEU A 1 150 ? 7.445 -4.312 23.266 1.00 90.19 150 LEU A O 1
ATOM 1195 N N . THR A 1 151 ? 6.807 -2.354 22.374 1.00 90.81 151 THR A N 1
ATOM 1196 C CA . THR A 1 151 ? 6.008 -1.936 23.537 1.00 90.81 151 THR A CA 1
ATOM 1197 C C . THR A 1 151 ? 4.871 -2.919 23.824 1.00 90.81 151 THR A C 1
ATOM 1199 O O . THR A 1 151 ? 4.589 -3.210 24.987 1.00 90.81 151 THR A O 1
ATOM 1202 N N . PHE A 1 152 ? 4.229 -3.459 22.785 1.00 87.50 152 PHE A N 1
ATOM 1203 C CA . PHE A 1 152 ? 3.222 -4.508 22.940 1.00 87.50 152 PHE A CA 1
ATOM 1204 C C . PHE A 1 152 ? 3.822 -5.824 23.453 1.00 87.50 152 PHE A C 1
ATOM 1206 O O . PHE A 1 152 ? 3.216 -6.455 24.312 1.00 87.50 152 PHE A O 1
ATOM 1213 N N . LEU A 1 153 ? 5.002 -6.237 22.975 1.00 87.94 153 LEU A N 1
ATOM 1214 C CA . LEU A 1 153 ? 5.645 -7.470 23.449 1.00 87.94 153 LEU A CA 1
ATOM 1215 C C . LEU A 1 153 ? 6.0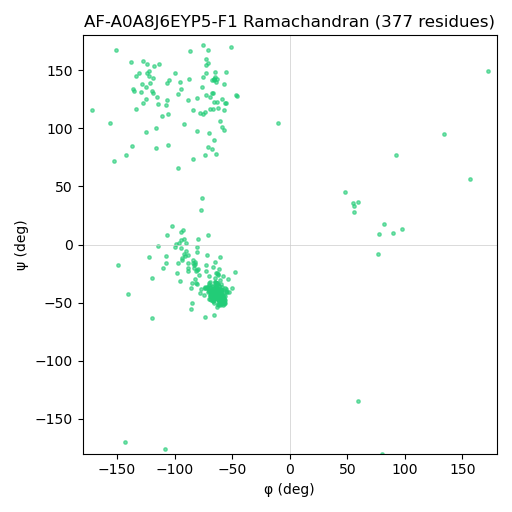26 -7.410 24.933 1.00 87.94 153 LEU A C 1
ATOM 1217 O O . LEU A 1 153 ? 5.954 -8.427 25.619 1.00 87.94 153 LEU A O 1
ATOM 1221 N N . ILE A 1 154 ? 6.396 -6.227 25.432 1.00 92.00 154 ILE A N 1
ATOM 1222 C CA . ILE A 1 154 ? 6.709 -6.013 26.851 1.00 92.00 154 ILE A CA 1
ATOM 1223 C C . ILE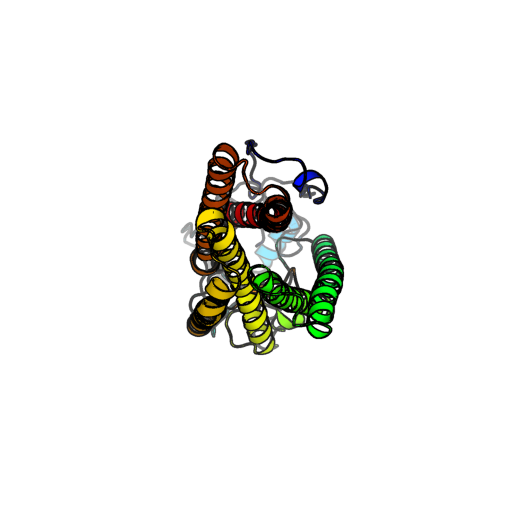 A 1 154 ? 5.452 -6.162 27.722 1.00 92.00 154 ILE A C 1
ATOM 1225 O O . ILE A 1 154 ? 5.515 -6.772 28.788 1.00 92.00 154 ILE A O 1
ATOM 1229 N N . ASP A 1 155 ? 4.307 -5.636 27.275 1.00 88.75 155 ASP A N 1
ATOM 1230 C CA . ASP A 1 155 ? 3.033 -5.759 27.991 1.00 88.75 155 ASP A CA 1
ATOM 1231 C C . ASP A 1 155 ? 1.872 -6.087 27.043 1.00 88.75 155 ASP A C 1
ATOM 1233 O O . ASP A 1 155 ? 1.094 -5.228 26.613 1.00 88.75 155 ASP A O 1
ATOM 1237 N N . VAL A 1 156 ? 1.719 -7.383 26.765 1.00 85.38 156 VAL A N 1
ATOM 1238 C CA . VAL A 1 156 ? 0.664 -7.911 25.886 1.00 85.38 156 VAL A CA 1
ATOM 1239 C C . VAL A 1 156 ? -0.742 -7.732 26.462 1.00 85.38 156 VAL A C 1
ATOM 1241 O O . VAL A 1 156 ? -1.725 -7.795 25.724 1.00 85.38 156 VAL A O 1
ATOM 1244 N N . LYS A 1 157 ? -0.868 -7.519 27.780 1.00 82.94 157 LYS A N 1
ATOM 1245 C CA . LYS A 1 157 ? -2.166 -7.350 28.453 1.00 82.94 157 LYS A CA 1
ATOM 1246 C C . LYS A 1 157 ? -2.673 -5.913 28.369 1.00 82.94 157 LYS A C 1
ATOM 1248 O O . LYS A 1 157 ? -3.868 -5.697 28.584 1.00 82.94 157 LYS A O 1
ATOM 1253 N N . ARG A 1 158 ? -1.794 -4.963 28.032 1.00 84.06 158 ARG A N 1
ATOM 1254 C CA . ARG A 1 158 ? -2.100 -3.537 27.877 1.00 84.06 158 ARG A CA 1
ATOM 1255 C C . ARG A 1 158 ? -3.094 -3.253 26.757 1.00 84.06 158 ARG A C 1
ATOM 1257 O O . ARG A 1 158 ? -3.967 -2.409 26.927 1.00 84.06 158 ARG A O 1
ATOM 1264 N N . PHE A 1 159 ? -2.976 -3.957 25.632 1.00 83.06 159 PHE A N 1
ATOM 1265 C CA . PHE A 1 159 ? -3.762 -3.696 24.424 1.00 83.06 159 PHE A CA 1
ATOM 1266 C C . PHE A 1 159 ? -4.842 -4.761 24.220 1.00 83.06 159 PHE A C 1
ATOM 1268 O O . PHE A 1 159 ? -4.656 -5.751 23.508 1.00 83.06 159 PHE A O 1
ATOM 1275 N N . ARG A 1 160 ? -5.997 -4.552 24.855 1.00 86.12 160 ARG A N 1
ATOM 1276 C CA . ARG A 1 160 ? -7.193 -5.378 24.638 1.00 86.12 160 ARG A CA 1
ATOM 1277 C C . ARG A 1 160 ? -8.019 -4.854 23.466 1.00 86.12 160 ARG A C 1
ATOM 1279 O O . ARG A 1 160 ? -7.817 -3.738 22.988 1.00 86.12 160 ARG A O 1
ATOM 1286 N N . TYR A 1 161 ? -8.967 -5.658 22.990 1.00 88.94 161 TYR A N 1
ATOM 1287 C CA . TYR A 1 161 ? -10.008 -5.138 22.105 1.00 88.94 161 TYR A CA 1
ATOM 1288 C C . TYR A 1 161 ? -10.750 -3.994 22.815 1.00 88.94 161 TYR A C 1
ATOM 1290 O O . TYR A 1 161 ? -10.996 -4.105 24.018 1.00 88.94 161 TYR A O 1
ATOM 1298 N N . PRO A 1 162 ? -11.076 -2.892 22.119 1.00 88.38 162 PRO A N 1
ATOM 1299 C CA . PRO A 1 162 ? -11.023 -2.671 20.666 1.00 88.38 162 PRO A CA 1
ATOM 1300 C C . PRO A 1 162 ? -9.697 -2.104 20.105 1.00 88.38 162 PRO A C 1
ATOM 1302 O O . PRO A 1 162 ? -9.611 -1.885 18.905 1.00 88.38 162 PRO A O 1
ATOM 1305 N N . GLU A 1 163 ? -8.658 -1.865 20.915 1.00 87.44 163 GLU A N 1
ATOM 1306 C CA . GLU A 1 163 ? -7.390 -1.253 20.451 1.00 87.44 163 GLU A CA 1
ATOM 1307 C C . GLU A 1 163 ? -6.431 -2.240 19.773 1.00 87.44 163 GLU A C 1
ATOM 1309 O O . GLU A 1 163 ? -5.571 -1.848 18.986 1.00 87.44 163 GLU A O 1
ATOM 1314 N N . ARG A 1 164 ? -6.581 -3.535 20.059 1.00 91.06 164 ARG A N 1
ATOM 1315 C CA . ARG A 1 164 ? -5.694 -4.603 19.577 1.00 91.06 164 ARG A CA 1
ATOM 1316 C C . ARG A 1 164 ? -5.413 -4.607 18.055 1.00 91.06 164 ARG A C 1
ATOM 1318 O O . ARG A 1 164 ? -4.263 -4.869 17.705 1.00 91.06 164 ARG A O 1
ATOM 1325 N N . PRO A 1 165 ? -6.363 -4.282 17.147 1.00 94.38 165 PRO A N 1
ATOM 1326 C CA . PRO A 1 165 ? -6.096 -4.151 15.707 1.00 94.38 165 PRO A CA 1
ATOM 1327 C C . PRO A 1 165 ? -4.943 -3.201 15.343 1.00 94.38 165 PRO A C 1
ATOM 1329 O O . PRO A 1 165 ? -4.247 -3.452 14.361 1.00 94.38 165 PRO A O 1
ATOM 1332 N N . ILE A 1 166 ? -4.684 -2.159 16.148 1.00 92.38 166 ILE A N 1
ATOM 1333 C CA . ILE A 1 166 ? -3.589 -1.194 15.922 1.00 92.38 166 ILE A CA 1
ATOM 1334 C C . ILE A 1 166 ? -2.227 -1.902 15.915 1.00 92.38 166 ILE A C 1
ATOM 1336 O O . ILE A 1 166 ? -1.335 -1.530 15.155 1.00 92.38 166 ILE A O 1
ATOM 1340 N N . ILE A 1 167 ? -2.067 -2.957 16.718 1.00 93.25 167 ILE A N 1
ATOM 1341 C CA . ILE A 1 167 ? -0.813 -3.709 16.800 1.00 93.25 167 ILE A CA 1
ATOM 1342 C C . ILE A 1 167 ? -0.569 -4.495 15.513 1.00 93.25 167 ILE A C 1
ATOM 1344 O O . ILE A 1 167 ? 0.521 -4.426 14.952 1.00 93.25 167 ILE A O 1
ATOM 1348 N N . PHE A 1 168 ? -1.582 -5.200 15.004 1.00 95.25 168 PHE A N 1
ATOM 1349 C CA . PHE A 1 168 ? -1.454 -5.964 13.759 1.00 95.25 168 PHE A CA 1
ATOM 1350 C C . PHE A 1 168 ? -1.242 -5.052 12.552 1.00 95.25 168 PHE A C 1
ATOM 1352 O O . PHE A 1 168 ? -0.409 -5.353 11.699 1.00 95.25 168 PHE A O 1
ATOM 1359 N N . TYR A 1 169 ? -1.915 -3.900 12.534 1.00 93.38 169 TYR A N 1
ATOM 1360 C CA . TYR A 1 169 ? -1.643 -2.825 11.586 1.00 93.38 169 TYR A CA 1
ATOM 1361 C C . TYR A 1 169 ? -0.169 -2.384 11.656 1.00 93.38 169 TYR A C 1
ATOM 1363 O O . TYR A 1 169 ? 0.522 -2.381 10.640 1.00 93.38 169 TYR A O 1
ATOM 1371 N N . SER A 1 170 ? 0.350 -2.095 12.856 1.00 93.88 170 SER A N 1
ATOM 1372 C CA . SER A 1 170 ? 1.750 -1.689 13.053 1.00 93.88 170 SER A CA 1
ATOM 1373 C C . SER A 1 170 ? 2.744 -2.744 12.557 1.00 93.88 170 SER A C 1
ATOM 1375 O O . SER A 1 170 ? 3.745 -2.385 11.947 1.00 93.88 170 SER A O 1
ATOM 1377 N N . VAL A 1 171 ? 2.463 -4.035 12.769 1.00 95.38 171 VAL A N 1
ATOM 1378 C CA . VAL A 1 171 ? 3.307 -5.142 12.279 1.00 95.38 171 VAL A CA 1
ATOM 1379 C C . VAL A 1 171 ? 3.313 -5.213 10.750 1.00 95.38 171 VAL A C 1
ATOM 1381 O O . VAL A 1 171 ? 4.368 -5.391 10.141 1.00 95.38 171 VAL A O 1
ATOM 1384 N N . CYS A 1 172 ? 2.156 -5.033 10.108 1.00 97.25 172 CYS A N 1
ATOM 1385 C CA . CYS A 1 172 ? 2.078 -5.012 8.647 1.00 97.25 172 CYS A CA 1
ATOM 1386 C C . CYS A 1 172 ? 2.943 -3.881 8.077 1.00 97.25 172 CYS A C 1
ATOM 1388 O O . CYS A 1 172 ? 3.797 -4.119 7.226 1.00 97.25 172 CYS A O 1
ATOM 1390 N N . TYR A 1 173 ? 2.789 -2.661 8.600 1.00 95.50 173 TYR A N 1
ATOM 1391 C CA . TYR A 1 173 ? 3.546 -1.507 8.114 1.00 95.50 173 TYR A CA 1
ATOM 1392 C C . TYR A 1 173 ? 5.025 -1.514 8.524 1.00 95.50 173 TYR A C 1
ATOM 1394 O O . TYR A 1 173 ? 5.834 -0.926 7.806 1.00 95.50 173 TYR A O 1
ATOM 1402 N N . SER A 1 174 ? 5.420 -2.220 9.593 1.00 96.44 174 SER A N 1
ATOM 1403 C CA . SER A 1 174 ? 6.844 -2.455 9.872 1.00 96.44 174 SER A CA 1
ATOM 1404 C C . SER A 1 174 ? 7.485 -3.343 8.806 1.00 96.44 174 SER A C 1
ATOM 1406 O O . SER A 1 174 ? 8.596 -3.060 8.370 1.00 96.44 174 SER A O 1
ATOM 1408 N N . ILE A 1 175 ? 6.772 -4.371 8.327 1.00 97.75 175 ILE A N 1
ATOM 1409 C CA . ILE A 1 175 ? 7.262 -5.237 7.244 1.00 97.75 175 ILE A CA 1
ATOM 1410 C C . ILE A 1 175 ? 7.303 -4.466 5.919 1.00 97.75 175 ILE A C 1
ATOM 1412 O O . ILE A 1 175 ? 8.310 -4.524 5.222 1.00 97.75 175 ILE A O 1
ATOM 1416 N N . VAL A 1 176 ? 6.263 -3.685 5.597 1.00 97.81 176 VAL A N 1
ATOM 1417 C CA . VAL A 1 176 ? 6.253 -2.806 4.408 1.00 97.81 176 VAL A CA 1
ATOM 1418 C C . VAL A 1 176 ? 7.449 -1.848 4.427 1.00 97.81 176 VAL A C 1
ATOM 1420 O O . VAL A 1 176 ? 8.180 -1.754 3.445 1.00 97.81 176 VAL A O 1
ATOM 1423 N N . SER A 1 177 ? 7.692 -1.186 5.561 1.00 98.06 177 SER A N 1
ATOM 1424 C CA . SER A 1 177 ? 8.816 -0.254 5.716 1.00 98.06 177 SER A CA 1
ATOM 1425 C C . SER A 1 177 ? 10.167 -0.958 5.569 1.00 98.06 177 SER A C 1
ATOM 1427 O O . SER A 1 177 ? 11.057 -0.445 4.901 1.00 98.06 177 SER A O 1
ATOM 1429 N N . LEU A 1 178 ? 10.311 -2.159 6.138 1.00 97.81 178 LEU A N 1
ATOM 1430 C CA . LEU A 1 178 ? 11.517 -2.971 5.986 1.00 97.81 178 LEU A CA 1
ATOM 1431 C C . LEU A 1 178 ? 11.780 -3.335 4.518 1.00 97.81 178 LEU A C 1
ATOM 1433 O O . LEU A 1 178 ? 12.920 -3.270 4.074 1.00 97.81 178 LEU A O 1
ATOM 1437 N N . ILE A 1 179 ? 10.744 -3.692 3.758 1.00 98.25 179 ILE A N 1
ATOM 1438 C CA . ILE A 1 179 ? 10.884 -4.051 2.342 1.00 98.25 179 ILE A CA 1
ATOM 1439 C C . ILE A 1 179 ? 11.321 -2.848 1.505 1.00 98.25 179 ILE A C 1
ATOM 1441 O O . ILE A 1 179 ? 12.238 -2.985 0.702 1.00 98.25 179 ILE A O 1
ATOM 1445 N N . TYR A 1 180 ? 10.725 -1.671 1.715 1.00 98.06 180 TYR A N 1
ATOM 1446 C CA . TYR A 1 180 ? 11.167 -0.452 1.031 1.00 98.06 180 TYR A CA 1
ATOM 1447 C C . TYR A 1 180 ? 12.592 -0.048 1.422 1.00 98.06 180 TYR A C 1
ATOM 1449 O O . TYR A 1 180 ? 13.352 0.394 0.564 1.00 98.06 180 TYR A O 1
ATOM 1457 N N . PHE A 1 181 ? 12.993 -0.257 2.680 1.00 97.50 181 PHE A N 1
ATOM 1458 C CA . PHE A 1 181 ? 14.378 -0.048 3.100 1.00 97.50 181 PHE A CA 1
ATOM 1459 C C . PHE A 1 181 ? 15.346 -1.024 2.412 1.00 97.50 181 PHE A C 1
ATOM 1461 O O . PHE A 1 181 ? 16.417 -0.619 1.965 1.00 97.50 181 PHE A O 1
ATOM 1468 N N . ILE A 1 182 ? 14.969 -2.301 2.283 1.00 96.62 182 ILE A N 1
ATOM 1469 C CA . ILE A 1 182 ? 15.756 -3.297 1.543 1.00 96.62 182 ILE A CA 1
ATOM 1470 C C . ILE A 1 182 ? 15.847 -2.914 0.060 1.00 96.62 182 ILE A C 1
ATOM 1472 O O . ILE A 1 182 ? 16.941 -2.956 -0.492 1.00 96.62 182 ILE A O 1
ATOM 1476 N N . GLY A 1 183 ? 14.744 -2.488 -0.566 1.00 95.50 183 GLY A N 1
ATOM 1477 C CA . GLY A 1 183 ? 14.733 -1.990 -1.947 1.00 95.50 183 GLY A CA 1
ATOM 1478 C C . GLY A 1 183 ? 15.660 -0.787 -2.137 1.00 95.50 183 GLY A C 1
ATOM 1479 O O . GLY A 1 183 ? 16.471 -0.769 -3.057 1.00 95.50 183 GLY A O 1
ATOM 1480 N N . PHE A 1 184 ? 15.643 0.161 -1.197 1.00 95.25 184 PHE A N 1
ATOM 1481 C CA . PHE A 1 184 ? 16.597 1.270 -1.169 1.00 95.25 184 PHE A CA 1
ATOM 1482 C C . PHE A 1 184 ? 18.057 0.785 -1.086 1.00 95.25 184 PHE A C 1
ATOM 1484 O O . PHE A 1 184 ? 18.896 1.235 -1.863 1.00 95.25 184 PHE A O 1
ATOM 1491 N N . ALA A 1 185 ? 18.366 -0.154 -0.186 1.00 95.81 185 ALA A N 1
ATOM 1492 C CA . ALA A 1 185 ? 19.728 -0.654 0.017 1.00 95.81 185 ALA A CA 1
ATOM 1493 C C . ALA A 1 185 ? 20.250 -1.506 -1.156 1.00 95.81 185 ALA A C 1
ATOM 1495 O O . ALA A 1 185 ? 21.446 -1.503 -1.439 1.00 95.81 185 ALA A O 1
ATOM 1496 N N . MET A 1 186 ? 19.362 -2.245 -1.823 1.00 94.31 186 MET A N 1
ATOM 1497 C CA . MET A 1 186 ? 19.684 -3.138 -2.940 1.00 94.31 186 MET A CA 1
ATOM 1498 C C . MET A 1 186 ? 19.575 -2.460 -4.316 1.00 94.31 186 MET A C 1
ATOM 1500 O O . MET A 1 186 ? 19.954 -3.061 -5.328 1.00 94.31 186 MET A O 1
ATOM 1504 N N . GLY A 1 187 ? 19.053 -1.233 -4.381 1.00 92.38 187 GLY A N 1
ATOM 1505 C CA . GLY A 1 187 ? 18.800 -0.524 -5.631 1.00 92.38 187 GLY A CA 1
ATOM 1506 C C . GLY A 1 187 ? 17.830 -1.287 -6.539 1.00 92.38 187 GLY A C 1
ATOM 1507 O O . GLY A 1 187 ? 16.811 -1.803 -6.092 1.00 92.38 187 GLY A O 1
ATOM 1508 N N . ASN A 1 188 ? 18.156 -1.385 -7.829 1.00 92.75 188 ASN A N 1
ATOM 1509 C CA . ASN A 1 188 ? 17.290 -2.028 -8.827 1.00 92.75 188 ASN A CA 1
ATOM 1510 C C . ASN A 1 188 ? 17.581 -3.528 -9.030 1.00 92.75 188 ASN A C 1
ATOM 1512 O O . ASN A 1 188 ? 16.959 -4.159 -9.877 1.00 92.75 188 ASN A O 1
ATOM 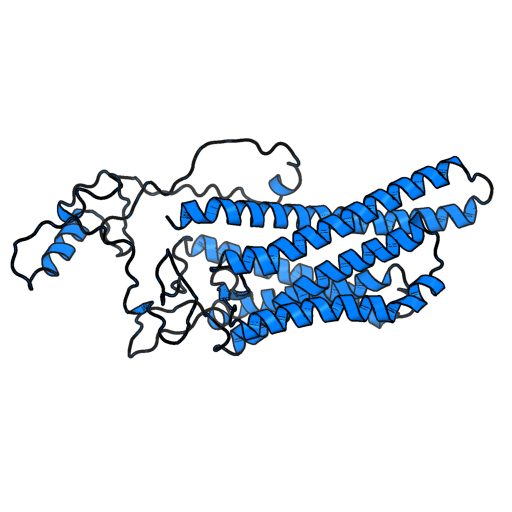1516 N N . SER A 1 189 ? 18.491 -4.123 -8.251 1.00 92.25 189 SER A N 1
ATOM 1517 C CA . SER A 1 189 ? 18.889 -5.536 -8.414 1.00 92.25 189 SER A CA 1
ATOM 1518 C C . SER A 1 189 ? 17.744 -6.534 -8.195 1.00 92.25 189 SER A C 1
ATOM 1520 O O . SER A 1 189 ? 17.764 -7.636 -8.736 1.00 92.25 189 SER A O 1
ATOM 1522 N N . VAL A 1 190 ? 16.734 -6.161 -7.403 1.00 94.44 190 VAL A N 1
ATOM 1523 C CA . VAL A 1 190 ? 15.544 -6.993 -7.171 1.00 94.44 190 VAL A CA 1
ATOM 1524 C C . VAL A 1 190 ? 14.487 -6.777 -8.252 1.00 94.44 190 VAL A C 1
ATOM 1526 O O . VAL A 1 190 ? 13.807 -7.727 -8.635 1.00 94.44 190 VAL A O 1
ATOM 1529 N N . SER A 1 191 ? 14.324 -5.541 -8.727 1.00 94.81 191 SER A N 1
ATOM 1530 C CA . SER A 1 191 ? 13.257 -5.154 -9.653 1.00 94.81 191 SER A CA 1
ATOM 1531 C C . SER A 1 191 ? 13.635 -5.265 -11.130 1.00 94.81 191 SER A C 1
ATOM 1533 O O . SER A 1 191 ? 12.747 -5.189 -11.983 1.00 94.81 191 SER A O 1
ATOM 1535 N N . CYS A 1 192 ? 14.909 -5.499 -11.443 1.00 93.38 192 CYS A N 1
ATOM 1536 C CA . CYS A 1 192 ? 15.413 -5.610 -12.806 1.00 93.38 192 CYS A CA 1
ATOM 1537 C C . CYS A 1 192 ? 16.143 -6.928 -13.069 1.00 93.38 192 CYS A C 1
ATOM 1539 O O . CYS A 1 192 ? 16.777 -7.502 -12.187 1.00 93.38 192 CYS A O 1
ATOM 1541 N N . ASN A 1 193 ? 16.031 -7.404 -14.308 1.00 89.88 193 ASN A N 1
ATOM 1542 C CA . ASN A 1 193 ? 16.829 -8.496 -14.841 1.00 89.88 193 ASN A CA 1
ATOM 1543 C C . ASN A 1 193 ? 18.034 -7.915 -15.578 1.00 89.88 193 ASN A C 1
ATOM 1545 O O . ASN A 1 193 ? 17.868 -7.010 -16.400 1.00 89.88 193 ASN A O 1
ATOM 1549 N N . GLU A 1 194 ? 19.206 -8.483 -15.310 1.00 83.62 194 GLU A N 1
ATOM 1550 C CA . GLU A 1 194 ? 20.428 -8.168 -16.046 1.00 83.62 194 GLU A CA 1
ATOM 1551 C C . GLU A 1 194 ? 20.312 -8.620 -17.507 1.00 83.62 194 GLU A C 1
ATOM 1553 O O . GLU A 1 194 ? 19.718 -9.663 -17.819 1.00 83.62 194 GLU A O 1
ATOM 1558 N N . ALA A 1 195 ? 20.874 -7.813 -18.402 1.00 74.62 195 ALA A N 1
ATOM 1559 C CA . ALA A 1 195 ? 20.939 -8.092 -19.826 1.00 74.62 195 ALA A CA 1
ATOM 1560 C C . ALA A 1 195 ? 21.695 -9.413 -20.104 1.00 74.62 195 ALA A C 1
ATOM 1562 O O . ALA A 1 195 ? 22.827 -9.613 -19.664 1.00 74.62 195 ALA A O 1
ATOM 1563 N N . HIS A 1 196 ? 21.064 -10.348 -20.823 1.00 64.44 196 HIS A N 1
ATOM 1564 C CA . HIS A 1 196 ? 21.681 -11.629 -21.185 1.00 64.44 196 HIS A CA 1
ATOM 1565 C C . HIS A 1 196 ? 22.445 -11.484 -22.514 1.00 64.44 196 HIS A C 1
ATOM 1567 O O . HIS A 1 196 ? 21.824 -11.147 -23.527 1.00 64.44 196 HIS A O 1
ATOM 1573 N N . GLU A 1 197 ? 23.747 -11.817 -22.512 1.00 56.56 197 GLU A N 1
ATOM 1574 C CA . GLU A 1 197 ? 24.720 -11.619 -23.616 1.00 56.56 197 GLU A CA 1
ATOM 1575 C C . GLU A 1 197 ? 24.256 -12.078 -25.018 1.00 56.56 197 GLU A C 1
ATOM 1577 O O . GLU A 1 197 ? 24.737 -11.563 -26.023 1.00 56.56 197 GLU A O 1
ATOM 1582 N N . ASP A 1 198 ? 23.304 -13.011 -25.120 1.00 54.97 198 ASP A N 1
ATOM 1583 C CA . ASP A 1 198 ? 22.865 -13.573 -26.403 1.00 54.97 198 ASP A CA 1
ATOM 1584 C C . ASP A 1 198 ? 21.723 -12.792 -27.099 1.00 54.97 198 ASP A C 1
ATOM 1586 O O . ASP A 1 198 ? 21.513 -12.961 -28.307 1.00 54.97 198 ASP A O 1
ATOM 1590 N N . TYR A 1 199 ? 20.940 -11.967 -26.380 1.00 54.94 199 TYR A N 1
ATOM 1591 C CA . TYR A 1 199 ? 19.702 -11.367 -26.931 1.00 54.94 199 TYR A CA 1
ATOM 1592 C C . TYR A 1 199 ? 19.306 -9.978 -26.404 1.00 54.94 199 TYR A C 1
ATOM 1594 O O . TYR A 1 199 ? 18.496 -9.318 -27.067 1.00 54.94 199 TYR A O 1
ATOM 1602 N N . ALA A 1 200 ? 19.834 -9.526 -25.265 1.00 57.72 200 ALA A N 1
ATOM 1603 C CA . ALA A 1 200 ? 19.491 -8.236 -24.670 1.00 57.72 200 ALA A CA 1
ATOM 1604 C C . ALA A 1 200 ? 20.767 -7.433 -24.393 1.00 57.72 200 ALA A C 1
ATOM 1606 O O . ALA A 1 200 ? 21.634 -7.909 -23.675 1.00 57.72 200 ALA A O 1
ATOM 1607 N N . ASP A 1 201 ? 20.859 -6.233 -24.972 1.00 63.22 201 ASP A N 1
ATOM 1608 C CA . ASP A 1 201 ? 21.922 -5.248 -24.694 1.00 63.22 201 ASP A CA 1
ATOM 1609 C C . ASP A 1 201 ? 21.558 -4.330 -23.508 1.00 63.22 201 ASP A C 1
ATOM 1611 O O . ASP A 1 201 ? 22.391 -3.563 -23.038 1.00 63.22 201 ASP A O 1
ATOM 1615 N N . GLU A 1 202 ? 20.311 -4.391 -23.020 1.00 74.38 202 GLU A N 1
ATOM 1616 C CA . GLU A 1 202 ? 19.802 -3.520 -21.956 1.00 74.38 202 GLU A CA 1
ATOM 1617 C C . GLU A 1 202 ? 19.041 -4.298 -20.880 1.00 74.38 202 GLU A C 1
ATOM 1619 O O . GLU A 1 202 ? 18.314 -5.255 -21.167 1.00 74.38 202 GLU A O 1
ATOM 1624 N N . ASP A 1 203 ? 19.184 -3.839 -19.635 1.00 87.06 203 ASP A N 1
ATOM 1625 C CA . ASP A 1 203 ? 18.461 -4.367 -18.482 1.00 87.06 203 ASP A CA 1
ATOM 1626 C C . ASP A 1 203 ? 16.960 -4.115 -18.631 1.00 87.06 203 ASP A C 1
ATOM 1628 O O . ASP A 1 203 ? 16.517 -3.031 -19.020 1.00 87.06 203 ASP A O 1
ATOM 1632 N N . THR A 1 204 ? 16.151 -5.097 -18.246 1.00 89.19 204 THR A N 1
ATOM 1633 C CA . THR A 1 204 ? 14.686 -5.011 -18.327 1.00 89.19 204 THR A CA 1
ATOM 1634 C C . THR A 1 204 ? 14.061 -5.110 -16.951 1.00 89.19 204 THR A C 1
ATOM 1636 O O . THR A 1 204 ? 14.615 -5.717 -16.035 1.00 89.19 204 THR A O 1
ATOM 1639 N N . VAL A 1 205 ? 12.880 -4.526 -16.784 1.00 92.12 205 VAL A N 1
ATOM 1640 C CA . VAL A 1 205 ? 12.110 -4.707 -15.553 1.00 92.12 205 VAL A CA 1
ATOM 1641 C C . VAL A 1 205 ? 11.659 -6.164 -15.426 1.00 92.12 205 VAL A C 1
ATOM 1643 O O . VAL A 1 205 ? 11.284 -6.811 -16.407 1.00 92.12 205 VAL A O 1
ATOM 1646 N N . VAL A 1 206 ? 11.661 -6.692 -14.201 1.00 92.31 206 VAL A N 1
ATOM 1647 C CA . VAL A 1 206 ? 11.117 -8.022 -13.921 1.00 92.31 206 VAL A CA 1
ATOM 1648 C C . VAL A 1 206 ? 9.619 -8.043 -14.219 1.00 92.31 206 VAL A C 1
ATOM 1650 O O . VAL A 1 206 ? 8.842 -7.301 -13.620 1.00 92.31 206 VAL A O 1
ATOM 1653 N N . LEU A 1 207 ? 9.207 -8.949 -15.106 1.00 91.12 207 LEU A N 1
ATOM 1654 C CA . LEU A 1 207 ? 7.806 -9.252 -15.377 1.00 91.12 207 LEU A CA 1
ATOM 1655 C C . LEU A 1 207 ? 7.522 -10.720 -15.055 1.00 91.12 207 LEU A C 1
ATOM 1657 O O . LEU A 1 207 ? 8.221 -11.628 -15.509 1.00 91.12 207 LEU A O 1
ATOM 1661 N N . GLY A 1 208 ? 6.463 -10.953 -14.291 1.00 90.06 208 GLY A N 1
ATOM 1662 C CA . GLY A 1 208 ? 6.080 -12.268 -13.805 1.00 90.06 208 GLY A CA 1
ATOM 1663 C C . GLY A 1 208 ? 6.876 -12.745 -12.586 1.00 90.06 208 GLY A C 1
ATOM 1664 O O . GLY A 1 208 ? 7.756 -12.080 -12.049 1.00 90.06 208 GLY A O 1
ATOM 1665 N N . SER A 1 209 ? 6.532 -13.945 -12.138 1.00 90.12 209 SER A N 1
ATOM 1666 C CA . SER A 1 209 ? 6.956 -14.578 -10.885 1.00 90.12 209 SER A CA 1
ATOM 1667 C C . SER A 1 209 ? 8.203 -15.466 -11.019 1.00 90.12 209 SER A C 1
ATOM 1669 O O . SER A 1 209 ? 8.525 -16.248 -10.126 1.00 90.12 209 SER A O 1
ATOM 1671 N N . GLN A 1 210 ? 8.913 -15.377 -12.148 1.00 86.94 210 GLN A N 1
ATOM 1672 C CA . GLN A 1 210 ? 10.089 -16.217 -12.412 1.00 86.94 210 GLN A CA 1
ATOM 1673 C C . GLN A 1 210 ? 11.299 -15.786 -11.575 1.00 86.94 210 GLN A C 1
ATOM 1675 O O . GLN A 1 210 ? 12.050 -16.624 -11.068 1.00 86.94 210 GLN A O 1
ATOM 1680 N N . ASN A 1 211 ? 11.477 -14.477 -11.378 1.00 92.00 211 ASN A N 1
ATOM 1681 C CA . ASN A 1 211 ? 12.511 -13.964 -10.491 1.00 92.00 211 ASN A CA 1
ATOM 1682 C C . ASN A 1 211 ? 12.076 -14.174 -9.032 1.00 92.00 211 ASN A C 1
ATOM 1684 O O . ASN A 1 211 ? 11.124 -13.556 -8.543 1.00 92.00 211 ASN A O 1
ATOM 1688 N N . LYS A 1 212 ? 12.784 -15.062 -8.327 1.00 94.56 212 LYS A N 1
ATOM 1689 C CA . LYS A 1 212 ? 12.449 -15.464 -6.953 1.00 94.56 212 LYS A CA 1
ATOM 1690 C C . LYS A 1 212 ? 12.550 -14.304 -5.963 1.00 94.56 212 LYS A C 1
ATOM 1692 O O . LYS A 1 212 ? 11.698 -14.198 -5.085 1.00 94.56 212 LYS A O 1
ATOM 1697 N N . ALA A 1 213 ? 13.558 -13.440 -6.104 1.00 95.75 213 ALA A N 1
ATOM 1698 C CA . ALA A 1 213 ? 13.761 -12.309 -5.201 1.00 95.75 213 ALA A CA 1
ATOM 1699 C C . ALA A 1 213 ? 12.614 -11.299 -5.337 1.00 95.75 213 ALA A C 1
ATOM 1701 O O . ALA A 1 213 ? 11.958 -10.973 -4.346 1.00 95.75 213 ALA A O 1
ATOM 1702 N N . CYS A 1 214 ? 12.303 -10.906 -6.574 1.00 96.38 214 CYS A N 1
ATOM 1703 C CA . CYS A 1 214 ? 11.183 -10.018 -6.875 1.00 96.38 214 CYS A CA 1
ATOM 1704 C C . CYS A 1 214 ? 9.844 -10.598 -6.407 1.00 96.38 214 CYS A C 1
ATOM 1706 O O . CYS A 1 214 ? 9.040 -9.906 -5.787 1.00 96.38 214 CYS A O 1
ATOM 1708 N N . THR A 1 215 ? 9.629 -11.899 -6.621 1.00 96.62 215 THR A N 1
ATOM 1709 C CA . THR A 1 215 ? 8.399 -12.587 -6.203 1.00 96.62 215 THR A CA 1
ATOM 1710 C C . THR A 1 215 ? 8.228 -12.593 -4.686 1.00 96.62 215 THR A C 1
ATOM 1712 O O . THR A 1 215 ? 7.134 -12.317 -4.204 1.00 96.62 215 THR A O 1
ATOM 1715 N N . ILE A 1 216 ? 9.290 -12.852 -3.914 1.00 97.50 216 ILE A N 1
ATOM 1716 C CA . ILE A 1 216 ? 9.233 -12.807 -2.442 1.00 97.50 216 ILE A CA 1
ATOM 1717 C C . ILE A 1 216 ? 8.936 -11.385 -1.956 1.00 97.50 216 ILE A C 1
ATOM 1719 O O . ILE A 1 216 ? 8.077 -11.205 -1.089 1.00 97.50 216 ILE A O 1
ATOM 1723 N N . VAL A 1 217 ? 9.606 -10.379 -2.529 1.00 97.94 217 VAL A N 1
ATOM 1724 C CA . VAL A 1 217 ? 9.358 -8.966 -2.208 1.00 97.94 217 VAL A CA 1
ATOM 1725 C C . VAL A 1 217 ? 7.909 -8.588 -2.501 1.00 97.94 217 VAL A C 1
ATOM 1727 O O . VAL A 1 217 ? 7.238 -8.056 -1.618 1.00 97.94 217 VAL A O 1
ATOM 1730 N N . PHE A 1 218 ? 7.397 -8.944 -3.680 1.00 98.25 218 PHE A N 1
ATOM 1731 C CA . PHE A 1 218 ? 5.999 -8.747 -4.053 1.00 98.25 218 PHE A CA 1
ATOM 1732 C C . PHE A 1 218 ? 5.038 -9.417 -3.067 1.00 98.25 218 PHE A C 1
ATOM 1734 O O . PHE A 1 218 ? 4.127 -8.761 -2.562 1.00 98.25 218 PHE A O 1
ATOM 1741 N N . MET A 1 219 ? 5.244 -10.703 -2.761 1.00 98.25 219 MET A N 1
ATOM 1742 C CA . MET A 1 219 ? 4.364 -11.461 -1.870 1.00 98.25 219 MET A CA 1
ATOM 1743 C C . MET A 1 219 ? 4.245 -10.789 -0.508 1.00 98.25 219 MET A C 1
ATOM 1745 O O . MET A 1 219 ? 3.136 -10.591 -0.020 1.00 98.25 219 MET A O 1
ATOM 1749 N N . LEU A 1 220 ? 5.376 -10.427 0.100 1.00 98.25 220 LEU A N 1
ATOM 1750 C CA . LEU A 1 220 ? 5.387 -9.809 1.421 1.00 98.25 220 LEU A CA 1
ATOM 1751 C C . LEU A 1 220 ? 4.806 -8.391 1.384 1.00 98.25 220 LEU A C 1
ATOM 1753 O O . LEU A 1 220 ? 3.999 -8.046 2.250 1.00 98.25 220 LEU A O 1
ATOM 1757 N N . LEU A 1 221 ? 5.178 -7.587 0.384 1.00 98.31 221 LEU A N 1
ATOM 1758 C CA . LEU A 1 221 ? 4.749 -6.195 0.270 1.00 98.31 221 LEU A CA 1
ATOM 1759 C C . LEU A 1 221 ? 3.247 -6.089 0.003 1.00 98.31 221 LEU A C 1
ATOM 1761 O O . LEU A 1 221 ? 2.548 -5.359 0.709 1.00 98.31 221 LEU A O 1
ATOM 1765 N N . TYR A 1 222 ? 2.735 -6.849 -0.967 1.00 98.44 222 TYR A N 1
ATOM 1766 C CA . TYR A 1 222 ? 1.319 -6.852 -1.321 1.00 98.44 222 TYR A CA 1
ATOM 1767 C C . TYR A 1 222 ? 0.463 -7.431 -0.190 1.00 98.44 222 TYR A C 1
ATOM 1769 O O . TYR A 1 222 ? -0.506 -6.792 0.230 1.00 98.44 222 TYR A O 1
ATOM 1777 N N . PHE A 1 223 ? 0.858 -8.580 0.376 1.00 98.62 223 PHE A N 1
ATOM 1778 C CA . PHE A 1 223 ? 0.154 -9.185 1.509 1.00 98.62 223 PHE A CA 1
ATOM 1779 C C . PHE A 1 223 ? 0.064 -8.223 2.695 1.00 98.62 223 PHE A C 1
ATOM 1781 O O . PHE A 1 223 ? -1.029 -8.001 3.215 1.00 98.62 223 PHE A O 1
ATOM 1788 N N . CYS A 1 224 ? 1.184 -7.624 3.115 1.00 98.44 224 CYS A N 1
ATOM 1789 C CA . CYS A 1 224 ? 1.203 -6.738 4.279 1.00 98.44 224 CYS A CA 1
ATOM 1790 C C . CYS A 1 224 ? 0.457 -5.427 4.018 1.00 98.44 224 CYS A C 1
ATOM 1792 O O . CYS A 1 224 ? -0.234 -4.942 4.911 1.00 98.44 224 CYS A O 1
ATOM 1794 N N . THR A 1 225 ? 0.535 -4.875 2.805 1.00 97.19 225 THR A N 1
ATOM 1795 C CA . THR A 1 225 ? -0.227 -3.673 2.434 1.00 97.19 225 THR A CA 1
ATOM 1796 C C . THR A 1 225 ? -1.729 -3.934 2.519 1.00 97.19 225 THR A C 1
ATOM 1798 O O . THR A 1 225 ? -2.443 -3.218 3.223 1.00 97.19 225 THR A O 1
ATOM 1801 N N . MET A 1 226 ? -2.206 -5.011 1.886 1.00 97.81 226 MET A N 1
ATOM 1802 C CA . MET A 1 226 ? -3.626 -5.374 1.898 1.00 97.81 226 MET A CA 1
ATOM 1803 C C . MET A 1 226 ? -4.107 -5.773 3.297 1.00 97.81 226 MET A C 1
ATOM 1805 O O . MET A 1 226 ? -5.188 -5.364 3.723 1.00 97.81 226 MET A O 1
ATOM 1809 N N . ALA A 1 227 ? -3.299 -6.518 4.055 1.00 98.19 227 ALA A N 1
ATOM 1810 C CA . ALA A 1 227 ? -3.613 -6.857 5.439 1.00 98.19 227 ALA A CA 1
ATOM 1811 C C . ALA A 1 227 ? -3.697 -5.613 6.328 1.00 98.19 227 ALA A C 1
ATOM 1813 O O . ALA A 1 227 ? -4.619 -5.508 7.133 1.00 98.19 227 ALA A O 1
ATOM 1814 N N . GLY A 1 228 ? -2.791 -4.646 6.156 1.00 96.69 228 GLY A N 1
ATOM 1815 C CA . GLY A 1 228 ? -2.828 -3.364 6.857 1.00 96.69 228 GLY A CA 1
ATOM 1816 C C . GLY A 1 228 ? -4.142 -2.618 6.623 1.00 96.69 228 GLY A C 1
ATOM 1817 O O . GLY A 1 228 ? -4.792 -2.201 7.585 1.00 96.69 228 GLY A O 1
ATOM 1818 N N . THR A 1 229 ? -4.593 -2.530 5.368 1.00 95.69 229 THR A N 1
ATOM 1819 C CA . THR A 1 229 ? -5.890 -1.927 5.027 1.00 95.69 229 THR A CA 1
ATOM 1820 C C . THR A 1 229 ? -7.058 -2.660 5.691 1.00 95.69 229 THR A C 1
ATOM 1822 O O . THR A 1 229 ? -7.938 -2.020 6.269 1.00 95.69 229 THR A O 1
ATOM 1825 N N . ILE A 1 230 ? -7.075 -3.996 5.673 1.00 97.44 230 ILE A N 1
ATOM 1826 C CA . ILE A 1 230 ? -8.170 -4.755 6.296 1.00 97.44 230 ILE A CA 1
ATOM 1827 C C . ILE A 1 230 ? -8.128 -4.648 7.822 1.00 97.44 230 ILE A C 1
ATOM 1829 O O . ILE A 1 230 ? -9.179 -4.543 8.452 1.00 97.44 230 ILE A O 1
ATOM 1833 N N . TRP A 1 231 ? -6.948 -4.589 8.441 1.00 97.50 231 TRP A N 1
ATOM 1834 C CA . TRP A 1 231 ? -6.824 -4.327 9.876 1.00 97.50 231 TRP A CA 1
ATOM 1835 C C . TRP A 1 231 ? -7.337 -2.943 10.271 1.00 97.50 231 TRP A C 1
ATOM 1837 O O . TRP A 1 231 ? -7.935 -2.808 11.341 1.00 97.50 231 TRP A O 1
ATOM 1847 N N . TRP A 1 232 ? -7.188 -1.937 9.408 1.00 96.00 232 TRP A N 1
ATOM 1848 C CA . TRP A 1 232 ? -7.857 -0.654 9.605 1.00 96.00 232 TRP A CA 1
ATOM 1849 C C . TRP A 1 232 ? -9.387 -0.793 9.531 1.00 96.00 232 TRP A C 1
ATOM 1851 O O . TRP A 1 232 ? -10.083 -0.296 10.416 1.00 96.00 232 TRP A O 1
ATOM 1861 N N . VAL A 1 233 ? -9.932 -1.545 8.568 1.00 96.62 233 VAL A N 1
ATOM 1862 C CA . VAL A 1 233 ? -11.380 -1.833 8.535 1.00 96.62 233 VAL A CA 1
ATOM 1863 C C . VAL A 1 233 ? -11.823 -2.542 9.821 1.00 96.62 233 VAL A C 1
ATOM 1865 O O . VAL A 1 233 ? -12.807 -2.131 10.436 1.00 96.62 233 VAL A O 1
ATOM 1868 N N . MET A 1 234 ? -11.071 -3.534 10.307 1.00 96.56 234 MET A N 1
ATOM 1869 C CA . MET A 1 234 ? -11.355 -4.205 11.583 1.00 96.56 234 MET A CA 1
ATOM 1870 C C . MET A 1 234 ? -11.340 -3.232 12.766 1.00 96.56 234 MET A C 1
ATOM 1872 O O . MET A 1 234 ? -12.215 -3.304 13.631 1.00 96.56 234 MET A O 1
ATOM 1876 N N . LEU A 1 235 ? -10.405 -2.279 12.792 1.00 94.69 235 LEU A N 1
ATOM 1877 C CA . LEU A 1 235 ? -10.397 -1.210 13.788 1.00 94.69 235 LEU A CA 1
ATOM 1878 C C . LEU A 1 235 ? -11.699 -0.396 13.733 1.00 94.69 235 LEU A C 1
ATOM 1880 O O . LEU A 1 235 ? -12.339 -0.217 14.767 1.00 94.69 235 LEU A O 1
ATOM 1884 N N . THR A 1 236 ? -12.155 0.017 12.545 1.00 95.19 236 THR A N 1
ATOM 1885 C CA . THR A 1 236 ? -13.425 0.758 12.404 1.00 95.19 236 THR A CA 1
ATOM 1886 C C . THR A 1 236 ? -14.652 -0.069 12.810 1.00 95.19 236 THR A C 1
ATOM 1888 O O . THR A 1 236 ? -15.554 0.466 13.454 1.00 95.19 236 THR A O 1
ATOM 1891 N N . ILE A 1 237 ? -14.667 -1.380 12.528 1.00 95.31 237 ILE A N 1
ATOM 1892 C CA . ILE A 1 237 ? -15.724 -2.308 12.964 1.00 95.31 237 ILE A CA 1
ATOM 1893 C C . ILE A 1 237 ? -15.755 -2.387 14.488 1.00 95.31 237 ILE A C 1
ATOM 1895 O O . ILE A 1 237 ? -16.799 -2.161 15.095 1.00 95.31 237 ILE A O 1
ATOM 1899 N N . THR A 1 238 ? -14.620 -2.683 15.125 1.00 94.25 238 THR A N 1
ATOM 1900 C CA . THR A 1 238 ? -14.545 -2.794 16.592 1.00 94.25 238 THR A CA 1
ATOM 1901 C C . THR A 1 238 ? -14.882 -1.475 17.283 1.00 94.25 238 THR A C 1
ATOM 1903 O O . THR A 1 238 ? -15.561 -1.476 18.311 1.00 94.25 238 THR A O 1
ATOM 1906 N N . TRP A 1 239 ? -14.493 -0.346 16.686 1.00 92.81 239 TRP A N 1
ATOM 1907 C CA . TRP A 1 239 ? -14.857 0.982 17.158 1.00 92.81 239 TRP A CA 1
ATOM 1908 C C . TRP A 1 239 ? -16.366 1.231 17.056 1.00 92.81 239 TRP A C 1
ATOM 1910 O O . TRP A 1 239 ? -16.975 1.658 18.034 1.00 92.81 239 TRP A O 1
ATOM 1920 N N . TYR A 1 240 ? -16.998 0.897 15.927 1.00 92.81 240 TYR A N 1
ATOM 1921 C CA . TYR A 1 240 ? -18.450 0.995 15.772 1.00 92.81 240 TYR A CA 1
ATOM 1922 C C . TYR A 1 240 ? -19.208 0.055 16.722 1.00 92.81 240 TYR A C 1
ATOM 1924 O O . TYR A 1 240 ? -20.208 0.459 17.309 1.00 92.81 240 TYR A O 1
ATOM 1932 N N . LEU A 1 241 ? -18.745 -1.179 16.932 1.00 92.19 241 LEU A N 1
ATOM 1933 C CA . LEU A 1 241 ? -19.383 -2.109 17.873 1.00 92.19 241 LEU A CA 1
ATOM 1934 C C . LEU A 1 241 ? -19.327 -1.583 19.312 1.00 92.19 241 LEU A C 1
ATOM 1936 O O . LEU A 1 241 ? -20.318 -1.663 20.040 1.00 92.19 241 LEU A O 1
ATOM 1940 N N . ALA A 1 242 ? -18.207 -0.975 19.703 1.00 88.69 242 ALA A N 1
ATOM 1941 C CA . ALA A 1 242 ? -18.090 -0.309 20.994 1.00 88.69 242 ALA A CA 1
ATOM 1942 C C . ALA A 1 242 ? -18.968 0.961 21.073 1.00 88.69 242 ALA A C 1
ATOM 1944 O O . ALA A 1 242 ? -19.607 1.202 22.093 1.00 88.69 242 ALA A O 1
ATOM 1945 N N . ALA A 1 243 ? -19.016 1.779 20.012 1.00 85.38 243 ALA A N 1
ATOM 1946 C CA . ALA A 1 243 ? -19.648 3.111 20.008 1.00 85.38 243 ALA A CA 1
ATOM 1947 C C . ALA A 1 243 ? -21.144 3.094 19.738 1.00 85.38 243 ALA A C 1
ATOM 1949 O O . ALA A 1 243 ? -21.944 3.709 20.443 1.00 85.38 243 ALA A O 1
ATOM 1950 N N . GLY A 1 244 ? -21.494 2.401 18.666 1.00 84.62 244 GLY A N 1
ATOM 1951 C CA . GLY A 1 244 ? -22.835 2.210 18.157 1.00 84.62 244 GLY A CA 1
ATOM 1952 C C . GLY A 1 244 ? -23.613 1.243 19.023 1.00 84.62 244 GLY A C 1
ATOM 1953 O O . GLY A 1 244 ? -24.616 1.599 19.633 1.00 84.62 244 GLY A O 1
ATOM 1954 N N . GLN A 1 245 ? -23.104 0.016 19.080 1.00 86.38 245 GLN A N 1
ATOM 1955 C CA . GLN A 1 245 ? -23.812 -1.121 19.663 1.00 86.38 245 GLN A CA 1
ATOM 1956 C C . GLN A 1 245 ? -23.537 -1.307 21.159 1.00 86.38 245 GLN A C 1
ATOM 1958 O O . GLN A 1 245 ? -24.170 -2.151 21.789 1.00 86.38 245 GLN A O 1
ATOM 1963 N N . LYS A 1 246 ? -22.625 -0.513 21.742 1.00 85.44 246 LYS A N 1
ATOM 1964 C CA . LYS A 1 246 ? -22.252 -0.559 23.166 1.00 85.44 246 LYS A CA 1
ATOM 1965 C C . LYS A 1 246 ? -21.784 -1.947 23.626 1.00 85.44 246 LYS A C 1
ATOM 1967 O O . LYS A 1 246 ? -22.038 -2.343 24.761 1.00 85.44 246 LYS A O 1
ATOM 1972 N N . TRP A 1 247 ? -21.123 -2.703 22.749 1.00 89.06 247 TRP A N 1
ATOM 1973 C CA . TRP A 1 247 ? -20.566 -4.006 23.114 1.00 89.06 247 TRP A CA 1
ATOM 1974 C C . TRP A 1 247 ? -19.444 -3.847 24.145 1.00 89.06 247 TRP A C 1
ATOM 1976 O O . TRP A 1 247 ? -18.640 -2.917 24.054 1.00 89.06 247 TRP A O 1
ATOM 1986 N N . SER A 1 248 ? -19.373 -4.770 25.109 1.00 87.94 248 SER A N 1
ATOM 1987 C CA . SER A 1 248 ? -18.255 -4.821 26.055 1.00 87.94 248 SER A CA 1
ATOM 1988 C C . SER A 1 248 ? -16.982 -5.332 25.371 1.00 87.94 248 SER A C 1
ATOM 1990 O O . SER A 1 248 ? -17.039 -6.000 24.332 1.00 87.94 248 SER A O 1
ATOM 1992 N N . CYS A 1 249 ? -15.819 -5.047 25.958 1.00 87.25 249 CYS A N 1
ATOM 1993 C CA . CYS A 1 249 ? -14.535 -5.505 25.425 1.00 87.25 249 CYS A CA 1
ATOM 1994 C C . CYS A 1 249 ? -14.474 -7.039 25.323 1.00 87.25 249 CYS A C 1
ATOM 1996 O O . CYS A 1 249 ? -13.950 -7.570 24.347 1.00 87.25 249 CYS A O 1
ATOM 1998 N N . GLU A 1 250 ? -15.076 -7.746 26.283 1.00 89.69 250 GLU A N 1
ATOM 1999 C CA . GLU A 1 250 ? -15.159 -9.209 26.323 1.00 89.69 250 GLU A CA 1
ATOM 2000 C C . GLU A 1 250 ? -16.022 -9.757 25.179 1.00 89.69 250 GLU A C 1
ATOM 2002 O O . GLU A 1 250 ? -15.653 -10.743 24.542 1.00 89.69 250 GLU A O 1
ATOM 2007 N N . ALA A 1 251 ? -17.148 -9.102 24.871 1.00 92.56 251 ALA A N 1
ATOM 2008 C CA . ALA A 1 251 ? -18.024 -9.507 23.771 1.00 92.56 251 ALA A CA 1
ATOM 2009 C C . ALA A 1 251 ? -17.334 -9.362 22.403 1.00 92.56 251 ALA A C 1
ATOM 2011 O O . ALA A 1 251 ? -17.477 -10.223 21.533 1.00 92.56 251 ALA A O 1
ATOM 2012 N N . ILE A 1 252 ? -16.547 -8.297 22.218 1.00 93.69 252 ILE A N 1
ATOM 2013 C CA . ILE A 1 252 ? -15.742 -8.094 21.004 1.00 93.69 252 ILE A CA 1
ATOM 2014 C C . ILE A 1 252 ? -14.615 -9.134 20.934 1.00 93.69 252 ILE A C 1
ATOM 2016 O O . ILE A 1 252 ? -14.374 -9.721 19.879 1.00 93.69 252 ILE A O 1
ATOM 2020 N N . GLU A 1 253 ? -13.950 -9.413 22.056 1.00 92.44 253 GLU A N 1
ATOM 2021 C CA . GLU A 1 253 ? -12.857 -10.385 22.126 1.00 92.44 253 GLU A CA 1
ATOM 2022 C C . GLU A 1 253 ? -13.307 -11.814 21.774 1.00 92.44 253 GLU A C 1
ATOM 2024 O O . GLU A 1 253 ? -12.574 -12.533 21.090 1.00 92.44 253 GLU A O 1
ATOM 2029 N N . GLN A 1 254 ? -14.542 -12.200 22.111 1.00 94.56 254 GLN A N 1
ATOM 2030 C CA . GLN A 1 254 ? -15.129 -13.482 21.691 1.00 94.56 254 GLN A CA 1
ATOM 2031 C C . GLN A 1 254 ? -15.249 -13.635 20.163 1.00 94.56 254 GLN A C 1
ATOM 2033 O O . GLN A 1 254 ? -15.332 -14.757 19.663 1.00 94.56 254 GLN A O 1
ATOM 2038 N N . LYS A 1 255 ? -15.243 -12.534 19.399 1.00 94.94 255 LYS A N 1
ATOM 2039 C CA . LYS A 1 255 ? -15.267 -12.544 17.924 1.00 94.94 255 LYS A CA 1
ATOM 2040 C C . LYS A 1 255 ? -13.882 -12.430 17.282 1.00 94.94 255 LYS A C 1
ATOM 2042 O O . LYS A 1 255 ? -13.783 -12.461 16.057 1.00 94.94 255 LYS A O 1
ATOM 2047 N N . SER A 1 256 ? -12.816 -12.369 18.080 1.00 93.44 256 SER A N 1
ATOM 2048 C CA . SER A 1 256 ? -11.438 -12.174 17.607 1.00 93.44 256 SER A CA 1
ATOM 2049 C C . SER A 1 256 ? -10.998 -13.162 16.526 1.00 93.44 256 SER A C 1
ATOM 2051 O O . SER A 1 256 ? -10.376 -12.744 15.551 1.00 93.44 256 SER A O 1
ATOM 2053 N N . VAL A 1 257 ? -11.364 -14.444 16.641 1.00 95.44 257 VAL A N 1
ATOM 2054 C CA . VAL A 1 257 ? -11.032 -15.469 15.634 1.00 95.44 257 VAL A CA 1
ATOM 2055 C C . VAL A 1 257 ? -11.538 -15.062 14.251 1.00 95.44 257 VAL A C 1
ATOM 2057 O O . VAL A 1 257 ? -10.784 -15.128 13.287 1.00 95.44 257 VAL A O 1
ATOM 2060 N N . TRP A 1 258 ? -12.772 -14.559 14.154 1.00 96.25 258 TRP A N 1
ATOM 2061 C CA . TRP A 1 258 ? -13.346 -14.129 12.880 1.00 96.25 258 TRP A CA 1
ATOM 2062 C C . TRP A 1 258 ? -12.609 -12.915 12.302 1.00 96.25 258 TRP A C 1
ATOM 2064 O O . TRP A 1 258 ? -12.282 -12.915 11.116 1.00 96.25 258 TRP A O 1
ATOM 2074 N N . PHE A 1 259 ? -12.268 -11.924 13.139 1.00 95.94 259 PHE A N 1
ATOM 2075 C CA . PHE A 1 259 ? -11.472 -10.770 12.699 1.00 95.94 259 PHE A CA 1
ATOM 2076 C C . PHE A 1 259 ? -10.128 -11.213 12.113 1.00 95.94 259 PHE A C 1
ATOM 2078 O O . PHE A 1 259 ? -9.755 -10.783 11.026 1.00 95.94 259 PHE A O 1
ATOM 2085 N N . HIS A 1 260 ? -9.434 -12.127 12.792 1.00 96.56 260 HIS A N 1
ATOM 2086 C CA . HIS A 1 260 ? -8.155 -12.663 12.337 1.00 96.56 260 HIS A CA 1
ATOM 2087 C C . HIS A 1 260 ? -8.265 -13.469 11.043 1.00 96.56 260 HIS A C 1
ATOM 2089 O O . HIS A 1 260 ? -7.464 -13.269 10.131 1.00 96.56 260 HIS A O 1
ATOM 2095 N N . THR A 1 261 ? -9.250 -14.363 10.941 1.00 97.38 261 THR A N 1
ATOM 2096 C CA . THR A 1 261 ? -9.450 -15.182 9.741 1.00 97.38 261 THR A CA 1
ATOM 2097 C C . THR A 1 261 ? -9.710 -14.313 8.515 1.00 97.38 261 THR A C 1
ATOM 2099 O O . THR A 1 261 ? -9.121 -14.554 7.466 1.00 97.38 261 THR A O 1
ATOM 2102 N N . VAL A 1 262 ? -10.541 -13.276 8.639 1.00 96.94 262 VAL A N 1
ATOM 2103 C CA . VAL A 1 262 ? 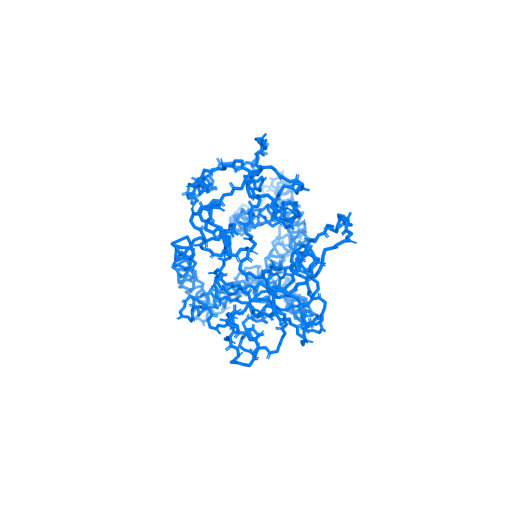-10.840 -12.365 7.526 1.00 96.94 262 VAL A CA 1
ATOM 2104 C C . VAL A 1 262 ? -9.632 -11.490 7.185 1.00 96.94 262 VAL A C 1
ATOM 2106 O O . VAL A 1 262 ? -9.263 -11.392 6.014 1.00 96.94 262 VAL A O 1
ATOM 2109 N N . ALA A 1 263 ? -8.990 -10.894 8.196 1.00 97.25 263 ALA A N 1
ATOM 2110 C CA . ALA A 1 263 ? -7.889 -9.953 7.996 1.00 97.25 263 ALA A CA 1
ATOM 2111 C C . ALA A 1 263 ? -6.642 -10.585 7.371 1.00 97.25 263 ALA A C 1
ATOM 2113 O O . ALA A 1 263 ? -5.954 -9.919 6.607 1.00 97.25 263 ALA A O 1
ATOM 2114 N N . TRP A 1 264 ? -6.370 -11.862 7.647 1.00 98.19 264 TRP A N 1
ATOM 2115 C CA . TRP A 1 264 ? -5.251 -12.585 7.034 1.00 98.19 264 TRP A CA 1
ATOM 2116 C C . TRP A 1 264 ? -5.657 -13.400 5.806 1.00 98.19 264 TRP A C 1
ATOM 2118 O O . TRP A 1 264 ? -4.866 -13.547 4.874 1.00 98.19 264 TRP A O 1
ATOM 2128 N N . GLY A 1 265 ? -6.889 -13.910 5.780 1.00 98.06 265 GLY A N 1
ATOM 2129 C CA . GLY A 1 265 ? -7.389 -14.748 4.695 1.00 98.06 265 GLY A CA 1
ATOM 2130 C C . GLY A 1 265 ? -7.561 -13.984 3.387 1.00 98.06 265 GLY A C 1
ATOM 2131 O O . GLY A 1 265 ? -7.077 -14.446 2.357 1.00 98.06 265 GLY A O 1
ATOM 2132 N N . ILE A 1 266 ? -8.195 -12.805 3.414 1.00 97.50 266 ILE A N 1
ATOM 2133 C CA . ILE A 1 266 ? -8.437 -12.023 2.189 1.00 97.50 266 ILE A CA 1
ATOM 2134 C C . ILE A 1 266 ? -7.116 -11.634 1.493 1.00 97.50 266 ILE A C 1
ATOM 2136 O O . ILE A 1 266 ? -6.974 -11.959 0.314 1.00 97.50 266 ILE A O 1
ATOM 2140 N N . PRO A 1 267 ? -6.117 -11.024 2.167 1.00 98.25 267 PRO A N 1
ATOM 2141 C CA . PRO A 1 267 ? -4.844 -10.682 1.532 1.00 98.25 267 PRO A CA 1
ATOM 2142 C C . PRO A 1 267 ? -4.090 -11.914 1.035 1.00 98.25 267 PRO A C 1
ATOM 2144 O O . PRO A 1 267 ? -3.496 -11.877 -0.040 1.00 98.25 267 PRO A O 1
ATOM 2147 N N . GLY A 1 268 ? -4.136 -13.020 1.788 1.00 98.19 268 GLY A N 1
ATOM 2148 C CA . GLY A 1 268 ? -3.517 -14.283 1.388 1.00 98.19 268 GLY A CA 1
ATOM 2149 C C . GLY A 1 268 ? -4.109 -14.830 0.090 1.00 98.19 268 GLY A C 1
ATOM 2150 O O . GLY A 1 268 ? -3.366 -15.152 -0.834 1.00 98.19 268 GLY A O 1
ATOM 2151 N N . ILE A 1 269 ? -5.442 -14.859 -0.019 1.00 98.25 269 ILE A N 1
ATOM 2152 C CA . ILE A 1 269 ? -6.140 -15.291 -1.238 1.00 98.25 269 ILE A CA 1
ATOM 2153 C C . ILE A 1 269 ? -5.791 -14.374 -2.412 1.00 98.25 269 ILE A C 1
ATOM 2155 O O . ILE A 1 269 ? -5.430 -14.875 -3.474 1.00 98.25 269 ILE A O 1
ATOM 2159 N N . LEU A 1 270 ? -5.846 -13.049 -2.229 1.00 97.94 270 LEU A N 1
ATOM 2160 C CA . LEU A 1 270 ? -5.502 -12.095 -3.289 1.00 97.94 270 LEU A CA 1
ATOM 2161 C C . LEU A 1 270 ? -4.055 -12.277 -3.771 1.00 97.94 270 LEU A C 1
ATOM 2163 O O . LEU A 1 270 ? -3.809 -12.303 -4.974 1.00 97.94 270 LEU A O 1
ATOM 2167 N N . THR A 1 271 ? -3.113 -12.484 -2.848 1.00 97.94 271 THR A N 1
ATOM 2168 C CA . THR A 1 271 ? -1.702 -12.734 -3.179 1.00 97.94 271 THR A CA 1
ATOM 2169 C C . THR A 1 271 ? -1.545 -14.020 -3.996 1.00 97.94 271 THR A C 1
ATOM 2171 O O . THR A 1 271 ? -0.865 -14.021 -5.019 1.00 97.94 271 THR A O 1
ATOM 2174 N N . ILE A 1 272 ? -2.209 -15.111 -3.593 1.00 97.88 272 ILE A N 1
ATOM 2175 C CA . ILE A 1 272 ? -2.177 -16.392 -4.319 1.00 97.88 272 ILE A CA 1
ATOM 2176 C C . ILE A 1 272 ? -2.770 -16.244 -5.724 1.00 97.88 272 ILE A C 1
ATOM 2178 O O . ILE A 1 272 ? -2.193 -16.752 -6.683 1.00 97.88 272 ILE A O 1
ATOM 2182 N N . VAL A 1 273 ? -3.895 -15.536 -5.862 1.00 97.06 273 VAL A N 1
ATOM 2183 C CA . VAL A 1 273 ? -4.523 -15.284 -7.166 1.00 97.06 273 VAL A CA 1
ATOM 2184 C C . VAL A 1 273 ? -3.573 -14.518 -8.086 1.00 97.06 273 VAL A C 1
ATOM 2186 O O . VAL A 1 273 ? -3.402 -14.908 -9.238 1.00 97.06 273 VAL A O 1
ATOM 2189 N N . LEU A 1 274 ? -2.896 -13.483 -7.584 1.00 96.12 274 LEU A N 1
ATOM 2190 C CA . LEU A 1 274 ? -1.937 -12.711 -8.376 1.00 96.12 274 LEU A CA 1
ATOM 2191 C C . LEU A 1 274 ? -0.715 -13.530 -8.806 1.00 96.12 274 LEU A C 1
ATOM 2193 O O . LEU A 1 274 ? -0.283 -13.414 -9.954 1.00 96.12 274 LEU A O 1
ATOM 2197 N N . LEU A 1 275 ? -0.200 -14.402 -7.934 1.00 95.56 275 LEU A N 1
ATOM 2198 C CA . LEU A 1 275 ? 0.861 -15.346 -8.298 1.00 95.56 275 LEU A CA 1
ATOM 2199 C C . LEU A 1 275 ? 0.392 -16.335 -9.368 1.00 95.56 275 LEU A C 1
ATOM 2201 O O . LEU A 1 275 ? 1.098 -16.554 -10.349 1.00 95.56 275 LEU A O 1
ATOM 2205 N N . ALA A 1 276 ? -0.814 -16.890 -9.222 1.00 94.62 276 ALA A N 1
ATOM 2206 C CA . ALA A 1 276 ? -1.393 -17.812 -10.198 1.00 94.62 276 ALA A CA 1
ATOM 2207 C C . ALA A 1 276 ? -1.629 -17.143 -11.563 1.00 94.62 276 ALA A C 1
ATOM 2209 O O . ALA A 1 276 ? -1.476 -17.778 -12.604 1.00 94.62 276 ALA A O 1
ATOM 2210 N N . MET A 1 277 ? -1.957 -15.849 -11.567 1.00 92.50 277 MET A N 1
ATOM 2211 C CA . MET A 1 277 ? -2.086 -15.033 -12.777 1.00 92.50 277 MET A CA 1
ATOM 2212 C C . MET A 1 277 ? -0.740 -14.530 -13.318 1.00 92.50 277 MET A C 1
ATOM 2214 O O . MET A 1 277 ? -0.718 -13.856 -14.349 1.00 92.50 277 MET A O 1
ATOM 2218 N N . ASN A 1 278 ? 0.368 -14.841 -12.639 1.00 91.81 278 ASN A N 1
ATOM 2219 C CA . ASN A 1 278 ? 1.710 -14.373 -12.958 1.00 91.81 278 ASN A CA 1
ATOM 2220 C C . ASN A 1 278 ? 1.806 -12.836 -13.037 1.00 91.81 278 ASN A C 1
ATOM 2222 O O . ASN A 1 278 ? 2.518 -12.324 -13.891 1.00 91.81 278 ASN A O 1
ATOM 2226 N N . LYS A 1 279 ? 1.062 -12.113 -12.183 1.00 92.44 279 LYS A N 1
ATOM 2227 C CA . LYS A 1 279 ? 0.948 -10.642 -12.163 1.00 92.44 279 LYS A CA 1
ATOM 2228 C C . LYS A 1 279 ? 1.889 -10.009 -11.136 1.00 92.44 279 LYS A C 1
ATOM 2230 O O . LYS A 1 279 ? 1.445 -9.428 -10.150 1.00 92.44 279 LYS A O 1
ATOM 2235 N N . VAL A 1 280 ? 3.188 -10.153 -11.382 1.00 94.75 280 VAL A N 1
ATOM 2236 C CA . VAL A 1 280 ? 4.273 -9.574 -10.572 1.00 94.75 280 VAL A CA 1
ATOM 2237 C C . VAL A 1 280 ? 5.102 -8.644 -11.449 1.00 94.75 280 VAL A C 1
ATOM 2239 O O . VAL A 1 280 ? 5.440 -9.007 -12.574 1.00 94.75 280 VAL A O 1
ATOM 2242 N N . GLU A 1 281 ? 5.386 -7.437 -10.976 1.00 94.38 281 GLU A N 1
ATOM 2243 C CA . GLU A 1 281 ? 6.060 -6.390 -11.747 1.00 94.38 281 GLU A CA 1
ATOM 2244 C C . GLU A 1 281 ? 7.124 -5.705 -10.884 1.00 94.38 281 GLU A C 1
ATOM 2246 O O . GLU A 1 281 ? 6.873 -5.361 -9.729 1.00 94.38 281 GLU A O 1
ATOM 2251 N N . GLY A 1 282 ? 8.319 -5.507 -11.435 1.00 95.19 282 GLY A N 1
ATOM 2252 C CA . GLY A 1 282 ? 9.365 -4.718 -10.795 1.00 95.19 282 GLY A CA 1
ATOM 2253 C C . GLY A 1 282 ? 9.095 -3.215 -10.884 1.00 95.19 282 GLY A C 1
ATOM 2254 O O . GLY A 1 282 ? 8.601 -2.715 -11.892 1.00 95.19 282 GLY A O 1
ATOM 2255 N N . ASP A 1 283 ? 9.458 -2.481 -9.839 1.00 94.50 283 ASP A N 1
ATOM 2256 C CA . ASP A 1 283 ? 9.498 -1.023 -9.827 1.00 94.50 283 ASP A CA 1
ATOM 2257 C C . ASP A 1 283 ? 10.956 -0.544 -9.896 1.00 94.50 283 ASP A C 1
ATOM 2259 O O . ASP A 1 283 ? 11.748 -0.732 -8.967 1.00 94.50 283 ASP A O 1
ATOM 2263 N N . ASN A 1 284 ? 11.327 0.078 -11.013 1.00 92.00 284 ASN A N 1
ATOM 2264 C CA . ASN A 1 284 ? 12.663 0.632 -11.223 1.00 92.00 284 ASN A CA 1
ATOM 2265 C C . ASN A 1 284 ? 12.869 2.011 -10.565 1.00 92.00 284 ASN A C 1
ATOM 2267 O O . ASN A 1 284 ? 14.002 2.507 -10.553 1.00 92.00 284 ASN A O 1
ATOM 2271 N N . ILE A 1 285 ? 11.808 2.607 -10.002 1.00 91.62 285 ILE A N 1
ATOM 2272 C CA . ILE A 1 285 ? 11.856 3.835 -9.204 1.00 91.62 285 ILE A CA 1
ATOM 2273 C C . ILE A 1 285 ? 12.169 3.483 -7.752 1.00 91.62 285 ILE A C 1
ATOM 2275 O O . ILE A 1 285 ? 13.150 3.978 -7.212 1.00 91.62 285 ILE A O 1
ATOM 2279 N N . SER A 1 286 ? 11.382 2.613 -7.115 1.00 93.31 286 SER A N 1
ATOM 2280 C CA . SER A 1 286 ? 11.550 2.302 -5.686 1.00 93.31 286 SER A CA 1
ATOM 2281 C C . SER A 1 286 ? 12.436 1.087 -5.380 1.00 93.31 286 SER A C 1
ATOM 2283 O O . SER A 1 286 ? 12.801 0.884 -4.222 1.00 93.31 286 SER A O 1
ATOM 2285 N N . GLY A 1 287 ? 12.793 0.276 -6.382 1.00 93.94 287 GLY A N 1
ATOM 2286 C CA . GLY A 1 287 ? 13.636 -0.914 -6.201 1.00 93.94 287 GLY A CA 1
ATOM 2287 C C . GLY A 1 287 ? 12.907 -2.129 -5.610 1.00 93.94 287 GLY A C 1
ATOM 2288 O O . GLY A 1 287 ? 13.544 -3.119 -5.252 1.00 93.94 287 GLY A O 1
ATOM 2289 N N . VAL A 1 288 ? 11.575 -2.076 -5.482 1.00 97.06 288 VAL A N 1
ATOM 2290 C CA . VAL A 1 288 ? 10.749 -3.198 -4.999 1.00 97.06 288 VAL A CA 1
ATOM 2291 C C . VAL A 1 288 ? 9.933 -3.821 -6.133 1.00 97.06 288 VAL A C 1
ATOM 2293 O O . VAL A 1 288 ? 10.061 -3.442 -7.292 1.00 97.06 288 VAL A O 1
ATOM 2296 N N . CYS A 1 289 ? 9.086 -4.794 -5.806 1.00 97.38 289 CYS A N 1
ATOM 2297 C CA . CYS A 1 289 ? 8.174 -5.422 -6.753 1.00 97.38 289 CYS A CA 1
ATOM 2298 C C . CYS A 1 289 ? 6.734 -5.334 -6.260 1.00 97.38 289 CYS A C 1
ATOM 2300 O O . CYS A 1 289 ? 6.453 -5.589 -5.088 1.00 97.38 289 CYS A O 1
ATOM 2302 N N . PHE A 1 290 ? 5.824 -4.981 -7.161 1.00 96.94 290 PHE A N 1
ATOM 2303 C CA . PHE A 1 290 ? 4.410 -4.788 -6.874 1.00 96.94 290 PHE A CA 1
ATOM 2304 C C . PHE A 1 290 ? 3.533 -5.280 -8.037 1.00 96.94 290 PHE A C 1
ATOM 2306 O O . PHE A 1 290 ? 4.000 -5.984 -8.930 1.00 96.94 290 PHE A O 1
ATOM 2313 N N . VAL A 1 291 ? 2.238 -4.977 -7.997 1.00 95.12 291 VAL A N 1
ATOM 2314 C CA . VAL A 1 291 ? 1.271 -5.308 -9.051 1.00 95.12 291 VAL A CA 1
ATOM 2315 C C . VAL A 1 291 ? 0.603 -4.042 -9.567 1.00 95.12 291 VAL A C 1
ATOM 2317 O O . VAL A 1 291 ? 0.291 -3.143 -8.788 1.00 95.12 291 VAL A O 1
ATOM 2320 N N . GLY A 1 292 ? 0.306 -4.003 -10.865 1.00 90.12 292 GLY A N 1
ATOM 2321 C CA . GLY A 1 292 ? -0.476 -2.925 -11.464 1.00 90.12 292 GLY A CA 1
ATOM 2322 C C . GLY A 1 292 ? 0.341 -1.671 -11.775 1.00 90.12 292 GLY A C 1
ATOM 2323 O O . GLY A 1 292 ? -0.235 -0.606 -11.973 1.00 90.12 292 GLY A O 1
ATOM 2324 N N . LEU A 1 293 ? 1.665 -1.808 -11.826 1.00 89.12 293 LEU A N 1
ATOM 2325 C CA . LEU A 1 293 ? 2.607 -0.804 -12.300 1.00 89.12 293 LEU A CA 1
ATOM 2326 C C . LEU A 1 293 ? 2.565 -0.676 -13.817 1.00 89.12 293 LEU A C 1
ATOM 2328 O O . LEU A 1 293 ? 2.684 0.441 -14.303 1.00 89.12 293 LEU A O 1
ATOM 2332 N N . TYR A 1 294 ? 2.370 -1.774 -14.556 1.00 85.25 294 TYR A N 1
ATOM 2333 C CA . TYR A 1 294 ? 2.276 -1.782 -16.027 1.00 85.25 294 TYR A CA 1
ATOM 2334 C C . TYR A 1 294 ? 0.934 -2.320 -16.537 1.00 85.25 294 TYR A C 1
ATOM 2336 O O . TYR A 1 294 ? 0.446 -1.886 -17.579 1.00 85.25 294 TYR A O 1
ATOM 2344 N N . ASP A 1 295 ? 0.283 -3.218 -15.793 1.00 87.50 295 ASP A N 1
ATOM 2345 C CA . ASP A 1 295 ? -1.063 -3.694 -16.115 1.00 87.50 295 ASP A CA 1
ATOM 2346 C C . ASP A 1 295 ? -2.168 -2.867 -15.430 1.00 87.50 295 ASP A C 1
ATOM 2348 O O . ASP A 1 295 ? -2.507 -3.061 -14.257 1.00 87.50 295 ASP A O 1
ATOM 2352 N N . GLN A 1 296 ? -2.815 -1.998 -16.212 1.00 85.88 296 GLN A N 1
ATOM 2353 C CA . GLN A 1 296 ? -3.933 -1.162 -15.766 1.00 85.88 296 GLN A CA 1
ATOM 2354 C C . GLN A 1 296 ? -5.107 -1.971 -15.179 1.00 85.88 296 GLN A C 1
ATOM 2356 O O . GLN A 1 296 ? -5.729 -1.552 -14.199 1.00 85.88 296 GLN A O 1
ATOM 2361 N N . LYS A 1 297 ? -5.423 -3.148 -15.741 1.00 89.75 297 LYS A N 1
ATOM 2362 C CA . LYS A 1 297 ? -6.523 -3.988 -15.238 1.00 89.75 297 LYS A CA 1
ATOM 2363 C C . LYS A 1 297 ? -6.155 -4.596 -13.893 1.00 89.75 297 LYS A C 1
ATOM 2365 O O . LYS A 1 297 ? -7.002 -4.643 -13.002 1.00 89.75 297 LYS A O 1
ATOM 2370 N N . ALA A 1 298 ? -4.909 -5.044 -13.739 1.00 92.31 298 ALA A N 1
ATOM 2371 C CA . ALA A 1 298 ? -4.432 -5.580 -12.472 1.00 92.31 298 ALA A CA 1
ATOM 2372 C C . ALA A 1 298 ? -4.474 -4.509 -11.368 1.00 92.31 298 ALA A C 1
ATOM 2374 O O . ALA A 1 298 ? -5.010 -4.772 -10.292 1.00 92.31 298 ALA A O 1
ATOM 2375 N N . SER A 1 299 ? -4.025 -3.285 -11.670 1.00 91.31 299 SER A N 1
ATOM 2376 C CA . SER A 1 299 ? -4.122 -2.136 -10.757 1.00 91.31 299 SER A CA 1
ATOM 2377 C C . SER A 1 299 ? -5.568 -1.859 -10.328 1.00 91.31 299 SER A C 1
ATOM 2379 O O . SER A 1 299 ? -5.882 -1.805 -9.136 1.00 91.31 299 SER A O 1
ATOM 2381 N N . MET A 1 300 ? -6.492 -1.785 -11.293 1.00 92.56 300 MET A N 1
ATOM 2382 C CA . MET A 1 300 ? -7.902 -1.496 -11.023 1.00 92.56 300 MET A CA 1
ATOM 2383 C C . MET A 1 300 ? -8.562 -2.553 -10.123 1.00 92.56 300 MET A C 1
ATOM 2385 O O . MET A 1 300 ? -9.221 -2.202 -9.144 1.00 92.56 300 MET A O 1
ATOM 2389 N N . TYR A 1 301 ? -8.397 -3.843 -10.434 1.00 95.44 301 TYR A N 1
ATOM 2390 C CA . TYR A 1 301 ? -9.115 -4.916 -9.735 1.00 95.44 301 TYR A CA 1
ATOM 2391 C C . TYR A 1 301 ? -8.451 -5.380 -8.438 1.00 95.44 301 TYR A C 1
ATOM 2393 O O . TYR A 1 301 ? -9.163 -5.772 -7.515 1.00 95.44 301 TYR A O 1
ATOM 2401 N N . PHE A 1 302 ? -7.120 -5.358 -8.350 1.00 96.25 302 PHE A N 1
ATOM 2402 C CA . PHE A 1 302 ? -6.389 -5.936 -7.216 1.00 96.25 302 PHE A CA 1
ATOM 2403 C C . PHE A 1 302 ? -5.781 -4.900 -6.273 1.00 96.25 302 PHE A C 1
ATOM 2405 O O . PHE A 1 302 ? -5.333 -5.271 -5.188 1.00 96.25 302 PHE A O 1
ATOM 2412 N N . VAL A 1 303 ? -5.789 -3.618 -6.640 1.00 94.81 303 VAL A N 1
ATOM 2413 C CA . VAL A 1 303 ? -5.327 -2.528 -5.772 1.00 94.81 303 VAL A CA 1
ATOM 2414 C C . VAL A 1 303 ? -6.468 -1.552 -5.518 1.00 94.81 303 VAL A C 1
ATOM 2416 O O . VAL A 1 303 ? -6.954 -1.453 -4.393 1.00 94.81 303 VAL A O 1
ATOM 2419 N N . LEU A 1 304 ? -6.967 -0.887 -6.560 1.00 94.31 304 LEU A N 1
ATOM 2420 C CA . LEU A 1 304 ? -7.931 0.200 -6.401 1.00 94.31 304 LEU A CA 1
ATOM 2421 C C . LEU A 1 304 ? -9.284 -0.277 -5.856 1.00 94.31 304 LEU A C 1
ATOM 2423 O O . LEU A 1 304 ? -9.798 0.300 -4.901 1.00 94.31 304 LEU A O 1
ATOM 2427 N N . LEU A 1 305 ? -9.859 -1.343 -6.422 1.00 95.19 305 LEU A N 1
ATOM 2428 C CA . LEU A 1 305 ? -11.163 -1.857 -5.996 1.00 95.19 305 LEU A CA 1
ATOM 2429 C C . LEU A 1 305 ? -11.174 -2.305 -4.512 1.00 95.19 305 LEU A C 1
ATOM 2431 O O . LEU A 1 305 ? -12.058 -1.842 -3.783 1.00 95.19 305 LEU A O 1
ATOM 2435 N N . PRO A 1 306 ? -10.214 -3.118 -4.013 1.00 95.56 306 PRO A N 1
ATOM 2436 C CA . PRO A 1 306 ? -10.119 -3.448 -2.589 1.00 95.56 306 PRO A CA 1
ATOM 2437 C C . PRO A 1 306 ? -9.951 -2.228 -1.678 1.00 95.56 306 PRO A C 1
ATOM 2439 O O . PRO A 1 306 ? -10.577 -2.174 -0.615 1.00 95.56 306 PRO A O 1
ATOM 2442 N N . LEU A 1 307 ? -9.146 -1.239 -2.083 1.00 94.19 307 LEU A N 1
ATOM 2443 C CA . LEU A 1 307 ? -8.945 -0.009 -1.312 1.00 94.19 307 LEU A CA 1
ATOM 2444 C C . LEU A 1 307 ? -10.232 0.824 -1.244 1.00 94.19 307 LEU A C 1
ATOM 2446 O O . LEU A 1 307 ? -10.662 1.189 -0.150 1.00 94.19 307 LEU A O 1
ATOM 2450 N N . CYS A 1 308 ? -10.893 1.062 -2.380 1.00 95.19 308 CYS A N 1
ATOM 2451 C CA . CYS A 1 308 ? -12.166 1.785 -2.450 1.00 95.19 308 CYS A CA 1
ATOM 2452 C C . CYS A 1 308 ? -13.251 1.108 -1.606 1.00 95.19 308 CYS A C 1
ATOM 2454 O O . CYS A 1 308 ? -13.942 1.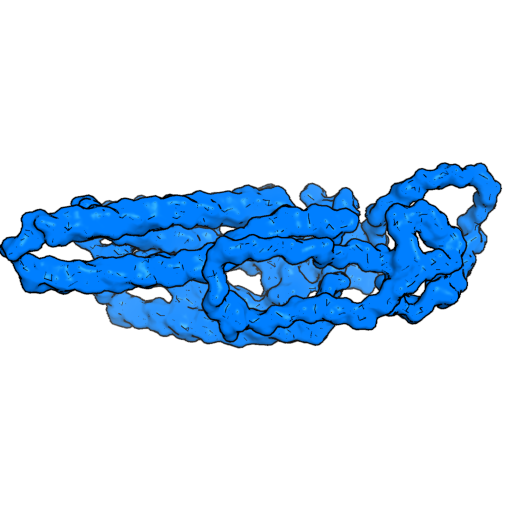773 -0.834 1.00 95.19 308 CYS A O 1
ATOM 2456 N N . PHE A 1 309 ? -13.378 -0.217 -1.709 1.00 96.44 309 PHE A N 1
ATOM 2457 C CA . PHE A 1 309 ? -14.333 -0.989 -0.917 1.00 96.44 309 PHE A CA 1
ATOM 2458 C C . PHE A 1 309 ? -14.044 -0.888 0.586 1.00 96.44 309 PHE A C 1
ATOM 2460 O O . PHE A 1 309 ? -14.952 -0.645 1.383 1.00 96.44 309 PHE A O 1
ATOM 2467 N N . SER A 1 310 ? -12.771 -1.002 0.973 1.00 95.44 310 SER A N 1
ATOM 2468 C CA . SER A 1 310 ? -12.343 -0.871 2.367 1.00 95.44 310 SER A CA 1
ATOM 2469 C C . SER A 1 310 ? -12.647 0.521 2.920 1.00 95.44 310 SER A C 1
ATOM 2471 O O . SER A 1 310 ? -13.233 0.632 3.998 1.00 95.44 310 SER A O 1
ATOM 2473 N N . VAL A 1 311 ? -12.318 1.583 2.174 1.00 94.25 311 VAL A N 1
ATOM 2474 C CA . VAL A 1 311 ? -12.612 2.975 2.555 1.00 94.25 311 VAL A CA 1
ATOM 2475 C C . VAL A 1 311 ? -14.106 3.213 2.682 1.00 94.25 311 VAL A C 1
ATOM 2477 O O . VAL A 1 311 ? -14.535 3.809 3.667 1.00 94.25 311 VAL A O 1
ATOM 2480 N N . PHE A 1 312 ? -14.906 2.721 1.735 1.00 96.00 312 PHE A N 1
ATOM 2481 C CA . PHE A 1 312 ? -16.358 2.848 1.786 1.00 96.00 312 PHE A CA 1
ATOM 2482 C C . PHE A 1 312 ? -16.940 2.222 3.062 1.00 96.00 312 PHE A C 1
ATOM 2484 O O . PHE A 1 312 ? -17.723 2.870 3.764 1.00 96.00 312 PHE A O 1
ATOM 2491 N N . ILE A 1 313 ? -16.521 0.999 3.406 1.00 96.62 313 ILE A N 1
ATOM 2492 C CA . ILE A 1 313 ? -16.951 0.330 4.642 1.00 96.62 313 ILE A CA 1
ATOM 2493 C C . ILE A 1 313 ? -16.493 1.119 5.869 1.00 96.62 313 ILE A C 1
ATOM 2495 O O . ILE A 1 313 ? -17.311 1.439 6.733 1.00 96.62 313 ILE A O 1
ATOM 2499 N N . GLY A 1 314 ? -15.203 1.450 5.949 1.00 95.19 314 GLY A N 1
ATOM 2500 C CA . GLY A 1 314 ? -14.640 2.124 7.115 1.00 95.19 314 GLY A CA 1
ATOM 2501 C C . GLY A 1 314 ? -15.258 3.501 7.350 1.00 95.19 314 GLY A C 1
ATOM 2502 O O . GLY A 1 314 ? -15.631 3.818 8.477 1.00 95.19 314 GLY A O 1
ATOM 2503 N N . LEU A 1 315 ? -15.468 4.291 6.294 1.00 94.50 315 LEU A N 1
ATOM 2504 C CA . LEU A 1 315 ? -16.132 5.592 6.382 1.00 94.50 315 LEU A CA 1
ATOM 2505 C C . LEU A 1 315 ? -17.591 5.452 6.831 1.00 94.50 315 LEU A C 1
ATOM 2507 O O . LEU A 1 315 ? -18.028 6.186 7.717 1.00 94.50 315 LEU A O 1
ATOM 2511 N N . SER A 1 316 ? -18.330 4.488 6.274 1.00 95.56 316 SER A N 1
ATOM 2512 C CA . SER A 1 316 ? -19.725 4.231 6.656 1.00 95.56 316 SER A CA 1
ATOM 2513 C C . SER A 1 316 ? -19.848 3.881 8.144 1.00 95.56 316 SER A C 1
ATOM 2515 O O . SER A 1 316 ? -20.714 4.412 8.841 1.00 95.56 316 SER A O 1
ATOM 2517 N N . LEU A 1 317 ? -18.945 3.038 8.658 1.00 94.75 317 LEU A N 1
ATOM 2518 C CA . LEU A 1 317 ? -18.904 2.644 10.071 1.00 94.75 317 LEU A CA 1
ATOM 2519 C C . LEU A 1 317 ? -18.464 3.788 10.989 1.00 94.75 317 LEU A C 1
ATOM 2521 O O . LEU A 1 317 ? -19.042 3.966 12.065 1.00 94.75 317 LEU A O 1
ATOM 2525 N N . LEU A 1 318 ? -17.480 4.587 10.565 1.00 92.38 318 LEU A N 1
ATOM 2526 C CA . LEU A 1 318 ? -17.042 5.773 11.299 1.00 92.38 318 LEU A CA 1
ATOM 2527 C C . LEU A 1 318 ? -18.186 6.788 11.433 1.00 92.38 318 LEU A C 1
ATOM 2529 O O . LEU A 1 318 ? -18.483 7.235 12.540 1.00 92.38 318 LEU A O 1
ATOM 2533 N N . LEU A 1 319 ? -18.893 7.091 10.341 1.00 92.50 319 LEU A N 1
ATOM 2534 C CA . LEU A 1 319 ? -20.052 7.987 10.361 1.00 92.50 319 LEU A CA 1
ATOM 2535 C C . LEU A 1 319 ? -21.175 7.438 11.249 1.00 92.50 319 LEU A C 1
ATOM 2537 O O . LEU A 1 319 ? -21.678 8.157 12.113 1.00 92.50 319 LEU A O 1
ATOM 2541 N N . ALA A 1 320 ? -21.525 6.158 11.104 1.00 92.38 320 ALA A N 1
ATOM 2542 C CA . ALA A 1 320 ? -22.549 5.523 11.929 1.00 92.38 320 ALA A CA 1
ATOM 2543 C C . ALA A 1 320 ? -22.195 5.554 13.428 1.00 92.38 320 ALA A C 1
ATOM 2545 O O . ALA A 1 320 ? -23.064 5.807 14.268 1.00 92.38 320 ALA A O 1
ATOM 2546 N N . GLY A 1 321 ? -20.924 5.343 13.786 1.00 89.56 321 GLY A N 1
ATOM 2547 C CA . GLY A 1 321 ? -20.479 5.416 15.177 1.00 89.56 321 GLY A CA 1
ATOM 2548 C C . GLY A 1 321 ? -20.475 6.844 15.729 1.00 89.56 321 GLY A C 1
ATOM 2549 O O . GLY A 1 321 ? -20.888 7.039 16.872 1.00 89.56 321 GLY A O 1
ATOM 2550 N N . ILE A 1 322 ? -20.110 7.853 14.924 1.00 88.31 322 ILE A N 1
ATOM 2551 C CA . ILE A 1 322 ? -20.200 9.273 15.318 1.00 88.31 322 ILE A CA 1
ATOM 2552 C C . ILE A 1 322 ? -21.664 9.659 15.570 1.00 88.31 322 ILE A C 1
ATOM 2554 O O . ILE A 1 322 ? -21.977 10.250 16.605 1.00 88.31 322 ILE A O 1
ATOM 2558 N N . ILE A 1 323 ? -22.571 9.293 14.657 1.00 88.56 323 ILE A N 1
ATOM 2559 C CA . ILE A 1 323 ? -24.011 9.564 14.789 1.00 88.56 323 ILE A CA 1
ATOM 2560 C C . ILE A 1 323 ? -24.560 8.908 16.062 1.00 88.56 323 ILE A C 1
ATOM 2562 O O . ILE A 1 323 ? -25.255 9.561 16.842 1.00 88.56 323 ILE A O 1
ATOM 2566 N N . SER A 1 324 ? -24.201 7.648 16.327 1.00 84.62 324 SER A N 1
ATOM 2567 C CA . SER A 1 324 ? -24.642 6.955 17.541 1.00 84.62 324 SER A CA 1
ATOM 2568 C C . SER A 1 324 ? -24.136 7.624 18.824 1.00 84.62 324 SER A C 1
ATOM 2570 O O . SER A 1 324 ? -24.902 7.816 19.771 1.00 84.62 324 SER A O 1
ATOM 2572 N N . LEU A 1 325 ? -22.868 8.047 18.854 1.00 78.44 325 LEU A N 1
ATOM 2573 C CA . LEU A 1 325 ? -22.299 8.763 20.000 1.00 78.44 325 LEU A CA 1
ATOM 2574 C C . LEU A 1 325 ? -23.020 10.091 20.263 1.00 78.44 325 LEU A C 1
ATOM 2576 O O . LEU A 1 325 ? -23.267 10.433 21.423 1.00 78.44 325 LEU A O 1
ATOM 2580 N N . ASN A 1 326 ? -23.402 10.811 19.205 1.00 78.38 326 ASN A N 1
ATOM 2581 C CA . ASN A 1 326 ? -24.159 12.057 19.317 1.00 78.38 326 ASN A CA 1
ATOM 2582 C C . ASN A 1 326 ? -25.586 11.824 19.837 1.00 78.38 326 ASN A C 1
ATOM 2584 O O . ASN A 1 326 ? -26.028 12.559 20.720 1.00 78.38 326 ASN A O 1
ATOM 2588 N N . ASN A 1 327 ? -26.270 10.773 19.375 1.00 73.88 327 ASN A N 1
ATOM 2589 C CA . ASN A 1 327 ? -27.615 10.417 19.845 1.00 73.88 327 ASN A CA 1
ATOM 2590 C C . ASN A 1 327 ? -27.620 10.020 21.331 1.00 73.88 327 ASN A C 1
ATOM 2592 O O . ASN A 1 327 ? -28.476 10.457 22.096 1.00 73.88 327 ASN A O 1
ATOM 2596 N N . VAL A 1 328 ? -26.630 9.241 21.778 1.00 65.44 328 VAL A N 1
ATOM 2597 C CA . VAL A 1 328 ? -26.503 8.834 23.190 1.00 65.44 328 VAL A CA 1
ATOM 2598 C C . VAL A 1 328 ? -26.137 10.019 24.092 1.00 65.44 328 VAL A C 1
ATOM 2600 O O . VAL A 1 328 ? -26.588 10.080 25.237 1.00 65.44 328 VAL A O 1
ATOM 2603 N N . ARG A 1 329 ? -25.367 10.993 23.585 1.00 61.25 329 ARG A N 1
ATOM 2604 C CA . ARG A 1 329 ? -25.021 12.220 24.321 1.00 61.25 329 ARG A CA 1
ATOM 2605 C C . ARG A 1 329 ? -26.247 13.074 24.662 1.00 61.25 329 ARG A C 1
ATOM 2607 O O . ARG A 1 329 ? -26.185 13.795 25.651 1.00 61.25 329 ARG A O 1
ATOM 2614 N N . GLN A 1 330 ? -27.339 12.979 23.901 1.00 57.56 330 GLN A N 1
ATOM 2615 C CA . GLN A 1 330 ? -28.555 13.755 24.166 1.00 57.56 330 GLN A CA 1
ATOM 2616 C C . GLN A 1 330 ? -29.481 13.142 25.231 1.00 57.56 330 GLN A C 1
ATOM 2618 O O . GLN A 1 330 ? -30.319 13.857 25.766 1.00 57.56 330 GLN A O 1
ATOM 2623 N N . VAL A 1 331 ? -29.332 11.852 25.569 1.00 58.31 331 VAL A N 1
ATOM 2624 C CA . VAL A 1 331 ? -30.336 11.114 26.369 1.00 58.31 331 VAL A CA 1
ATOM 2625 C C . VAL A 1 331 ? -29.871 10.755 27.792 1.00 58.31 331 VAL A C 1
ATOM 2627 O O . VAL A 1 331 ? -30.706 10.500 28.653 1.00 58.31 331 VAL A O 1
ATOM 2630 N N . ILE A 1 332 ? -28.565 10.723 28.091 1.00 53.12 332 ILE A N 1
ATOM 2631 C CA . ILE A 1 332 ? -28.060 10.109 29.339 1.00 53.12 332 ILE A CA 1
ATOM 2632 C C . ILE A 1 332 ? -27.204 11.090 30.154 1.00 53.12 332 ILE A C 1
ATOM 2634 O O . ILE A 1 332 ? -26.003 11.228 29.923 1.00 53.12 332 ILE A O 1
ATOM 2638 N N . GLN A 1 333 ? -27.840 11.725 31.144 1.00 54.50 333 GLN A N 1
ATOM 2639 C CA . GLN A 1 333 ? -27.232 12.571 32.186 1.00 54.50 333 GLN A CA 1
ATOM 2640 C C . GLN A 1 333 ? -26.911 11.815 33.498 1.00 54.50 333 GLN A C 1
ATOM 2642 O O . GLN A 1 333 ? -26.472 12.435 34.456 1.00 54.50 333 GLN A O 1
ATOM 2647 N N . HIS A 1 334 ? -27.108 10.489 33.580 1.00 53.44 334 HIS A N 1
ATOM 2648 C CA . HIS A 1 334 ? -27.189 9.806 34.886 1.00 53.44 334 HIS A CA 1
ATOM 2649 C C . HIS A 1 334 ? -26.000 8.930 35.346 1.00 53.44 334 HIS A C 1
ATOM 2651 O O . HIS A 1 334 ? -26.112 8.301 36.392 1.00 53.44 334 HIS A O 1
ATOM 2657 N N . ASP A 1 335 ? -24.850 8.915 34.659 1.00 58.91 335 ASP A N 1
ATOM 2658 C CA . ASP A 1 335 ? -23.624 8.246 35.162 1.00 58.91 335 ASP A CA 1
ATOM 2659 C C . ASP A 1 335 ? -22.346 8.907 34.604 1.00 58.91 335 ASP A C 1
ATOM 2661 O O . ASP A 1 335 ? -21.688 8.405 33.694 1.00 58.91 335 ASP A O 1
ATOM 2665 N N . GLU A 1 336 ? -22.026 10.115 35.073 1.00 60.12 336 GLU A N 1
ATOM 2666 C CA . GLU A 1 336 ? -21.062 11.004 34.403 1.00 60.12 336 GLU A CA 1
ATOM 2667 C C . GLU A 1 336 ? -19.607 10.496 34.431 1.00 60.12 336 GLU A C 1
ATOM 2669 O O . GLU A 1 336 ? -18.894 10.576 33.428 1.00 60.12 336 GLU A O 1
ATOM 2674 N N . ARG A 1 337 ? -19.141 9.915 35.545 1.00 60.69 337 ARG A N 1
ATOM 2675 C CA . ARG A 1 337 ? -17.695 9.700 35.768 1.00 60.69 337 ARG A CA 1
ATOM 2676 C C . ARG A 1 337 ? -17.109 8.516 34.986 1.00 60.69 337 ARG A C 1
ATOM 2678 O O . ARG A 1 337 ? -15.980 8.604 34.499 1.00 60.69 337 ARG A O 1
ATOM 2685 N N . ASN A 1 338 ? -17.847 7.413 34.849 1.00 60.66 338 ASN A N 1
ATOM 2686 C CA . ASN A 1 338 ? -17.400 6.251 34.065 1.00 60.66 338 ASN A CA 1
ATOM 2687 C C . ASN A 1 338 ? -17.636 6.459 32.561 1.00 60.66 338 ASN A C 1
ATOM 2689 O O . ASN A 1 338 ? -16.804 6.063 31.740 1.00 60.66 338 ASN A O 1
ATOM 2693 N N . GLN A 1 339 ? -18.714 7.163 32.202 1.00 65.00 339 GLN A N 1
ATOM 2694 C CA . GLN A 1 339 ? -19.037 7.495 30.815 1.00 65.00 339 GLN A CA 1
ATOM 2695 C C . GLN A 1 339 ? -18.027 8.468 30.197 1.00 65.00 339 GLN A C 1
ATOM 2697 O O . GLN A 1 339 ? -17.692 8.332 29.022 1.00 65.00 339 GLN A O 1
ATOM 2702 N N . GLU A 1 340 ? -17.485 9.424 30.956 1.00 70.25 340 GLU A N 1
ATOM 2703 C CA . GLU A 1 340 ? -16.460 10.341 30.443 1.00 70.25 340 GLU A CA 1
ATOM 2704 C C . GLU A 1 340 ? -15.150 9.646 30.060 1.00 70.25 340 GLU A C 1
ATOM 2706 O O . GLU A 1 340 ? -14.554 9.977 29.031 1.00 70.25 340 GLU A O 1
ATOM 2711 N N . LYS A 1 341 ? -14.697 8.672 30.859 1.00 72.12 341 LYS A N 1
ATOM 2712 C CA . LYS A 1 341 ? -13.475 7.910 30.557 1.00 72.12 341 LYS A CA 1
ATOM 2713 C C . LYS A 1 341 ? -13.640 7.098 29.276 1.00 72.12 341 LYS A C 1
ATOM 2715 O O . LYS A 1 341 ? -12.765 7.148 28.412 1.00 72.12 341 LYS A O 1
ATOM 2720 N N . LEU A 1 342 ? -14.783 6.424 29.129 1.00 69.31 342 LEU A N 1
ATOM 2721 C CA . LEU A 1 342 ? -15.119 5.671 27.924 1.00 69.31 342 LEU A CA 1
ATOM 2722 C C . LEU A 1 342 ? -15.219 6.598 26.700 1.00 69.31 342 LEU A C 1
ATOM 2724 O O . LEU A 1 342 ? -14.584 6.337 25.685 1.00 69.31 342 LEU A O 1
ATOM 2728 N N . LYS A 1 343 ? -15.907 7.742 26.805 1.00 74.31 343 LYS A N 1
ATOM 2729 C CA . LYS A 1 343 ? -16.008 8.728 25.711 1.00 74.31 343 LYS A CA 1
ATOM 2730 C C . LYS A 1 343 ? -14.638 9.239 25.254 1.00 74.31 343 LYS A C 1
ATOM 2732 O O . LYS A 1 343 ? -14.372 9.256 24.056 1.00 74.31 343 LYS A O 1
ATOM 2737 N N . LYS A 1 344 ? -13.746 9.617 26.180 1.00 80.00 344 LYS A N 1
ATOM 2738 C CA . LYS A 1 344 ? -12.383 10.085 25.846 1.00 80.00 344 LYS A CA 1
ATOM 2739 C C . LYS A 1 344 ? -11.563 9.003 25.139 1.00 80.00 344 LYS A C 1
ATOM 2741 O O . LYS A 1 344 ? -10.897 9.289 24.145 1.00 80.00 344 LYS A O 1
ATOM 2746 N N . PHE A 1 345 ? -11.651 7.765 25.621 1.00 78.12 345 PHE A N 1
ATOM 2747 C CA . PHE A 1 345 ? -11.013 6.603 25.001 1.00 78.12 345 PHE A CA 1
ATOM 2748 C C . PHE A 1 345 ? -11.503 6.383 23.561 1.00 78.12 345 PHE A C 1
ATOM 2750 O O . PHE A 1 345 ? -10.710 6.240 22.634 1.00 78.12 345 PHE A O 1
ATOM 2757 N N . MET A 1 346 ? -12.813 6.460 23.347 1.00 80.38 346 MET A N 1
ATOM 2758 C CA . MET A 1 346 ? -13.422 6.240 22.037 1.00 80.38 346 MET A CA 1
ATOM 2759 C C . MET A 1 346 ? -13.161 7.367 21.041 1.00 80.38 346 MET A C 1
ATOM 2761 O O . MET A 1 346 ? -12.945 7.096 19.860 1.00 80.38 346 MET A O 1
ATOM 2765 N N . ILE A 1 347 ? -13.130 8.618 21.508 1.00 83.94 347 ILE A N 1
ATOM 2766 C CA . ILE A 1 347 ? -12.733 9.770 20.691 1.00 83.94 347 ILE A CA 1
ATOM 2767 C C . ILE A 1 347 ? -11.293 9.591 20.207 1.00 83.94 347 ILE A C 1
ATOM 2769 O O . ILE A 1 347 ? -11.026 9.820 19.035 1.00 83.94 347 ILE A O 1
ATOM 2773 N N . ARG A 1 348 ? -10.374 9.119 21.060 1.00 87.38 348 ARG A N 1
ATOM 2774 C CA . ARG A 1 348 ? -8.976 8.881 20.670 1.00 87.38 348 ARG A CA 1
ATOM 2775 C C . ARG A 1 348 ? -8.854 7.880 19.517 1.00 87.38 348 ARG A C 1
ATOM 2777 O O . ARG A 1 348 ? -8.151 8.159 18.549 1.00 87.38 348 ARG A O 1
ATOM 2784 N N . ILE A 1 349 ? -9.547 6.743 19.604 1.00 85.19 349 ILE A N 1
ATOM 2785 C CA . ILE A 1 349 ? -9.533 5.708 18.553 1.00 85.19 349 ILE A CA 1
ATOM 2786 C C . ILE A 1 349 ? -10.202 6.223 17.267 1.00 85.19 349 ILE A C 1
ATOM 2788 O O . ILE A 1 349 ? -9.707 5.972 16.166 1.00 85.19 349 ILE A O 1
ATOM 2792 N N . GLY A 1 350 ? -11.293 6.984 17.401 1.00 86.44 350 GLY A N 1
ATOM 2793 C CA . GLY A 1 350 ? -11.981 7.611 16.271 1.00 86.44 350 GLY A CA 1
ATOM 2794 C C . GLY A 1 350 ? -11.106 8.644 15.556 1.00 86.44 350 GLY A C 1
ATOM 2795 O O . GLY A 1 350 ? -11.005 8.613 14.335 1.00 86.44 350 GLY A O 1
ATOM 2796 N N . VAL A 1 351 ? -10.404 9.501 16.307 1.00 89.38 351 VAL A N 1
ATOM 2797 C CA . VAL A 1 351 ? -9.440 10.474 15.765 1.00 89.38 351 VAL A CA 1
ATOM 2798 C C . VAL A 1 351 ? -8.301 9.759 15.051 1.00 89.38 351 VAL A C 1
ATOM 2800 O O . VAL A 1 351 ? -7.993 10.115 13.922 1.00 89.38 351 VAL A O 1
ATOM 2803 N N . PHE A 1 352 ? -7.718 8.717 15.650 1.00 87.75 352 PHE A N 1
ATOM 2804 C CA . PHE A 1 352 ? -6.677 7.922 14.992 1.00 87.75 352 PHE A CA 1
ATOM 2805 C C . PHE A 1 352 ? -7.160 7.337 13.654 1.00 87.75 352 PHE A C 1
ATOM 2807 O O . PHE A 1 352 ? -6.485 7.470 12.634 1.00 87.75 352 PHE A O 1
ATOM 2814 N N . SER A 1 353 ? -8.364 6.758 13.640 1.00 87.94 353 SER A N 1
ATOM 2815 C CA . SER A 1 353 ? -8.965 6.174 12.434 1.00 87.94 353 SER A CA 1
ATOM 2816 C C . SER A 1 353 ? -9.297 7.229 11.371 1.00 87.94 353 SER A C 1
ATOM 2818 O O . SER A 1 353 ? -9.133 6.964 10.183 1.00 87.94 353 SER A O 1
ATOM 2820 N N . GLY A 1 354 ? -9.729 8.424 11.790 1.00 87.81 354 GLY A N 1
ATOM 2821 C CA . GLY A 1 354 ? -9.993 9.562 10.910 1.00 87.81 354 GLY A CA 1
ATOM 2822 C C . GLY A 1 354 ? -8.720 10.172 10.323 1.00 87.81 354 GLY A C 1
ATOM 2823 O O . GLY A 1 354 ? -8.684 10.474 9.135 1.00 87.81 354 GLY A O 1
ATOM 2824 N N . THR A 1 355 ? -7.644 10.285 11.106 1.00 89.00 355 THR A N 1
ATOM 2825 C CA . THR A 1 355 ? -6.342 10.763 10.616 1.00 89.00 355 THR A CA 1
ATOM 2826 C C . THR A 1 355 ? -5.780 9.847 9.530 1.00 89.00 355 THR A C 1
ATOM 2828 O O . THR A 1 355 ? -5.200 10.344 8.572 1.00 89.00 355 THR A O 1
ATOM 2831 N N . TYR A 1 356 ? -5.993 8.530 9.624 1.00 87.56 356 TYR A N 1
ATOM 2832 C CA . TYR A 1 356 ? -5.569 7.575 8.592 1.00 87.56 356 TYR A CA 1
ATOM 2833 C C . TYR A 1 356 ? -6.293 7.752 7.246 1.00 87.56 356 TYR A C 1
ATOM 2835 O O . TYR A 1 356 ? -5.709 7.488 6.195 1.00 87.56 356 TYR A O 1
ATOM 2843 N N . LEU A 1 357 ? -7.533 8.252 7.245 1.00 88.75 357 LEU A N 1
ATOM 2844 C CA . LEU A 1 357 ? -8.259 8.518 5.999 1.00 88.75 357 LEU A CA 1
ATOM 2845 C C . LEU A 1 357 ? -7.581 9.588 5.139 1.00 88.75 357 LEU A C 1
ATOM 2847 O O . LEU A 1 357 ? -7.772 9.581 3.929 1.00 88.75 357 LEU A O 1
ATOM 2851 N N . VAL A 1 358 ? -6.788 10.489 5.729 1.00 88.06 358 VAL A N 1
ATOM 2852 C CA . VAL A 1 358 ? -6.106 11.556 4.982 1.00 88.06 358 VAL A CA 1
ATOM 2853 C C . VAL A 1 358 ? -5.063 10.988 4.007 1.00 88.06 358 VAL A C 1
ATOM 2855 O O . VAL A 1 358 ? -5.239 11.179 2.804 1.00 88.06 358 VAL A O 1
ATOM 2858 N N . PRO A 1 359 ? -4.014 10.260 4.446 1.00 88.38 359 PRO A N 1
ATOM 2859 C CA . PRO A 1 359 ? -3.053 9.665 3.520 1.00 88.38 359 PRO A CA 1
ATOM 2860 C C . PRO A 1 359 ? -3.687 8.602 2.615 1.00 88.38 359 PRO A C 1
ATOM 2862 O O . PRO A 1 359 ? -3.306 8.502 1.452 1.00 88.38 359 PRO A O 1
ATOM 2865 N N . LEU A 1 360 ? -4.681 7.845 3.097 1.00 88.12 360 LEU A N 1
ATOM 2866 C CA . LEU A 1 360 ? -5.374 6.858 2.264 1.00 88.12 360 LEU A CA 1
ATOM 2867 C C . LEU A 1 360 ? -6.212 7.515 1.155 1.00 88.12 360 LEU A C 1
ATOM 2869 O O . LEU A 1 360 ? -6.239 7.023 0.030 1.00 88.12 360 LEU A O 1
ATOM 2873 N N . GLY A 1 361 ? -6.861 8.642 1.448 1.00 89.06 361 GLY A N 1
ATOM 2874 C CA . GLY A 1 361 ? -7.573 9.445 0.459 1.00 89.06 361 GLY A CA 1
ATOM 2875 C C . GLY A 1 361 ? -6.626 10.034 -0.584 1.00 89.06 361 GLY A C 1
ATOM 2876 O O . GLY A 1 361 ? -6.927 9.965 -1.771 1.00 89.06 361 GLY A O 1
ATOM 2877 N N . ILE A 1 362 ? -5.457 10.534 -0.163 1.00 89.31 362 ILE A N 1
ATOM 2878 C CA . ILE A 1 362 ? -4.410 11.004 -1.086 1.00 89.31 362 ILE A CA 1
ATOM 2879 C C . ILE A 1 362 ? -3.964 9.865 -2.008 1.00 89.31 362 ILE A C 1
ATOM 2881 O O . ILE A 1 362 ? -3.957 10.046 -3.222 1.00 89.31 362 ILE A O 1
ATOM 2885 N N . LEU A 1 363 ? -3.665 8.683 -1.456 1.00 88.50 363 LEU A N 1
ATOM 2886 C CA . LEU A 1 363 ? -3.279 7.511 -2.245 1.00 88.50 363 LEU A CA 1
ATOM 2887 C C . LEU A 1 363 ? -4.355 7.144 -3.277 1.00 88.50 363 LEU A C 1
ATOM 2889 O O . LEU A 1 363 ? -4.037 6.978 -4.449 1.00 88.50 363 LEU A O 1
ATOM 2893 N N . LEU A 1 364 ? -5.626 7.078 -2.865 1.00 89.62 364 LEU A N 1
ATOM 2894 C CA . LEU A 1 364 ? -6.742 6.796 -3.770 1.00 89.62 364 LEU A CA 1
ATOM 2895 C C . LEU A 1 364 ? -6.867 7.836 -4.885 1.00 89.62 364 LEU A C 1
ATOM 2897 O O . LEU A 1 364 ? -7.025 7.464 -6.045 1.00 89.62 364 LEU A O 1
ATOM 2901 N N . CYS A 1 365 ? -6.780 9.125 -4.553 1.00 89.38 365 CYS A N 1
ATOM 2902 C CA . CYS A 1 365 ? -6.819 10.197 -5.543 1.00 89.38 365 CYS A CA 1
ATOM 2903 C C . CYS A 1 365 ? -5.673 10.067 -6.553 1.00 89.38 365 CYS A C 1
ATOM 2905 O O . CYS A 1 365 ? -5.923 10.160 -7.753 1.00 89.38 365 CYS A O 1
ATOM 2907 N N . CYS A 1 366 ? -4.448 9.795 -6.090 1.00 89.12 366 CYS A N 1
ATOM 2908 C CA . CYS A 1 366 ? -3.297 9.566 -6.963 1.00 89.12 366 CYS A CA 1
ATOM 2909 C C . CYS A 1 366 ? -3.508 8.347 -7.871 1.00 89.12 366 CYS A C 1
ATOM 2911 O O . CYS A 1 366 ? -3.328 8.460 -9.078 1.00 89.12 366 CYS A O 1
ATOM 2913 N N . SER A 1 367 ? -3.958 7.210 -7.329 1.00 86.88 367 SER A N 1
ATOM 2914 C CA . SER A 1 367 ? -4.197 5.994 -8.118 1.00 86.88 367 SER A CA 1
ATOM 2915 C C . SER A 1 367 ? -5.322 6.161 -9.143 1.00 86.88 367 SER A C 1
ATOM 2917 O O . SER A 1 367 ? -5.238 5.628 -10.246 1.00 86.88 367 SER A O 1
ATOM 2919 N N . ILE A 1 368 ? -6.379 6.907 -8.809 1.00 88.31 368 ILE A N 1
ATOM 2920 C CA . ILE A 1 368 ? -7.462 7.230 -9.748 1.00 88.31 368 ILE A CA 1
ATOM 2921 C C . ILE A 1 368 ? -6.953 8.170 -10.845 1.00 88.31 368 ILE A C 1
ATOM 2923 O O . ILE A 1 368 ? -7.231 7.946 -12.022 1.00 88.31 368 ILE A O 1
ATOM 2927 N N . TYR A 1 369 ? -6.198 9.205 -10.471 1.00 88.50 369 TYR A N 1
ATOM 2928 C CA . TYR A 1 369 ? -5.595 10.134 -11.423 1.00 88.50 369 TYR A CA 1
ATOM 2929 C C . TYR A 1 369 ? -4.668 9.411 -12.403 1.00 88.50 369 TYR A C 1
ATOM 2931 O O . TYR A 1 369 ? -4.766 9.631 -13.612 1.00 88.50 369 TYR A O 1
ATOM 2939 N N . GLU A 1 370 ? -3.822 8.515 -11.894 1.00 85.81 370 GLU A N 1
ATOM 2940 C CA . GLU A 1 370 ? -2.962 7.659 -12.705 1.00 85.81 370 GLU A CA 1
ATOM 2941 C C . GLU A 1 370 ? -3.804 6.788 -13.640 1.00 85.81 370 GLU A C 1
ATOM 2943 O O . GLU A 1 370 ? -3.586 6.807 -14.845 1.00 85.81 370 GLU A O 1
ATOM 2948 N N . LEU A 1 371 ? -4.834 6.103 -13.130 1.00 85.25 371 LEU A N 1
ATOM 2949 C CA . LEU A 1 371 ? -5.696 5.234 -13.934 1.00 85.25 371 LEU A CA 1
ATOM 2950 C C . LEU A 1 371 ? -6.329 5.957 -15.134 1.00 85.25 371 LEU A C 1
ATOM 2952 O O . LEU A 1 371 ? -6.420 5.367 -16.213 1.00 85.25 371 LEU A O 1
ATOM 2956 N N . PHE A 1 372 ? -6.774 7.204 -14.949 1.00 86.69 372 PHE A N 1
ATOM 2957 C CA . PHE A 1 372 ? -7.379 8.009 -16.014 1.00 86.69 372 PHE A CA 1
ATOM 2958 C C . PHE A 1 372 ? -6.345 8.611 -16.969 1.00 86.69 372 PHE A C 1
ATOM 2960 O O . PHE A 1 372 ? -6.560 8.610 -18.180 1.00 86.69 372 PHE A O 1
ATOM 2967 N N . SER A 1 373 ? -5.229 9.114 -16.441 1.00 85.12 373 SER A N 1
ATOM 2968 C CA . SER A 1 373 ? -4.216 9.821 -17.236 1.00 85.12 373 SER A CA 1
ATOM 2969 C C . SER A 1 373 ? -3.312 8.868 -18.012 1.00 85.12 373 SER A C 1
ATOM 2971 O O . SER A 1 373 ? -2.811 9.225 -19.074 1.00 85.12 373 SER A O 1
ATOM 2973 N N . ARG A 1 374 ? -3.150 7.632 -17.531 1.00 80.62 374 ARG A N 1
ATOM 2974 C CA . ARG A 1 374 ? -2.254 6.625 -18.104 1.00 80.62 374 ARG A CA 1
ATOM 2975 C C . ARG A 1 374 ? -2.513 6.338 -19.575 1.00 80.62 374 ARG A C 1
ATOM 2977 O O . ARG A 1 374 ? -1.567 6.236 -20.345 1.00 80.62 374 ARG A O 1
ATOM 2984 N N . SER A 1 375 ? -3.781 6.286 -19.983 1.00 75.94 375 SER A N 1
ATOM 2985 C CA . SER A 1 375 ? -4.115 6.100 -21.397 1.00 75.94 375 SER A CA 1
ATOM 2986 C C . SER A 1 375 ? -3.569 7.230 -22.272 1.00 75.94 375 SER A C 1
ATOM 2988 O O . SER A 1 375 ? -3.265 6.975 -23.424 1.00 75.94 375 SER A O 1
ATOM 2990 N N . SER A 1 376 ? -3.449 8.455 -21.753 1.00 79.06 376 SER A N 1
ATOM 2991 C CA . SER A 1 376 ? -2.871 9.585 -22.487 1.00 79.06 376 SER A CA 1
ATOM 2992 C C . SER A 1 376 ? -1.343 9.599 -22.467 1.00 79.06 376 SER A C 1
ATOM 2994 O O . SER A 1 376 ? -0.759 10.257 -23.316 1.00 79.06 376 SER A O 1
ATOM 2996 N N . TRP A 1 377 ? -0.698 8.953 -21.491 1.00 77.88 377 TRP A N 1
ATOM 2997 C CA . TRP A 1 377 ? 0.767 8.867 -21.415 1.00 77.88 377 TRP A CA 1
ATOM 2998 C C . TRP A 1 377 ? 1.329 7.752 -22.299 1.00 77.88 377 TRP A C 1
ATOM 3000 O O . TRP A 1 377 ? 2.461 7.845 -22.757 1.00 77.88 377 TRP A O 1
ATOM 3010 N N . GLU A 1 378 ? 0.547 6.691 -22.509 1.00 69.62 378 GLU A N 1
ATOM 3011 C CA . GLU A 1 378 ? 0.943 5.520 -23.300 1.00 69.62 378 GLU A CA 1
ATOM 3012 C C . GLU A 1 378 ? 0.504 5.595 -24.781 1.00 69.62 378 GLU A C 1
ATOM 3014 O O . GLU A 1 378 ? 0.817 4.667 -25.531 1.00 69.62 378 GLU A O 1
ATOM 3019 N N . MET A 1 379 ? -0.223 6.649 -25.196 1.00 56.00 379 MET A N 1
ATOM 3020 C CA . MET A 1 379 ? -0.730 6.858 -26.569 1.00 56.00 379 MET A CA 1
ATOM 3021 C C . MET A 1 379 ? 0.061 7.890 -27.367 1.00 56.00 379 MET A C 1
ATOM 3023 O O . MET A 1 379 ? 0.458 8.919 -26.779 1.00 56.00 379 MET A O 1
#

Secondary structure (DSSP, 8-state):
--S-BS-----------S--SSHHHH------------EE---TTTTTSS-SEE-SS-TT--SSHHHHHHHHHHTTSS----------------GGGB-SS-TT-EETTEETBPPBSS-SSS-HHHHHHHHHHHHHHHHHHHHHHHHHHHHHHH-TTS--TTTTHHHHHHHHHHHHHHHHHHHHHHTTTTTEEPPPTTT-SS-EE-BSS-SHHHHHHHHHHHHHHHHHHHHHHHHHHHHHHHHTS---HHHHHTTHHHHHHHHHHHHHHHHHHHHHTT--EE-TTTSSEESSSS-HHHHIIIIIHHHHHHHHHHHHHHHHHHHHHHHHHHH--S-HHHHHHHHHHHHHHHHHHHHHHHHHHHHHHHHHHHHHHHHHH--

Radius of gyration: 26.28 Å; Cα contacts (8 Å, |Δi|>4): 457; chains: 1; bounding box: 55×41×91 Å

Foldseek 3Di:
DLFAAPPLDDDDDDDPPDDPDPVVPPDPPPPPPPPWDWDFDPQPVCPPDPHGTGTPPDPVNDGDSVSSNVVVVVVPPDDDDDDPPVPPPQDDADQQQFAPPAADFDALNHTRGFAFLPDPPDDPVVLVVLLVVLQVVLVVLLVVLVVVLVVCVVPVPVQFPPRVLVNLLSVLSNLLSVLLNVLSVVAQPQQWDDRDPPTHPGIGGDAFCPRPSQLVLALSNQQSVLLSLLSLLSSLVRLLCCQQVVDDSVRVVVCVVVSVCVSNVVSNVLSVVCNVVRFWIGDSRSRHIYGCPRPLVRCVPSPQVSLVVSCVSSVVSLVSSVVSNVVVVVPDPDPPPVVVVSVVVSVVSSVVSVVVVVVSVVVNVVSVCCSVCVVSNSD

Mean predicted aligned error: 13.19 Å

Nearest PDB structures (foldseek):
  8jh7-assembly1_D  TM=9.353E-01  e=3.819E-28  Homo sapiens
  8jhc-assembly1_R  TM=9.372E-01  e=2.882E-25  Homo sapiens
  9epo-assembly1_D  TM=9.349E-01  e=4.425E-24  Homo sapiens
  8yy8-assembly1_R  TM=9.319E-01  e=3.615E-24  Homo sapiens
  8j9n-assembly1_B  TM=9.242E-01  e=1.649E-23  Homo sapiens

Organism: Eleutherodactylus coqui (NCBI:txid57060)

InterPro domains:
  IPR000539 Frizzled/Smoothened, 7TM [PF01534] (121-378)
  IPR000539 Frizzled/Smoothened, 7TM [PR00489] (133-155)
  IPR000539 Frizzled/Smoothened, 7TM [PR00489] (161-183)
  IPR000539 Frizzled/Smoothened, 7TM [PR00489] (216-240)
  IPR000539 Frizzled/Smoothened, 7TM [PR00489] (259-282)
  IPR000539 Frizzled/Smoothened, 7TM [PR00489] (304-326)
  IPR000539 Frizzled/Smoothened, 7TM [PR00489] (345-366)
  IPR000539 Frizzled/Smoothened, 7TM [SM01330] (120-378)
  IPR015526 Frizzled/secreted frizzled-related protein [PTHR11309] (96-378)
  IPR017981 GPCR, family 2-like, 7TM [PS50261] (127-360)
  IPR036790 Frizzled cysteine-rich domain superfamily [SSF63501] (37-73)

Solvent-accessible surface area (backbone atoms only — not comparable to full-atom values): 21052 Å² total; per-residue (Å²): 95,78,71,37,78,49,77,83,64,93,78,80,92,75,87,80,88,80,83,86,61,72,65,71,76,75,44,81,78,78,74,80,75,72,91,54,68,69,39,71,68,76,41,78,89,60,62,86,53,101,60,63,38,21,39,53,62,22,87,72,71,30,74,45,63,66,60,32,44,54,53,59,56,65,74,53,86,79,78,87,90,89,77,92,72,87,69,83,79,61,83,72,74,52,75,45,35,52,39,89,88,48,83,94,46,52,40,69,87,28,71,36,26,46,56,56,29,72,60,89,88,56,55,70,69,59,40,52,50,53,28,52,50,51,28,56,52,17,50,54,47,26,55,54,25,44,52,55,50,52,54,37,70,77,41,64,82,76,54,47,55,62,58,38,39,58,52,59,26,30,54,21,48,25,52,40,18,48,49,42,33,48,10,42,76,55,37,46,67,49,6,31,41,78,48,47,92,90,62,21,92,47,39,28,36,35,67,33,58,79,50,62,65,26,36,53,45,21,49,53,41,53,28,25,52,47,24,26,53,39,24,50,34,50,32,30,49,40,47,21,39,43,47,50,69,60,49,52,50,67,65,54,49,75,46,43,66,59,55,50,52,51,31,52,45,54,23,50,52,54,46,51,52,33,60,75,68,41,54,32,34,33,31,63,61,56,10,39,23,45,63,37,85,74,43,66,67,51,22,46,63,74,46,49,45,56,49,52,52,44,49,53,52,30,51,54,33,47,51,50,19,52,53,36,46,55,58,52,66,76,74,66,87,84,59,65,75,67,50,50,56,52,50,55,55,50,50,51,56,48,50,56,58,54,60,53,49,53,66,52,48,51,51,50,53,51,54,52,51,45,66,66,49,45,65,64,74,59,99

pLDDT: mean 80.61, std 18.04, range [27.78, 98.62]

Sequence (379 aa):
MYCDNCEAQPSPKMWCLGVPILCALLLPVVEGHSLFTCEPIMVPRCMGMSYNMTFFPNLLEHYDQAIAATKMEKEQSTHIPGEKIQKDYGFWCPRHLKTFQVTGYKFLGVNHCAPPCPNMYFKKEDLDFAKNFIGIISIICLCATLFTFLTFLIDVKRFRYPERPIIFYSVCYSIVSLIYFIGFAMGNSVSCNEAHEDYADEDTVVLGSQNKACTIVFMLLYFCTMAGTIWWVMLTITWYLAAGQKWSCEAIEQKSVWFHTVAWGIPGILTIVLLAMNKVEGDNISGVCFVGLYDQKASMYFVLLPLCFSVFIGLSLLLAGIISLNNVRQVIQHDERNQEKLKKFMIRIGVFSGTYLVPLGILLCCSIYELFSRSSWEM